Protein AF-A0A1V9Y618-F1 (afdb_monomer)

pLDDT: mean 73.72, std 22.03, range [27.39, 96.81]

Nearest PDB structures (foldseek):
  4c0p-assembly3_C  TM=2.544E-01  e=3.685E-01  Homo sapiens
  5yqg-assembly1_B  TM=2.318E-01  e=3.685E-01  Mus musculus
  4c0q-assembly1_A  TM=2.143E-01  e=6.204E-01  Homo sapiens
  6bzd-assembly2_D  TM=2.128E-01  e=9.262E-01  Homo sapiens
  8ga7-assembly1_A  TM=1.611E-01  e=1.498E+00  synthetic construct

Mean predicted aligned error: 14.47 Å

Organism: NCBI:txid74557

Sequence (433 aa):
MQTKPGPICIGEYAQRRTWCFDIVHLCQNLELRSCFFDVARACIADISPMILQSMTEHPDDWDAMPNATILITFLDECIALFYQRDSIEIAGLTSNISAVIANAPLGASVQIVGSFLETIVTESALVRYLLVEKCHIVYHFIASLTIDAVDTPVACSASTPEQYAAMQTVARVSTFPTEKSLLATLLANPKSCLIDDTYPLSLPPQDVELLLDTHRLCCIFACGFDLFLVQSLKCIVPEEPEVSRLTIKALLTLLDTVKATTLLESIFELLNAVLLVDDSYRGVRVDALFSPDQGILAFAFYYRHHRSFQHYTYNLLDYMLTSATEAAEVAAYLLRPDVKEQASWVRAWLWNFLQSDATVGDLNHEELDGESQLVLEVVEQLFGSKSEIENQVDQILLETHDIKTSPRNNKQIAFSDIKVDLTDEVNPAELMS

Foldseek 3Di:
DDDDDDDQDQPPCVVVDDPLCCLLPVDPDPVSSLVVLVVVLVVCVVCVVVQVVCCVVPPPPVVVRVSLVVVLVVVLNLLCLLLPQPWRFRDDPDNPDGDTPNDQVSLVSSVSSLVSLLVNLLVAPSSLLSCQPPNVSLCSVLVSQDLVLPPDDPPDPDALLVSSLVPDGNSRLSCVVSVLSNLLSSLVCQQDANPDPSRGRAHPPVSLVSCLPLSSVSSCVSSPSLSSLLSNLLRQLQPDLVSLLSNLLSLVSSCVSCLPDPCNVSSLVSLLSNLPNPHPNNLSNLCNQLPCCRHLVVVLVVCCPPPVRVVSNVVSLVSLLVSCLVDVSNLVNCQDPVNCVSSVVDDPVSNVSSVDPDDDPPPPPPPDDPVVVVVVVVCCVVPPDDDCVVVVVVVVVVVVVVVPDDDDDDDDDDPPDDDDPDDDDDDPPPPDD

Radius of gyration: 31.26 Å; Cα contacts (8 Å, |Δi|>4): 401; chains: 1; bounding box: 102×54×99 Å

Secondary structure (DSSP, 8-state):
--PPPPP---TTGGGT--HHHIIIII---HHHHHHHHHHHHHHHHHHHHHHHHHHHHSTT-GGG-HHHHHHHHHHHHHHHHHH--S-EEEE-SSTT-EEEE-SHHHHHHHHHHHHHHHHHHHH-HHHHHHHHHTT-HHHHHHHTS---GGGS-TT--S-HHHHHHHHS-HHHHTTHHHHHHHHHHHTS-TT--SSTTTS-----HHHHHHHS-HHHHHHHHHTT-HHHHHHHHHHHTTT-HHHHHHHHHHHHHHHHHHTTSTTHHHHHHHHHHHHT--STTHHHHHHHHS-TTTSHHHHHHHHTT-GGGHHHHHHHHHHHHHHHHH-HHHHHHHTSHHHHHHTTTS-HHHHHHHHS---TT---TTS--HHHHHHHHHHHHHHSS--THHHHHHHHHHHHHTTS-------------------------SS--

Solvent-accessible surface area (backbone atoms only — not comparable to full-atom values): 25453 Å² total; per-residue (Å²): 134,88,76,75,85,73,82,84,66,44,80,88,43,74,84,69,70,44,74,65,53,43,44,49,72,64,46,86,53,64,67,62,44,52,54,50,53,52,52,51,52,51,52,49,64,66,48,47,63,58,41,55,51,45,48,70,76,42,69,92,47,63,86,80,32,64,69,47,51,54,50,51,54,54,50,38,54,49,49,52,55,58,58,65,62,88,56,47,67,43,54,44,102,48,103,85,40,71,46,69,51,66,39,54,69,61,26,58,40,38,46,62,52,45,54,48,52,38,50,46,39,73,76,27,64,63,51,29,44,42,38,42,68,72,50,36,49,61,38,49,56,60,69,61,53,59,70,77,67,86,73,62,68,96,80,63,91,64,53,68,40,58,47,33,42,67,59,47,48,64,20,54,62,68,37,44,71,53,49,50,54,32,49,32,60,58,39,70,54,46,86,53,39,73,48,91,78,74,44,58,45,59,68,46,70,72,36,48,57,54,52,55,34,60,66,51,38,38,32,45,49,48,65,66,38,53,66,37,49,47,35,52,47,60,40,49,38,72,74,40,65,66,53,23,39,53,50,48,53,32,52,52,53,39,49,66,62,35,67,88,49,95,56,50,63,62,50,50,52,44,51,47,58,57,58,68,46,92,55,95,43,36,66,53,37,47,53,48,42,57,23,58,83,80,14,51,49,26,51,28,62,60,29,58,78,36,85,92,35,40,69,48,22,50,54,48,53,49,51,52,51,54,48,26,76,78,31,66,67,41,32,57,52,61,66,32,70,67,53,43,61,73,40,60,86,57,60,68,64,63,59,50,50,69,71,43,94,62,57,97,86,62,76,68,88,85,78,62,55,79,66,58,46,51,49,48,50,51,46,40,63,75,72,51,70,87,59,75,65,57,59,56,54,49,51,54,50,51,63,60,52,62,73,76,71,71,85,90,75,94,74,94,76,80,85,89,74,77,82,79,86,81,76,87,88,83,81,92,78,84,88,82,129

Structure (mmCIF, N/CA/C/O backbone):
data_AF-A0A1V9Y618-F1
#
_entry.id   AF-A0A1V9Y618-F1
#
loop_
_atom_site.group_PDB
_atom_site.id
_atom_site.type_symbol
_atom_site.label_atom_id
_atom_site.label_alt_id
_atom_site.label_comp_id
_atom_site.label_asym_id
_atom_site.label_entity_id
_atom_site.label_seq_id
_atom_site.pdbx_PDB_ins_code
_atom_site.Cartn_x
_atom_site.Cartn_y
_atom_site.Cartn_z
_atom_site.occupancy
_atom_site.B_iso_or_equiv
_atom_site.auth_seq_id
_atom_site.auth_comp_id
_atom_site.auth_asym_id
_atom_site.auth_atom_id
_atom_site.pdbx_PDB_model_num
ATOM 1 N N . MET A 1 1 ? 5.810 22.366 -54.525 1.00 34.88 1 MET A N 1
ATOM 2 C CA . MET A 1 1 ? 6.955 22.265 -53.597 1.00 34.88 1 MET A CA 1
ATOM 3 C C . MET A 1 1 ? 6.455 21.607 -52.325 1.00 34.88 1 MET A C 1
ATOM 5 O O . MET A 1 1 ? 5.618 22.195 -51.658 1.00 34.88 1 MET A O 1
ATOM 9 N N . GLN A 1 2 ? 6.881 20.373 -52.046 1.00 29.05 2 GLN A N 1
ATOM 10 C CA . GLN A 1 2 ? 6.624 19.720 -50.760 1.00 29.05 2 GLN A CA 1
ATOM 11 C C . GLN A 1 2 ? 7.501 20.402 -49.708 1.00 29.05 2 GLN A C 1
ATOM 13 O O . GLN A 1 2 ? 8.728 20.320 -49.763 1.00 29.05 2 GLN A O 1
ATOM 18 N N . THR A 1 3 ? 6.878 21.141 -48.799 1.00 32.03 3 THR A N 1
ATOM 19 C CA . THR A 1 3 ? 7.544 21.711 -47.630 1.00 32.03 3 THR A CA 1
ATOM 20 C C . THR A 1 3 ? 7.921 20.569 -46.694 1.00 32.03 3 THR A C 1
ATOM 22 O O . THR A 1 3 ? 7.051 19.810 -46.267 1.00 32.03 3 THR A O 1
ATOM 25 N N . LYS A 1 4 ? 9.222 20.422 -46.412 1.00 27.39 4 LYS A N 1
ATOM 26 C CA . LYS A 1 4 ? 9.725 19.498 -45.386 1.00 27.39 4 LYS A CA 1
ATOM 27 C C . LYS A 1 4 ? 8.962 19.736 -44.070 1.00 27.39 4 LYS A C 1
ATOM 29 O O . LYS A 1 4 ? 8.724 20.903 -43.750 1.00 27.39 4 LYS A O 1
ATOM 34 N N . PRO A 1 5 ? 8.605 18.684 -43.312 1.00 31.08 5 PRO A N 1
ATOM 35 C CA . PRO A 1 5 ? 8.033 18.867 -41.986 1.00 31.08 5 PRO A CA 1
ATOM 36 C C . PRO A 1 5 ? 9.027 19.652 -41.125 1.00 31.08 5 PRO A C 1
ATOM 38 O O . PRO A 1 5 ? 10.203 19.288 -41.041 1.00 31.08 5 PRO A O 1
ATOM 41 N N . GLY A 1 6 ? 8.566 20.767 -40.555 1.00 31.55 6 GLY A N 1
ATOM 42 C CA . GLY A 1 6 ? 9.334 21.531 -39.577 1.00 31.55 6 GLY A CA 1
ATOM 43 C C . GLY A 1 6 ? 9.513 20.730 -38.282 1.00 31.55 6 GLY A C 1
ATOM 44 O O . GLY A 1 6 ? 8.737 19.805 -38.026 1.00 31.55 6 GLY A O 1
ATOM 45 N N . PRO A 1 7 ? 10.535 21.048 -37.472 1.00 31.98 7 PRO A N 1
ATOM 46 C CA . PRO A 1 7 ? 10.745 20.384 -36.194 1.00 31.98 7 PRO A CA 1
ATOM 47 C C . PRO A 1 7 ? 9.540 20.622 -35.278 1.00 31.98 7 PRO A C 1
ATOM 49 O O . PRO A 1 7 ? 9.071 21.750 -35.134 1.00 31.98 7 PRO A O 1
ATOM 52 N N . ILE A 1 8 ? 9.048 19.549 -34.659 1.00 36.72 8 ILE A N 1
ATOM 53 C CA . ILE A 1 8 ? 8.092 19.634 -33.556 1.00 36.72 8 ILE A CA 1
ATOM 54 C C . ILE A 1 8 ? 8.841 20.300 -32.396 1.00 36.72 8 ILE A C 1
ATOM 56 O O . ILE A 1 8 ? 9.727 19.694 -31.793 1.00 36.72 8 ILE A O 1
ATOM 60 N N . CYS A 1 9 ? 8.536 21.565 -32.119 1.00 36.00 9 CYS A N 1
ATOM 61 C CA . CYS A 1 9 ? 9.073 22.274 -30.964 1.00 36.00 9 CYS A CA 1
ATOM 62 C C . CYS A 1 9 ? 8.160 22.021 -29.763 1.00 36.00 9 CYS A C 1
ATOM 64 O O . CYS A 1 9 ? 7.164 22.713 -29.579 1.00 36.00 9 CYS A O 1
ATOM 66 N N . ILE A 1 10 ? 8.509 21.019 -28.954 1.00 45.44 10 ILE A N 1
ATOM 67 C CA . ILE A 1 10 ? 7.894 20.782 -27.645 1.00 45.44 10 ILE A CA 1
ATOM 68 C C . ILE A 1 10 ? 8.561 21.763 -26.662 1.00 45.44 10 ILE A C 1
ATOM 70 O O . ILE A 1 10 ? 9.682 21.528 -26.206 1.00 45.44 10 ILE A O 1
ATOM 74 N N . GLY A 1 11 ? 7.947 22.930 -26.446 1.00 34.75 11 GLY A N 1
ATOM 75 C CA . GLY A 1 11 ? 8.455 23.950 -25.518 1.00 34.75 11 GLY A CA 1
ATOM 76 C C . GLY A 1 11 ? 8.514 23.410 -24.085 1.00 34.75 11 GLY A C 1
ATOM 77 O O . GLY A 1 11 ? 7.624 22.670 -23.687 1.00 34.75 11 GLY A O 1
ATOM 78 N N . GLU A 1 12 ? 9.606 23.699 -23.366 1.00 40.47 12 GLU A N 1
ATOM 79 C CA . GLU A 1 12 ? 10.034 23.140 -22.055 1.00 40.47 12 GLU A CA 1
ATOM 80 C C . GLU A 1 12 ? 10.296 21.617 -21.989 1.00 40.47 12 GLU A C 1
ATOM 82 O O . GLU A 1 12 ? 11.133 21.159 -21.213 1.00 40.47 12 GLU A O 1
ATOM 87 N N . TYR A 1 13 ? 9.700 20.824 -22.876 1.00 47.81 13 TYR A N 1
ATOM 88 C CA . TYR A 1 13 ? 9.816 19.359 -22.920 1.00 47.81 13 TYR A CA 1
ATOM 89 C C . TYR A 1 13 ? 11.053 18.807 -23.639 1.00 47.81 13 TYR A C 1
ATOM 91 O O . TYR A 1 13 ? 11.389 17.637 -23.457 1.00 47.81 13 TYR A O 1
ATOM 99 N N . ALA A 1 14 ? 11.770 19.609 -24.432 1.00 41.12 14 ALA A N 1
ATOM 100 C CA . ALA A 1 14 ? 13.026 19.171 -25.054 1.00 41.12 14 ALA A CA 1
ATOM 101 C C . ALA A 1 14 ? 14.082 18.720 -24.019 1.00 41.12 14 ALA A C 1
ATOM 103 O O . ALA A 1 14 ? 14.955 17.924 -24.352 1.00 41.12 14 ALA A O 1
ATOM 104 N N . GLN A 1 15 ? 13.976 19.190 -22.769 1.00 43.19 15 GLN A N 1
ATOM 105 C CA . GLN A 1 15 ? 14.826 18.780 -21.644 1.00 43.19 15 GLN A CA 1
ATOM 106 C C . GLN A 1 15 ? 14.343 17.498 -20.931 1.00 43.19 15 GLN A C 1
ATOM 108 O O . GLN A 1 15 ? 15.093 16.945 -20.138 1.00 43.19 15 GLN A O 1
ATOM 113 N N . ARG A 1 16 ? 13.120 17.012 -21.208 1.00 49.72 16 ARG A N 1
ATOM 114 C CA . ARG A 1 16 ? 12.504 15.819 -20.581 1.00 49.72 16 ARG A CA 1
ATOM 115 C C . ARG A 1 16 ? 12.374 14.617 -21.522 1.00 49.72 16 ARG A C 1
ATOM 117 O O . ARG A 1 16 ? 11.886 13.565 -21.124 1.00 49.72 16 ARG A O 1
ATOM 124 N N . ARG A 1 17 ? 12.768 14.770 -22.787 1.00 60.31 17 ARG A N 1
ATOM 125 C CA . ARG A 1 17 ? 12.706 13.706 -23.790 1.00 60.31 17 ARG A CA 1
ATOM 126 C C . ARG A 1 17 ? 13.796 12.669 -23.514 1.00 60.31 17 ARG A C 1
ATOM 128 O O . ARG A 1 17 ? 14.954 12.884 -23.861 1.00 60.31 17 ARG A O 1
ATOM 135 N N . THR A 1 18 ? 13.418 11.552 -22.903 1.00 64.31 18 THR A N 1
ATOM 136 C CA . THR A 1 18 ? 14.291 10.385 -22.719 1.00 64.31 18 THR A CA 1
ATOM 137 C C . THR A 1 18 ? 14.162 9.422 -23.899 1.00 64.31 18 THR A C 1
ATOM 139 O O . THR A 1 18 ? 13.196 9.463 -24.666 1.00 64.31 18 THR A O 1
ATOM 142 N N . TRP A 1 19 ? 15.130 8.519 -24.056 1.00 69.38 19 TRP A N 1
ATOM 143 C CA . TRP A 1 19 ? 15.021 7.431 -25.032 1.00 69.38 19 TRP A CA 1
ATOM 144 C C . TRP A 1 19 ? 13.798 6.542 -24.724 1.00 69.38 19 TRP A C 1
ATOM 146 O O . TRP A 1 19 ? 13.121 6.092 -25.647 1.00 69.38 19 TRP A O 1
ATOM 156 N N . CYS A 1 20 ? 13.461 6.359 -23.440 1.00 67.31 20 CYS A N 1
ATOM 157 C CA . CYS A 1 20 ? 12.306 5.576 -23.001 1.00 67.31 20 CYS A CA 1
ATOM 158 C C . CYS A 1 20 ? 10.991 6.231 -23.453 1.00 67.31 20 CYS A C 1
ATOM 160 O O . CYS A 1 20 ? 10.122 5.567 -24.022 1.00 67.31 20 CYS A O 1
ATOM 162 N N . PHE A 1 21 ? 10.891 7.560 -23.330 1.00 74.12 21 PHE A N 1
ATOM 163 C CA . PHE A 1 21 ? 9.768 8.333 -23.861 1.00 74.12 21 PHE A CA 1
ATOM 164 C C . PHE A 1 21 ? 9.595 8.134 -25.375 1.00 74.12 21 PHE A C 1
ATOM 166 O O . PHE A 1 21 ? 8.482 7.903 -25.850 1.00 74.12 21 PHE A O 1
ATOM 173 N N . ASP A 1 22 ? 10.686 8.177 -26.144 1.00 73.50 22 ASP A N 1
ATOM 174 C CA . ASP A 1 22 ? 10.635 8.002 -27.599 1.00 73.50 22 ASP A CA 1
ATOM 175 C C . ASP A 1 22 ? 10.118 6.617 -27.999 1.00 73.50 22 ASP A C 1
ATOM 177 O O . ASP A 1 22 ? 9.290 6.487 -28.905 1.00 73.50 22 ASP A O 1
ATOM 181 N N . ILE A 1 23 ? 10.567 5.574 -27.305 1.00 74.31 23 ILE A N 1
ATOM 182 C CA . ILE A 1 23 ? 10.135 4.198 -27.564 1.00 74.31 23 ILE A CA 1
ATOM 183 C C . ILE A 1 23 ? 8.662 4.017 -27.199 1.00 74.31 23 ILE A C 1
ATOM 185 O O . ILE A 1 23 ? 7.909 3.399 -27.947 1.00 74.31 23 ILE A O 1
ATOM 189 N N . VAL A 1 24 ? 8.217 4.580 -26.083 1.00 75.50 24 VAL A N 1
ATOM 190 C CA . VAL A 1 24 ? 6.863 4.354 -25.568 1.00 75.50 24 VAL A CA 1
ATOM 191 C C . VAL A 1 24 ? 5.819 5.208 -26.291 1.00 75.50 24 VAL A C 1
ATOM 193 O O . VAL A 1 24 ? 4.750 4.705 -26.650 1.00 75.50 24 VAL A O 1
ATOM 196 N N . HIS A 1 25 ? 6.126 6.476 -26.566 1.00 72.62 25 HIS A N 1
ATOM 197 C CA . HIS A 1 25 ? 5.159 7.427 -27.116 1.00 72.62 25 HIS A CA 1
ATOM 198 C C . HIS A 1 25 ? 5.324 7.693 -28.614 1.00 72.62 25 HIS A C 1
ATOM 200 O O . HIS A 1 25 ? 4.324 7.957 -29.285 1.00 72.62 25 HIS A O 1
ATOM 206 N N . LEU A 1 26 ? 6.543 7.623 -29.166 1.00 72.50 26 LEU A N 1
ATOM 207 C CA . LEU A 1 26 ? 6.798 7.989 -30.569 1.00 72.50 26 LEU A CA 1
ATOM 208 C C . LEU A 1 26 ? 6.955 6.782 -31.504 1.00 72.50 26 LEU A C 1
ATOM 210 O O . LEU A 1 26 ? 6.623 6.886 -32.687 1.00 72.50 26 LEU A O 1
ATOM 214 N N . CYS A 1 27 ? 7.423 5.631 -31.014 1.00 75.19 27 CYS A N 1
ATOM 215 C CA . CYS A 1 27 ? 7.533 4.426 -31.839 1.00 75.19 27 CYS A CA 1
ATOM 216 C C . CYS A 1 27 ? 6.141 3.912 -32.209 1.00 75.19 27 CYS A C 1
ATOM 218 O O . CYS A 1 27 ? 5.418 3.458 -31.343 1.00 75.19 27 CYS A O 1
ATOM 220 N N . GLN A 1 28 ? 5.729 3.908 -33.473 1.00 74.88 28 GLN A N 1
ATOM 221 C CA . GLN A 1 28 ? 4.388 3.415 -33.839 1.00 74.88 28 GLN A CA 1
ATOM 222 C C . GLN A 1 28 ? 4.290 1.881 -33.925 1.00 74.88 28 GLN A C 1
ATOM 224 O O . GLN A 1 28 ? 3.188 1.339 -33.910 1.00 74.88 28 GLN A O 1
ATOM 229 N N . ASN A 1 29 ? 5.423 1.176 -34.016 1.00 82.50 29 ASN A N 1
ATOM 230 C CA . ASN A 1 29 ? 5.461 -0.278 -34.154 1.00 82.50 29 ASN A CA 1
ATOM 231 C C . ASN A 1 29 ? 5.457 -0.954 -32.773 1.00 82.50 29 ASN A C 1
ATOM 233 O O . ASN A 1 29 ? 6.426 -0.830 -32.029 1.00 82.50 29 ASN A O 1
ATOM 237 N N . LEU A 1 30 ? 4.384 -1.686 -32.457 1.00 81.88 30 LEU A N 1
ATOM 238 C CA . LEU A 1 30 ? 4.218 -2.377 -31.176 1.00 81.88 30 LEU A CA 1
ATOM 239 C C . LEU A 1 30 ? 5.280 -3.461 -30.937 1.00 81.88 30 LEU A C 1
ATOM 241 O O . LEU A 1 30 ? 5.832 -3.520 -29.844 1.00 81.88 30 LEU A O 1
ATOM 245 N N . GLU A 1 31 ? 5.603 -4.267 -31.951 1.00 85.00 31 GLU A N 1
ATOM 246 C CA . GLU A 1 31 ? 6.602 -5.342 -31.850 1.00 85.00 31 GLU A CA 1
ATOM 247 C C . GLU A 1 31 ? 7.977 -4.781 -31.488 1.00 85.00 31 GLU A C 1
ATOM 249 O O . GLU A 1 31 ? 8.654 -5.319 -30.621 1.00 85.00 31 GLU A O 1
ATOM 254 N N . LEU A 1 32 ? 8.366 -3.649 -32.085 1.00 84.44 32 LEU A N 1
ATOM 255 C CA . LEU A 1 32 ? 9.633 -2.996 -31.766 1.00 84.44 32 LEU A CA 1
ATOM 256 C C . LEU A 1 32 ? 9.668 -2.489 -30.318 1.00 84.44 32 LEU A C 1
ATOM 258 O O . LEU A 1 32 ? 10.712 -2.577 -29.672 1.00 84.44 32 LEU A O 1
ATOM 262 N N . ARG A 1 33 ? 8.540 -1.984 -29.796 1.00 85.06 33 ARG A N 1
ATOM 263 C CA . ARG A 1 33 ? 8.455 -1.600 -28.379 1.00 85.06 33 ARG A CA 1
ATOM 264 C C . ARG A 1 33 ? 8.606 -2.826 -27.477 1.00 85.06 33 ARG A C 1
ATOM 266 O O . ARG A 1 33 ? 9.367 -2.767 -26.520 1.00 85.06 33 ARG A O 1
ATOM 273 N N . SER A 1 34 ? 7.926 -3.928 -27.793 1.00 86.25 34 SER A N 1
ATOM 274 C CA . SER A 1 34 ? 8.022 -5.178 -27.029 1.00 86.25 34 SER A CA 1
ATOM 275 C C . SER A 1 34 ? 9.436 -5.748 -27.048 1.00 86.25 34 SER A C 1
ATOM 277 O O . SER A 1 34 ? 10.008 -5.963 -25.985 1.00 86.25 34 SER A O 1
ATOM 279 N N . CYS A 1 35 ? 10.055 -5.866 -28.227 1.00 89.50 35 CYS A N 1
ATOM 280 C CA . CYS A 1 35 ? 11.428 -6.352 -28.354 1.00 89.50 35 CYS A CA 1
ATOM 281 C C . CYS A 1 35 ? 12.424 -5.515 -27.547 1.00 89.50 35 CYS A C 1
ATOM 283 O O . CYS A 1 35 ? 13.382 -6.061 -27.008 1.00 89.50 35 CYS A O 1
ATOM 285 N N . PHE A 1 36 ? 12.218 -4.199 -27.452 1.00 90.94 36 PHE A N 1
ATOM 286 C CA . PHE A 1 36 ? 13.068 -3.353 -26.622 1.00 90.94 36 PHE A CA 1
ATOM 287 C C . PHE A 1 36 ? 13.010 -3.760 -25.141 1.00 90.94 36 PHE A C 1
ATOM 289 O O . PHE A 1 36 ? 14.054 -3.962 -24.521 1.00 90.94 36 PHE A O 1
ATOM 296 N N . PHE A 1 37 ? 11.806 -3.915 -24.583 1.00 92.06 37 PHE A N 1
ATOM 297 C CA . PHE A 1 37 ? 11.638 -4.307 -23.182 1.00 92.06 37 PHE A CA 1
ATOM 298 C C . PHE A 1 37 ? 12.044 -5.764 -22.922 1.00 92.06 37 PHE A C 1
ATOM 300 O O . PHE A 1 37 ? 12.565 -6.058 -21.849 1.00 92.06 37 PHE A O 1
ATOM 307 N N . ASP A 1 38 ? 11.914 -6.652 -23.910 1.00 93.38 38 ASP A N 1
ATOM 308 C CA . ASP A 1 38 ? 12.441 -8.019 -23.830 1.00 93.38 38 ASP A CA 1
ATOM 309 C C . ASP A 1 38 ? 13.974 -8.028 -23.732 1.00 93.38 38 ASP A C 1
ATOM 311 O O . ASP A 1 38 ? 14.549 -8.740 -22.906 1.00 93.38 38 ASP A O 1
ATOM 315 N N . VAL A 1 39 ? 14.652 -7.197 -24.534 1.00 94.38 39 VAL A N 1
ATOM 316 C CA . VAL A 1 39 ? 16.111 -7.028 -24.453 1.00 94.38 39 VAL A CA 1
ATOM 317 C C . VAL A 1 39 ? 16.507 -6.415 -23.112 1.00 94.38 39 VAL A C 1
ATOM 319 O O . VAL A 1 39 ? 17.428 -6.916 -22.472 1.00 94.38 39 VAL A O 1
ATOM 322 N N . ALA A 1 40 ? 15.797 -5.383 -22.649 1.00 94.00 40 ALA A N 1
ATOM 323 C CA . ALA A 1 40 ? 16.063 -4.772 -21.349 1.00 94.00 40 ALA A CA 1
ATOM 324 C C . ALA A 1 40 ? 15.924 -5.790 -20.206 1.00 94.00 40 ALA A C 1
ATOM 326 O O . ALA A 1 40 ? 16.792 -5.872 -19.340 1.00 94.00 40 ALA A O 1
ATOM 327 N N . ARG A 1 41 ? 14.881 -6.627 -20.239 1.00 95.50 41 ARG A N 1
ATOM 328 C CA . ARG A 1 41 ? 14.672 -7.717 -19.280 1.00 95.50 41 ARG A CA 1
ATOM 329 C C . ARG A 1 41 ? 15.829 -8.717 -19.287 1.00 95.50 41 ARG A C 1
ATOM 331 O O . ARG A 1 41 ? 16.296 -9.100 -18.218 1.00 95.50 41 ARG A O 1
ATOM 338 N N . ALA A 1 42 ? 16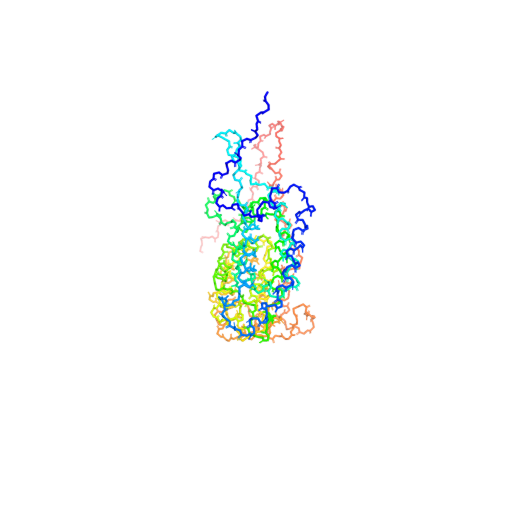.313 -9.113 -20.465 1.00 95.38 42 ALA A N 1
ATOM 339 C CA . ALA A 1 42 ? 17.475 -9.994 -20.578 1.00 95.38 42 ALA A CA 1
ATOM 340 C C . ALA A 1 42 ? 18.740 -9.347 -19.986 1.00 95.38 42 ALA A C 1
ATOM 342 O O . ALA A 1 42 ? 19.447 -9.985 -19.212 1.00 95.38 42 ALA A O 1
ATOM 343 N N . CYS A 1 43 ? 18.978 -8.058 -20.256 1.00 95.06 43 CYS A N 1
ATOM 344 C CA . CYS A 1 43 ? 20.094 -7.329 -19.654 1.00 95.06 43 CYS A CA 1
ATOM 345 C C . CYS A 1 43 ? 20.003 -7.289 -18.122 1.00 95.06 43 CYS A C 1
ATOM 347 O O . CYS A 1 43 ? 21.018 -7.476 -17.457 1.00 95.06 43 CYS A O 1
ATOM 349 N N . ILE A 1 44 ? 18.806 -7.092 -17.554 1.00 96.00 44 ILE A N 1
ATOM 350 C CA . ILE A 1 44 ? 18.585 -7.136 -16.100 1.00 96.00 44 ILE A CA 1
ATOM 351 C C . ILE A 1 44 ? 18.949 -8.515 -15.541 1.00 96.00 44 ILE A C 1
ATOM 353 O O . ILE A 1 44 ? 19.647 -8.598 -14.528 1.00 96.00 44 ILE A O 1
ATOM 357 N N . ALA A 1 45 ? 18.514 -9.593 -16.197 1.00 94.12 45 ALA A N 1
ATOM 358 C CA . ALA A 1 45 ? 18.838 -10.953 -15.778 1.00 94.12 45 ALA A CA 1
ATOM 359 C C . ALA A 1 45 ? 20.355 -11.219 -15.784 1.00 94.12 45 ALA A C 1
ATOM 361 O O . ALA A 1 45 ? 20.859 -11.859 -14.863 1.00 94.12 45 ALA A O 1
ATOM 362 N N . ASP A 1 46 ? 21.080 -10.673 -16.763 1.00 94.31 46 ASP A N 1
ATOM 363 C CA . ASP A 1 46 ? 22.532 -10.840 -16.873 1.00 94.31 46 ASP A CA 1
ATOM 364 C C . ASP A 1 46 ? 23.306 -10.032 -15.814 1.00 94.31 46 ASP A C 1
ATOM 366 O O . ASP A 1 46 ? 24.282 -10.530 -15.251 1.00 94.31 46 ASP A O 1
ATOM 370 N N . ILE A 1 47 ? 22.885 -8.795 -15.508 1.00 94.44 47 ILE A N 1
ATOM 371 C CA . ILE A 1 47 ? 23.599 -7.934 -14.544 1.00 94.44 47 ILE A CA 1
ATOM 372 C C . ILE A 1 47 ? 23.237 -8.216 -13.078 1.00 94.44 47 ILE A C 1
ATOM 374 O O . ILE A 1 47 ? 24.041 -7.923 -12.192 1.00 94.44 47 ILE A O 1
ATOM 378 N N . SER A 1 48 ? 22.060 -8.789 -12.799 1.00 92.56 48 SER A N 1
ATOM 379 C CA . SER A 1 48 ? 21.576 -9.008 -11.424 1.00 92.56 48 SER A CA 1
ATOM 380 C C . SER A 1 48 ? 22.522 -9.868 -10.567 1.00 92.56 48 SER A C 1
ATOM 382 O O . SER A 1 48 ? 22.813 -9.460 -9.442 1.00 92.56 48 SER A O 1
ATOM 384 N N . PRO A 1 49 ? 23.081 -10.999 -11.053 1.00 92.19 49 PRO A N 1
ATOM 385 C CA . PRO A 1 49 ? 24.048 -11.784 -10.283 1.00 92.19 49 PRO A CA 1
ATOM 386 C C . PRO A 1 49 ? 25.317 -11.000 -9.934 1.00 92.19 49 PRO A C 1
ATOM 388 O O . PRO A 1 49 ? 25.851 -11.155 -8.838 1.00 92.19 49 PRO A O 1
ATOM 391 N N . MET A 1 50 ? 25.782 -10.134 -10.842 1.00 92.69 50 MET A N 1
ATOM 392 C CA . MET A 1 50 ? 26.969 -9.306 -10.611 1.00 92.69 50 MET A CA 1
ATOM 393 C C . MET A 1 50 ? 26.717 -8.285 -9.500 1.00 92.69 50 MET A C 1
ATOM 395 O O . MET A 1 50 ? 27.581 -8.069 -8.658 1.00 92.69 50 MET A O 1
ATOM 399 N N . ILE A 1 51 ? 25.521 -7.689 -9.477 1.00 92.19 51 ILE A N 1
ATOM 400 C CA . ILE A 1 51 ? 25.117 -6.750 -8.426 1.00 92.19 51 ILE A CA 1
ATOM 401 C C . ILE A 1 51 ? 25.034 -7.467 -7.077 1.00 92.19 51 ILE A C 1
ATOM 403 O O . ILE A 1 51 ? 25.602 -6.985 -6.105 1.00 92.19 51 ILE A O 1
ATOM 407 N N . LEU A 1 52 ? 24.394 -8.639 -7.021 1.00 90.50 52 LEU A N 1
ATOM 408 C CA . LEU A 1 52 ? 24.282 -9.422 -5.785 1.00 90.50 52 LEU A CA 1
ATOM 409 C C . LEU A 1 52 ? 25.653 -9.816 -5.220 1.00 90.50 52 LEU A C 1
ATOM 411 O O . LEU A 1 52 ? 25.878 -9.7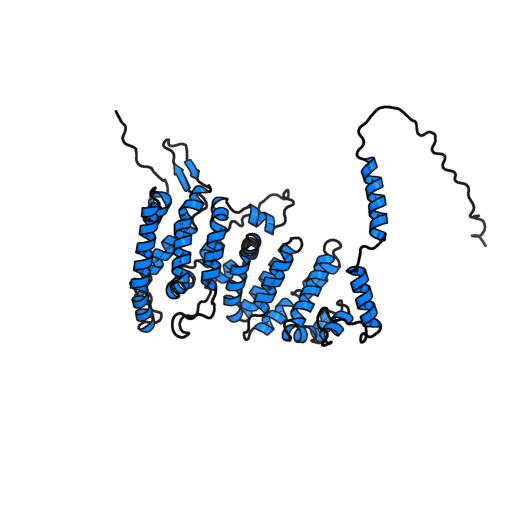26 -4.011 1.00 90.50 52 LEU A O 1
ATOM 415 N N . GLN A 1 53 ? 26.588 -10.206 -6.090 1.00 90.12 53 GLN A N 1
ATOM 416 C CA . GLN A 1 53 ? 27.962 -10.478 -5.680 1.00 90.12 53 GLN A CA 1
ATOM 417 C C . GLN A 1 53 ? 28.620 -9.224 -5.087 1.00 90.12 53 GLN A C 1
ATOM 419 O O . GLN A 1 53 ? 29.173 -9.291 -3.991 1.00 90.12 53 GLN A O 1
ATOM 424 N N . SER A 1 54 ? 28.512 -8.072 -5.757 1.00 89.50 54 SER A N 1
ATOM 425 C CA . SER A 1 54 ? 29.068 -6.816 -5.244 1.00 89.50 54 SER A CA 1
ATOM 426 C C . SER A 1 54 ? 28.432 -6.380 -3.922 1.00 89.50 54 SER A C 1
ATOM 428 O O . SER A 1 54 ? 29.158 -5.936 -3.042 1.00 89.50 54 SER A O 1
ATOM 430 N N . MET A 1 55 ? 27.121 -6.572 -3.731 1.00 88.75 55 MET A N 1
ATOM 431 C CA . MET A 1 55 ? 26.442 -6.313 -2.450 1.00 88.75 55 MET A CA 1
ATOM 432 C C . MET A 1 55 ? 26.973 -7.189 -1.312 1.00 88.75 55 MET A C 1
ATOM 434 O O . MET A 1 55 ? 26.994 -6.758 -0.164 1.00 88.75 55 MET A O 1
ATOM 438 N N . THR A 1 56 ? 27.437 -8.400 -1.626 1.00 86.38 56 THR A N 1
ATOM 439 C CA . THR A 1 56 ? 28.052 -9.301 -0.640 1.00 86.38 56 THR A CA 1
ATOM 440 C C . THR A 1 56 ? 29.481 -8.868 -0.290 1.00 86.38 56 THR A C 1
ATOM 442 O O . THR A 1 56 ? 29.905 -8.978 0.857 1.00 86.38 56 THR A O 1
ATOM 445 N N . GLU A 1 57 ? 30.243 -8.391 -1.277 1.00 86.50 57 GLU A N 1
ATOM 446 C CA . GLU A 1 57 ? 31.652 -8.002 -1.113 1.00 86.50 57 GLU A CA 1
ATOM 447 C C . GLU A 1 57 ? 31.820 -6.597 -0.507 1.00 86.50 57 GLU A C 1
ATOM 449 O O . GLU A 1 57 ? 32.747 -6.358 0.270 1.00 86.50 57 GLU A O 1
ATOM 454 N N . HIS A 1 58 ? 30.913 -5.681 -0.845 1.00 84.25 58 HIS A N 1
ATOM 455 C CA . HIS A 1 58 ? 30.937 -4.272 -0.463 1.00 84.25 58 HIS A CA 1
ATOM 456 C C . HIS A 1 58 ? 29.562 -3.827 0.055 1.00 84.25 58 HIS A C 1
ATOM 458 O O . HIS A 1 58 ? 28.900 -3.014 -0.594 1.00 84.25 58 HIS A O 1
ATOM 464 N N . PRO A 1 59 ? 29.101 -4.352 1.205 1.00 80.81 59 PRO A N 1
ATOM 465 C CA . PRO A 1 59 ? 27.808 -3.970 1.752 1.00 80.81 59 PRO A CA 1
ATOM 466 C C . PRO A 1 59 ? 27.750 -2.451 1.956 1.00 80.81 59 PRO A C 1
ATOM 468 O O . PRO A 1 59 ? 28.676 -1.843 2.491 1.00 80.81 59 PRO A O 1
ATOM 471 N N . ASP A 1 60 ? 26.658 -1.857 1.484 1.00 78.81 60 ASP A N 1
ATOM 472 C CA . ASP A 1 60 ? 26.295 -0.439 1.618 1.00 78.81 60 ASP A CA 1
ATOM 473 C C . ASP A 1 60 ? 27.148 0.588 0.848 1.00 78.81 60 ASP A C 1
ATOM 475 O O . ASP A 1 60 ? 26.825 1.778 0.867 1.00 78.81 60 ASP A O 1
ATOM 479 N N . ASP A 1 61 ? 28.157 0.159 0.084 1.00 84.62 61 ASP A N 1
ATOM 480 C CA . ASP A 1 61 ? 28.931 1.036 -0.808 1.00 84.62 61 ASP A CA 1
ATOM 481 C C . ASP A 1 61 ? 28.360 1.023 -2.236 1.00 84.62 61 ASP A C 1
ATOM 483 O O . ASP A 1 61 ? 28.866 0.366 -3.147 1.00 84.62 61 ASP A O 1
ATOM 487 N N . TRP A 1 62 ? 27.258 1.750 -2.432 1.00 81.69 62 TRP A N 1
ATOM 488 C CA . TRP A 1 62 ? 26.574 1.848 -3.729 1.00 81.69 62 TRP A CA 1
ATOM 489 C C . TRP A 1 62 ? 27.414 2.552 -4.802 1.00 81.69 62 TRP A C 1
ATOM 491 O O . TRP A 1 62 ? 27.255 2.254 -5.988 1.00 81.69 62 TRP A O 1
ATOM 501 N N . ASP A 1 63 ? 28.332 3.435 -4.401 1.00 80.88 63 ASP A N 1
ATOM 502 C CA . ASP A 1 63 ? 29.240 4.132 -5.317 1.00 80.88 63 ASP A CA 1
ATOM 503 C C . ASP A 1 63 ? 30.263 3.163 -5.938 1.00 80.88 63 ASP A C 1
ATOM 505 O O . ASP A 1 63 ? 30.705 3.357 -7.075 1.00 80.88 63 ASP A O 1
ATOM 509 N N . ALA A 1 64 ? 30.593 2.073 -5.237 1.00 81.31 64 ALA A N 1
ATOM 510 C CA . ALA A 1 64 ? 31.424 0.985 -5.746 1.00 81.31 64 ALA A CA 1
ATOM 511 C C . ALA A 1 64 ? 30.675 -0.011 -6.661 1.00 81.31 64 ALA A C 1
ATOM 513 O O . ALA A 1 64 ? 31.298 -0.933 -7.196 1.00 81.31 64 ALA A O 1
ATOM 514 N N . MET A 1 65 ? 29.364 0.162 -6.889 1.00 89.38 65 MET A N 1
ATOM 515 C CA . MET A 1 65 ? 28.518 -0.768 -7.654 1.00 89.38 65 MET A CA 1
ATOM 516 C C . MET A 1 65 ? 27.964 -0.141 -8.947 1.00 89.38 65 MET A C 1
ATOM 518 O O . MET A 1 65 ? 26.754 0.065 -9.073 1.00 89.38 65 MET A O 1
ATOM 522 N N . PRO A 1 66 ? 28.796 0.097 -9.981 1.00 89.19 66 PRO A N 1
ATOM 523 C CA . PRO A 1 66 ? 28.371 0.807 -11.193 1.00 89.19 66 PRO A CA 1
ATOM 524 C C . PRO A 1 66 ? 27.208 0.122 -11.928 1.00 89.19 66 PRO A C 1
ATOM 526 O O . PRO A 1 66 ? 26.343 0.796 -12.484 1.00 89.19 66 PRO A O 1
ATOM 529 N N . ASN A 1 67 ? 27.145 -1.214 -11.903 1.00 91.94 67 ASN A N 1
ATOM 530 C CA . ASN A 1 67 ? 26.033 -1.963 -12.496 1.00 91.94 67 ASN A CA 1
ATOM 531 C C . ASN A 1 67 ? 24.710 -1.707 -11.761 1.00 91.94 67 ASN A C 1
ATOM 533 O O . ASN A 1 67 ? 23.663 -1.623 -12.402 1.00 91.94 67 ASN A O 1
ATOM 537 N N . ALA A 1 68 ? 24.756 -1.552 -10.435 1.00 91.06 68 ALA A N 1
ATOM 538 C CA . ALA A 1 68 ? 23.582 -1.221 -9.642 1.00 91.06 68 ALA A CA 1
ATOM 539 C C . ALA A 1 68 ? 23.112 0.204 -9.948 1.00 91.06 68 ALA A C 1
ATOM 541 O O . ALA A 1 68 ? 21.927 0.407 -10.186 1.00 91.06 68 ALA A O 1
ATOM 542 N N . THR A 1 69 ? 24.033 1.169 -10.052 1.00 91.38 69 THR A N 1
ATOM 543 C CA . THR A 1 69 ? 23.710 2.553 -10.438 1.00 91.38 69 THR A CA 1
ATOM 544 C C . THR A 1 69 ? 23.040 2.629 -11.811 1.00 91.38 69 THR A C 1
ATOM 546 O O . THR A 1 69 ? 22.029 3.316 -11.964 1.00 91.38 69 THR A O 1
ATOM 549 N N . ILE A 1 70 ? 23.570 1.904 -12.806 1.00 91.94 70 ILE A N 1
ATOM 550 C CA . ILE A 1 70 ? 22.993 1.840 -14.158 1.00 91.94 70 ILE A CA 1
ATOM 551 C C . ILE A 1 70 ? 21.572 1.273 -14.107 1.00 91.94 70 ILE A C 1
ATOM 553 O O . ILE A 1 70 ? 20.666 1.841 -14.717 1.00 91.94 70 ILE A O 1
ATOM 557 N N . LEU A 1 71 ? 21.370 0.176 -13.368 1.00 94.56 71 LEU A N 1
ATOM 558 C CA . LEU A 1 71 ? 20.056 -0.440 -13.223 1.00 94.56 71 LEU A CA 1
ATOM 559 C C . LEU A 1 71 ? 19.065 0.495 -12.518 1.00 94.56 71 LEU A C 1
ATOM 561 O O . LEU A 1 71 ? 17.968 0.686 -13.027 1.00 94.56 71 LEU A O 1
ATOM 565 N N . ILE A 1 72 ? 19.457 1.116 -11.403 1.00 93.38 72 ILE A N 1
ATOM 566 C CA . ILE A 1 72 ? 18.619 2.073 -10.662 1.00 93.38 72 ILE A CA 1
ATOM 567 C C . ILE A 1 72 ? 18.200 3.229 -11.575 1.00 93.38 72 ILE A C 1
ATOM 569 O O . ILE A 1 72 ? 17.014 3.506 -11.693 1.00 93.38 72 ILE A O 1
ATOM 573 N N . THR A 1 73 ? 19.143 3.825 -12.311 1.00 90.75 73 THR A N 1
ATOM 574 C CA . THR A 1 73 ? 18.846 4.942 -13.226 1.00 90.75 73 THR A CA 1
ATOM 575 C C . THR A 1 73 ? 17.855 4.530 -14.319 1.00 90.75 73 THR A C 1
ATOM 577 O O . THR A 1 73 ? 16.926 5.267 -14.638 1.00 90.75 73 THR A O 1
ATOM 580 N N . PHE A 1 74 ? 18.018 3.332 -14.887 1.00 92.12 74 PHE A N 1
ATOM 581 C CA . PHE A 1 74 ? 17.083 2.803 -15.880 1.00 92.12 74 PHE A CA 1
ATOM 582 C C . PHE A 1 74 ? 15.678 2.568 -15.294 1.00 92.12 74 PHE A C 1
ATOM 584 O O . PHE A 1 74 ? 14.675 2.881 -15.942 1.00 92.12 74 PHE A O 1
ATOM 591 N N . LEU A 1 75 ? 15.593 2.023 -14.077 1.00 93.56 75 LEU A N 1
ATOM 592 C CA . LEU A 1 75 ? 14.322 1.791 -13.389 1.00 93.56 75 LEU A CA 1
ATOM 593 C C . LEU A 1 75 ? 13.633 3.113 -13.019 1.00 93.56 75 LEU A C 1
ATOM 595 O O . LEU A 1 75 ? 12.428 3.231 -13.242 1.00 93.56 75 LEU A O 1
ATOM 599 N N . ASP A 1 76 ? 14.382 4.119 -12.566 1.00 89.31 76 ASP A N 1
ATOM 600 C CA . ASP A 1 76 ? 13.876 5.469 -12.294 1.00 89.31 76 ASP A CA 1
ATOM 601 C C . ASP A 1 76 ? 13.280 6.111 -13.548 1.00 89.31 76 ASP A C 1
ATOM 603 O O . ASP A 1 76 ? 12.182 6.664 -13.502 1.00 89.31 76 ASP A O 1
ATOM 607 N N . GLU A 1 77 ? 13.946 5.994 -14.702 1.00 86.12 77 GLU A N 1
ATOM 608 C CA . GLU A 1 77 ? 13.399 6.489 -15.969 1.00 86.12 77 GLU A CA 1
ATOM 609 C C . GLU A 1 77 ? 12.093 5.774 -16.353 1.00 86.12 77 GLU A C 1
ATOM 611 O O . GLU A 1 77 ? 11.163 6.410 -16.857 1.00 86.12 77 GLU A O 1
ATOM 616 N N . CYS A 1 78 ? 11.993 4.465 -16.090 1.00 89.25 78 CYS A N 1
ATOM 617 C CA . CYS A 1 78 ? 10.766 3.702 -16.314 1.00 89.25 78 CYS A CA 1
ATOM 618 C C . CYS A 1 78 ? 9.637 4.143 -15.371 1.00 89.25 78 CYS A C 1
ATOM 620 O O . CYS A 1 78 ? 8.508 4.320 -15.827 1.00 89.25 78 CYS A O 1
ATOM 622 N N . ILE A 1 79 ? 9.925 4.352 -14.082 1.00 88.56 79 ILE A N 1
ATOM 623 C CA . ILE A 1 79 ? 8.959 4.820 -13.074 1.00 88.56 79 ILE A CA 1
ATOM 624 C C . ILE A 1 79 ? 8.486 6.234 -13.402 1.00 88.56 79 ILE A C 1
ATOM 626 O O . ILE A 1 79 ? 7.280 6.485 -13.433 1.00 88.56 79 ILE A O 1
ATOM 630 N N . ALA A 1 80 ? 9.418 7.145 -13.686 1.00 82.12 80 ALA A N 1
ATOM 631 C CA . ALA A 1 80 ? 9.114 8.522 -14.041 1.00 82.12 80 ALA A CA 1
ATOM 632 C C . ALA A 1 80 ? 8.188 8.571 -15.258 1.00 82.12 80 ALA A C 1
ATOM 634 O O . ALA A 1 80 ? 7.167 9.252 -15.227 1.00 82.12 80 ALA A O 1
ATOM 635 N N . LEU A 1 81 ? 8.485 7.783 -16.296 1.00 80.31 81 LEU A N 1
ATOM 636 C CA . LEU A 1 81 ? 7.630 7.681 -17.473 1.00 80.31 81 LEU A CA 1
ATOM 637 C C . LEU A 1 81 ? 6.271 7.054 -17.152 1.00 80.31 81 LEU A C 1
ATOM 639 O O . LEU A 1 81 ? 5.239 7.529 -17.626 1.00 80.31 81 LEU A O 1
ATOM 643 N N . PHE A 1 82 ? 6.260 5.987 -16.353 1.00 85.06 82 PHE A N 1
ATOM 644 C CA . PHE A 1 82 ? 5.033 5.296 -15.995 1.00 85.06 82 PHE A CA 1
ATOM 645 C C . PHE A 1 82 ? 4.097 6.202 -15.199 1.00 85.06 82 PHE A C 1
ATOM 647 O O . PHE A 1 82 ? 2.904 6.147 -15.464 1.00 85.06 82 PHE A O 1
ATOM 654 N N . TYR A 1 83 ? 4.594 7.055 -14.299 1.00 78.75 83 TYR A N 1
ATOM 655 C CA . TYR A 1 83 ? 3.775 7.946 -13.467 1.00 78.75 83 TYR A CA 1
ATOM 656 C C . TYR A 1 83 ? 3.607 9.380 -14.007 1.00 78.75 83 TYR A C 1
ATOM 658 O O . TYR A 1 83 ? 2.784 10.128 -13.484 1.00 78.75 83 TYR A O 1
ATOM 666 N N . GLN A 1 84 ? 4.286 9.767 -15.092 1.00 68.25 84 GLN A N 1
ATOM 667 C CA . GLN A 1 84 ? 4.085 11.054 -15.771 1.00 68.25 84 GLN A CA 1
ATOM 668 C C . GLN A 1 84 ? 2.808 11.031 -16.630 1.00 68.25 84 GLN A C 1
ATOM 670 O O . GLN A 1 84 ? 2.835 10.629 -17.795 1.00 68.25 84 GLN A O 1
ATOM 675 N N . ARG A 1 85 ? 1.660 11.446 -16.073 1.00 61.25 85 ARG A N 1
ATOM 676 C CA . ARG A 1 85 ? 0.354 11.296 -16.759 1.00 61.25 85 ARG A CA 1
ATOM 677 C C . ARG A 1 85 ? -0.553 12.518 -16.781 1.00 61.25 85 ARG A C 1
ATOM 679 O O . ARG A 1 85 ? -1.653 12.435 -17.327 1.00 61.25 85 ARG A O 1
ATOM 686 N N . ASP A 1 86 ? -0.089 13.642 -16.252 1.00 50.75 86 ASP A N 1
ATOM 687 C CA . ASP A 1 86 ? -0.967 14.789 -16.008 1.00 50.75 86 ASP A CA 1
ATOM 688 C C . ASP A 1 86 ? -1.293 15.585 -17.274 1.00 50.75 86 ASP A C 1
ATOM 690 O O . ASP A 1 86 ? -2.363 16.178 -17.371 1.00 50.75 86 ASP A O 1
ATOM 694 N N . SER A 1 87 ? -0.416 15.576 -18.281 1.00 49.97 87 SER A N 1
ATOM 695 C CA . SER A 1 87 ? -0.703 16.037 -19.649 1.00 49.97 87 SER A CA 1
ATOM 696 C C . SER A 1 87 ? 0.558 16.033 -20.509 1.00 49.97 87 SER A C 1
ATOM 698 O O . SER A 1 87 ? 1.641 16.369 -20.037 1.00 49.97 87 SER A O 1
ATOM 700 N N . ILE A 1 88 ? 0.418 15.728 -21.804 1.00 51.34 88 ILE A N 1
ATOM 701 C CA . ILE A 1 88 ? 1.416 16.131 -22.804 1.00 51.34 88 ILE A CA 1
ATOM 702 C C . ILE A 1 88 ? 0.863 17.341 -23.548 1.00 51.34 88 ILE A C 1
ATOM 704 O O . ILE A 1 88 ? -0.119 17.224 -24.280 1.00 51.34 88 ILE A O 1
ATOM 708 N N . GLU A 1 89 ? 1.503 18.496 -23.400 1.00 46.53 89 GLU A N 1
ATOM 709 C CA . GLU A 1 89 ? 1.256 19.630 -24.285 1.00 46.53 89 GLU A CA 1
ATOM 710 C C . GLU A 1 89 ? 1.919 19.375 -25.640 1.00 46.53 89 GLU A C 1
ATOM 712 O O . GLU A 1 89 ? 3.142 19.430 -25.781 1.00 46.53 89 GLU A O 1
ATOM 717 N N . ILE A 1 90 ? 1.115 19.086 -26.662 1.00 46.41 90 ILE A N 1
ATOM 718 C CA . ILE A 1 90 ? 1.592 19.066 -28.042 1.00 46.41 90 ILE A CA 1
ATOM 719 C C . ILE A 1 90 ? 1.323 20.437 -28.647 1.00 46.41 90 ILE A C 1
ATOM 721 O O . ILE A 1 90 ? 0.190 20.760 -29.007 1.00 46.41 90 ILE A O 1
ATOM 725 N N . ALA A 1 91 ? 2.376 21.239 -28.811 1.00 41.38 91 ALA A N 1
ATOM 726 C CA . ALA A 1 91 ? 2.307 22.430 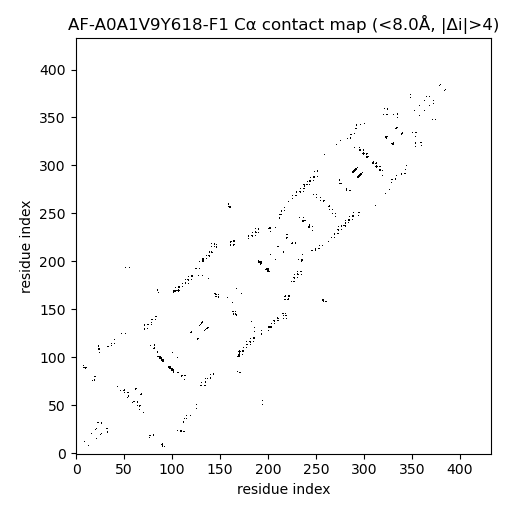-29.644 1.00 41.38 91 ALA A CA 1
ATOM 727 C C . ALA A 1 91 ? 1.982 22.009 -31.088 1.00 41.38 91 ALA A C 1
ATOM 729 O O . ALA A 1 91 ? 2.760 21.329 -31.762 1.00 41.38 91 ALA A O 1
ATOM 730 N N . GLY A 1 92 ? 0.794 22.376 -31.552 1.00 38.78 92 GLY A N 1
ATOM 731 C CA . GLY A 1 92 ? 0.351 22.201 -32.923 1.00 38.78 92 GLY A CA 1
ATOM 732 C C . GLY A 1 92 ? 1.195 23.013 -33.906 1.00 38.78 92 GLY A C 1
ATOM 733 O O . GLY A 1 92 ? 1.933 23.926 -33.546 1.00 38.78 92 GLY A O 1
ATOM 734 N N . LEU A 1 93 ? 1.038 22.696 -35.193 1.00 39.25 93 LEU A N 1
ATOM 735 C CA . LEU A 1 93 ? 1.779 23.264 -36.334 1.00 39.25 93 LEU A CA 1
ATOM 736 C C . LEU A 1 93 ? 1.673 24.797 -36.497 1.00 39.25 93 LEU A C 1
ATOM 738 O O . LEU A 1 93 ? 2.335 25.375 -37.357 1.00 39.25 93 LEU A O 1
ATOM 742 N N . THR A 1 94 ? 0.851 25.462 -35.691 1.00 38.66 94 THR A N 1
ATOM 743 C CA . THR A 1 94 ? 0.693 26.917 -35.652 1.00 38.66 94 THR A CA 1
ATOM 744 C C . THR A 1 94 ? 0.907 27.389 -34.222 1.00 38.66 94 THR A C 1
ATOM 746 O O . THR A 1 94 ? 0.329 26.802 -33.311 1.00 38.66 94 THR A O 1
ATOM 749 N N . SER A 1 95 ? 1.667 28.472 -34.041 1.00 44.09 95 SER A N 1
ATOM 750 C CA . SER A 1 95 ? 2.137 29.045 -32.763 1.00 44.09 95 SER A CA 1
ATOM 751 C C . SER A 1 95 ? 1.081 29.318 -31.676 1.00 44.09 95 SER A C 1
ATOM 753 O O . SER A 1 95 ? 1.441 29.779 -30.601 1.00 44.09 95 SER A O 1
ATOM 755 N N . ASN A 1 96 ? -0.203 29.062 -31.939 1.00 37.78 96 ASN A N 1
ATOM 756 C CA . ASN A 1 96 ? -1.332 29.413 -31.080 1.00 37.78 96 ASN A CA 1
ATOM 757 C C . ASN A 1 96 ? -2.245 28.217 -30.736 1.00 37.78 96 ASN A C 1
ATOM 759 O O . ASN A 1 96 ? -3.355 28.433 -30.258 1.00 37.78 96 ASN A O 1
ATOM 763 N N . ILE A 1 97 ? -1.838 26.969 -31.001 1.00 39.19 97 ILE A N 1
ATOM 764 C CA . ILE A 1 97 ? -2.631 25.778 -30.647 1.00 39.19 97 ILE A CA 1
ATOM 765 C C . ILE A 1 97 ? -1.739 24.826 -29.847 1.00 39.19 97 ILE A C 1
ATOM 767 O O . ILE A 1 97 ? -1.066 23.998 -30.442 1.00 39.19 97 ILE A O 1
ATOM 771 N N . SER A 1 98 ? -1.701 24.946 -28.518 1.00 38.66 98 SER A N 1
ATOM 772 C CA . SER A 1 98 ? -1.223 23.855 -27.652 1.00 38.66 98 SER A CA 1
ATOM 773 C C . SER A 1 98 ? -2.395 22.894 -27.455 1.00 38.66 98 SER A C 1
ATOM 775 O O . SER A 1 98 ? -3.456 23.299 -26.981 1.00 38.66 98 SER A O 1
ATOM 777 N N . ALA A 1 99 ? -2.260 21.649 -27.908 1.00 42.06 99 ALA A N 1
ATOM 778 C CA . ALA A 1 99 ? -3.221 20.593 -27.631 1.00 42.06 99 ALA A CA 1
ATOM 779 C C . ALA A 1 99 ? -2.724 19.805 -26.418 1.00 42.06 99 ALA A C 1
ATOM 781 O O . ALA A 1 99 ? -1.756 19.052 -26.511 1.00 42.06 99 ALA A O 1
ATOM 782 N N . VAL A 1 100 ? -3.394 19.979 -25.282 1.00 47.09 100 VAL A N 1
ATOM 783 C CA . VAL A 1 100 ? -3.188 19.163 -24.083 1.00 47.09 100 VAL A CA 1
ATOM 784 C C . VAL A 1 100 ? -3.745 17.764 -24.364 1.00 47.09 100 VAL A C 1
ATOM 786 O O . VAL A 1 100 ? -4.959 17.576 -24.448 1.00 47.09 100 VAL A O 1
ATOM 789 N N . ILE A 1 101 ? -2.879 16.764 -24.534 1.00 50.38 101 ILE A N 1
ATOM 790 C CA . ILE A 1 101 ? -3.288 15.358 -24.568 1.00 50.38 101 ILE A CA 1
ATOM 791 C C . ILE A 1 101 ? -3.311 14.845 -23.129 1.00 50.38 101 ILE A C 1
ATOM 793 O O . ILE A 1 101 ? -2.334 14.290 -22.633 1.00 50.38 101 ILE A O 1
ATOM 797 N N . ALA A 1 102 ? -4.449 15.026 -22.469 1.00 51.62 102 ALA A N 1
ATOM 798 C CA . ALA A 1 102 ? -4.822 14.304 -21.258 1.00 51.62 102 ALA A CA 1
ATOM 799 C C . ALA A 1 102 ? -5.905 13.290 -21.651 1.00 51.62 102 ALA A C 1
ATOM 801 O O . ALA A 1 102 ? -7.090 13.582 -21.560 1.00 51.62 102 ALA A O 1
ATOM 802 N N . ASN A 1 103 ? -5.521 12.141 -22.223 1.00 56.88 103 ASN A N 1
ATOM 803 C CA . ASN A 1 103 ? -6.485 11.194 -22.800 1.00 56.88 103 ASN A CA 1
ATOM 804 C C . ASN A 1 103 ? -6.066 9.725 -22.621 1.00 56.88 103 ASN A C 1
ATOM 806 O O . ASN A 1 103 ? -4.887 9.411 -22.471 1.00 56.88 103 ASN A O 1
ATOM 810 N N . ALA A 1 104 ? -7.040 8.815 -22.737 1.00 62.59 104 ALA A N 1
ATOM 811 C CA . ALA A 1 104 ? -6.863 7.357 -22.685 1.00 62.59 104 ALA A CA 1
ATOM 812 C C . ALA A 1 104 ? -5.705 6.778 -23.542 1.00 62.59 104 ALA A C 1
ATOM 814 O O . ALA A 1 104 ? -5.059 5.840 -23.078 1.00 62.59 104 ALA A O 1
ATOM 815 N N . PRO A 1 105 ? -5.360 7.307 -24.740 1.00 68.31 105 PRO A N 1
ATOM 816 C CA . PRO A 1 105 ? -4.208 6.826 -25.509 1.00 68.31 105 PRO A CA 1
ATOM 817 C C . PRO A 1 105 ? -2.859 7.038 -24.811 1.00 68.31 105 PRO A C 1
ATOM 819 O O . PRO A 1 105 ? -1.939 6.251 -25.026 1.00 68.31 105 PRO A O 1
ATOM 822 N N . LEU A 1 106 ? -2.738 8.068 -23.962 1.00 68.31 106 LEU A N 1
ATOM 823 C CA . LEU A 1 106 ? -1.535 8.295 -23.162 1.00 68.31 106 LEU A CA 1
ATOM 824 C C . LEU A 1 106 ? -1.375 7.176 -22.126 1.00 68.31 106 LEU A C 1
ATOM 826 O O . LEU A 1 106 ? -0.331 6.529 -22.075 1.00 68.31 106 LEU A O 1
ATOM 830 N N . GLY A 1 107 ? -2.449 6.875 -21.393 1.00 70.50 107 GLY A N 1
ATOM 831 C CA . GLY A 1 107 ? -2.490 5.744 -20.465 1.00 70.50 107 GLY A CA 1
ATOM 832 C C . GLY A 1 107 ? -2.230 4.403 -21.159 1.00 70.50 107 GLY A C 1
ATOM 833 O O . GLY A 1 107 ? -1.455 3.596 -20.661 1.00 70.50 107 GLY A O 1
ATOM 834 N N . ALA A 1 108 ? -2.774 4.194 -22.362 1.00 75.81 108 ALA A N 1
ATOM 835 C CA . ALA A 1 108 ? -2.518 2.993 -23.160 1.00 75.81 108 ALA A CA 1
ATOM 836 C C . ALA A 1 108 ? -1.046 2.856 -23.585 1.00 75.81 108 ALA A C 1
ATOM 838 O O . ALA A 1 108 ? -0.516 1.749 -23.618 1.00 75.81 108 ALA A O 1
ATOM 839 N N . SER A 1 109 ? -0.370 3.966 -23.902 1.00 77.38 109 SER A N 1
ATOM 840 C CA . SER A 1 109 ? 1.030 3.917 -24.335 1.00 77.38 109 SER A CA 1
ATOM 841 C C . SER A 1 109 ? 1.975 3.443 -23.230 1.00 77.38 109 SER A C 1
ATOM 843 O O . SER A 1 109 ? 2.862 2.644 -23.517 1.00 77.38 109 SER A O 1
ATOM 845 N N . VAL A 1 110 ? 1.734 3.830 -21.973 1.00 83.88 110 VAL A N 1
ATOM 846 C CA . VAL A 1 110 ? 2.582 3.449 -20.829 1.00 83.88 110 VAL A CA 1
ATOM 847 C C . VAL A 1 110 ? 2.299 2.041 -20.289 1.00 83.88 110 VAL A C 1
ATOM 849 O O . VAL A 1 110 ? 3.065 1.543 -19.468 1.00 83.88 110 VAL A O 1
ATOM 852 N N . GLN A 1 111 ? 1.255 1.353 -20.771 1.00 86.12 111 GLN A N 1
ATOM 853 C CA . GLN A 1 111 ? 0.929 -0.016 -20.334 1.00 86.12 111 GLN A CA 1
ATOM 854 C C . GLN A 1 111 ? 2.066 -1.004 -20.572 1.00 86.12 111 GLN A C 1
ATOM 856 O O . GLN A 1 111 ? 2.259 -1.922 -19.778 1.00 86.12 111 GLN A O 1
ATOM 861 N N . ILE A 1 112 ? 2.835 -0.813 -21.647 1.00 87.12 112 ILE A N 1
ATOM 862 C CA . ILE A 1 112 ? 3.977 -1.678 -21.943 1.00 87.12 112 ILE A CA 1
ATOM 863 C C . ILE A 1 112 ? 5.072 -1.555 -20.877 1.00 87.12 112 ILE A C 1
ATOM 865 O O . ILE A 1 112 ? 5.683 -2.555 -20.517 1.00 87.12 112 ILE A O 1
ATOM 869 N N . VAL A 1 113 ? 5.256 -0.354 -20.317 1.00 89.81 113 VAL A N 1
ATOM 870 C CA . VAL A 1 113 ? 6.181 -0.109 -19.204 1.00 89.81 113 VAL A CA 1
ATOM 871 C C . VAL A 1 113 ? 5.652 -0.778 -17.942 1.00 89.81 113 VAL A C 1
ATOM 873 O O . VAL A 1 113 ? 6.397 -1.488 -17.281 1.00 89.81 113 VAL A O 1
ATOM 876 N N . GLY A 1 114 ? 4.358 -0.624 -17.642 1.00 90.00 114 GLY A N 1
ATOM 877 C CA . GLY A 1 114 ? 3.731 -1.290 -16.497 1.00 90.00 114 GLY A CA 1
ATOM 878 C C . GLY A 1 114 ? 3.842 -2.818 -16.565 1.00 90.00 114 GLY A C 1
ATOM 879 O O . GLY A 1 114 ? 4.244 -3.443 -15.591 1.00 90.00 114 GLY A O 1
ATOM 880 N N . SER A 1 115 ? 3.589 -3.404 -17.740 1.00 90.69 115 SER A N 1
ATOM 881 C CA . SER A 1 115 ? 3.713 -4.854 -17.976 1.00 90.69 115 SER A CA 1
ATOM 882 C C . SER A 1 115 ? 5.161 -5.334 -17.835 1.00 90.69 115 SER A C 1
ATOM 884 O O . SER A 1 115 ? 5.430 -6.400 -17.278 1.00 90.69 115 SER A O 1
ATOM 886 N N . PHE A 1 116 ? 6.115 -4.540 -18.330 1.00 94.19 116 PHE A N 1
ATOM 887 C CA . PHE A 1 116 ? 7.538 -4.806 -18.157 1.00 94.19 116 PHE A CA 1
ATOM 888 C C . PHE A 1 116 ? 7.932 -4.784 -16.675 1.00 94.19 116 PHE A C 1
ATOM 890 O O . PHE A 1 116 ? 8.525 -5.754 -16.207 1.00 94.19 116 PHE A O 1
ATOM 897 N N . LEU A 1 117 ? 7.552 -3.731 -15.939 1.00 94.81 117 LEU A N 1
ATOM 898 C CA . LEU A 1 117 ? 7.807 -3.593 -14.502 1.00 94.81 117 LEU A CA 1
ATOM 899 C C . LEU A 1 117 ? 7.225 -4.777 -13.719 1.00 94.81 117 LEU A C 1
ATOM 901 O O . LEU A 1 117 ? 7.936 -5.375 -12.919 1.00 94.81 117 LEU A O 1
ATOM 905 N N . GLU A 1 118 ? 5.976 -5.163 -13.999 1.00 93.12 118 GLU A N 1
ATOM 906 C CA . GLU A 1 118 ? 5.298 -6.310 -13.377 1.00 93.12 118 GLU A CA 1
ATOM 907 C C . GLU A 1 118 ? 6.061 -7.627 -13.601 1.00 93.12 118 GLU A C 1
ATOM 909 O O . GLU A 1 118 ? 6.250 -8.434 -12.685 1.00 93.12 118 GLU A O 1
ATOM 914 N N . THR A 1 119 ? 6.572 -7.822 -14.816 1.00 93.31 119 THR A N 1
ATOM 915 C CA . THR A 1 119 ? 7.350 -9.012 -15.172 1.00 93.31 119 THR A CA 1
ATOM 916 C C . THR A 1 119 ? 8.658 -9.071 -14.379 1.00 93.31 119 THR A C 1
ATOM 918 O O . THR A 1 119 ? 8.964 -10.082 -13.744 1.00 93.31 119 THR A O 1
ATOM 921 N N . ILE A 1 120 ? 9.427 -7.978 -14.356 1.00 94.00 120 ILE A N 1
ATOM 922 C CA . ILE A 1 120 ? 10.745 -7.971 -13.707 1.00 94.00 120 ILE A CA 1
ATOM 923 C C . ILE A 1 120 ? 10.658 -8.035 -12.174 1.00 94.00 120 ILE A C 1
ATOM 925 O O . ILE A 1 120 ? 11.532 -8.644 -11.555 1.00 94.00 120 ILE A O 1
ATOM 929 N N . VAL A 1 121 ? 9.601 -7.491 -11.547 1.00 92.19 121 VAL A N 1
ATOM 930 C CA . VAL A 1 121 ? 9.390 -7.643 -10.090 1.00 92.19 121 VAL A CA 1
ATOM 931 C C . VAL A 1 121 ? 9.025 -9.068 -9.702 1.00 92.19 121 VAL A C 1
ATOM 933 O O . VAL A 1 121 ? 9.378 -9.523 -8.613 1.00 92.19 121 VAL A O 1
ATOM 936 N N . THR A 1 122 ? 8.342 -9.791 -10.587 1.00 90.00 122 THR A N 1
ATOM 937 C CA . THR A 1 122 ? 7.991 -11.196 -10.360 1.00 90.00 122 THR A CA 1
ATOM 938 C C . THR A 1 122 ? 9.240 -12.074 -10.416 1.00 90.00 122 THR A C 1
ATOM 940 O O . THR A 1 122 ? 9.411 -12.982 -9.604 1.00 90.00 122 THR A O 1
ATOM 943 N N . GLU A 1 123 ? 10.147 -11.771 -11.341 1.00 90.19 123 GLU A N 1
ATOM 944 C CA . GLU A 1 123 ? 11.299 -12.619 -11.656 1.00 90.19 123 GLU A CA 1
ATOM 945 C C . GLU A 1 123 ? 12.530 -12.354 -10.797 1.00 90.19 123 GLU A C 1
ATOM 947 O O . GLU A 1 123 ? 13.368 -13.241 -10.641 1.00 90.19 123 GLU A O 1
ATOM 952 N N . SER A 1 124 ? 12.651 -11.155 -10.227 1.00 89.38 124 SER A N 1
ATOM 953 C CA . SER A 1 124 ? 13.852 -10.757 -9.504 1.00 89.38 124 SER A CA 1
ATOM 954 C C . SER A 1 124 ? 13.535 -10.059 -8.181 1.00 89.38 124 SER A C 1
ATOM 956 O O . SER A 1 124 ? 13.058 -8.925 -8.154 1.00 89.38 124 SER A O 1
ATOM 958 N N . ALA A 1 125 ? 13.967 -10.668 -7.073 1.00 88.38 125 ALA A N 1
ATOM 959 C CA . ALA A 1 125 ? 13.956 -10.032 -5.754 1.00 88.38 125 ALA A CA 1
ATOM 960 C C . ALA A 1 125 ? 14.826 -8.762 -5.692 1.00 88.38 125 ALA A C 1
ATOM 962 O O . ALA A 1 125 ? 14.432 -7.801 -5.039 1.00 88.38 125 ALA A O 1
ATOM 963 N N . LEU A 1 126 ? 15.959 -8.727 -6.414 1.00 91.12 126 LEU A N 1
ATOM 964 C CA . LEU A 1 126 ? 16.843 -7.553 -6.478 1.00 91.12 126 LEU A CA 1
ATOM 965 C C . LEU A 1 126 ? 16.090 -6.344 -7.032 1.00 91.12 126 LEU A C 1
ATOM 967 O O . LEU A 1 126 ? 16.036 -5.305 -6.394 1.00 91.12 126 LEU A O 1
ATOM 971 N N . VAL A 1 127 ? 15.466 -6.500 -8.198 1.00 92.44 127 VAL A N 1
ATOM 972 C CA . VAL A 1 127 ? 14.605 -5.478 -8.803 1.00 92.44 127 VAL A CA 1
ATOM 973 C C . VAL A 1 127 ?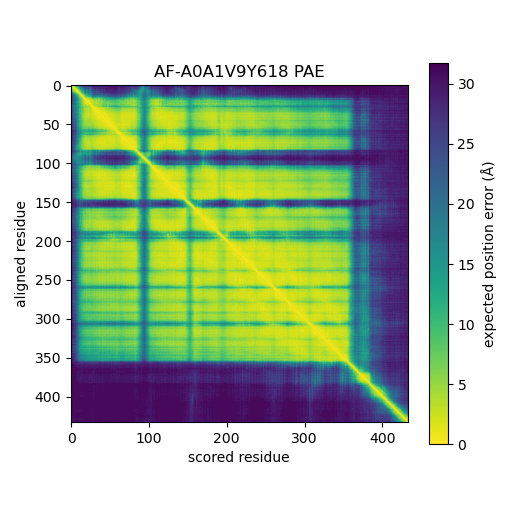 13.504 -5.001 -7.852 1.00 92.44 127 VAL A C 1
ATOM 975 O O . VAL A 1 127 ? 13.315 -3.794 -7.752 1.00 92.44 127 VAL A O 1
ATOM 978 N N . ARG A 1 128 ? 12.814 -5.893 -7.121 1.00 91.50 128 ARG A N 1
ATOM 979 C CA . ARG A 1 128 ? 11.824 -5.465 -6.108 1.00 91.50 128 ARG A CA 1
ATOM 980 C C . ARG A 1 128 ? 12.450 -4.559 -5.053 1.00 91.50 128 ARG A C 1
ATOM 982 O O . ARG A 1 128 ? 11.933 -3.473 -4.814 1.00 91.50 128 ARG A O 1
ATOM 989 N N . TYR A 1 129 ? 13.571 -4.994 -4.480 1.00 90.56 129 TYR A N 1
ATOM 990 C CA . TYR A 1 129 ? 14.320 -4.223 -3.493 1.00 90.56 129 TYR A CA 1
ATOM 991 C C . TYR A 1 129 ? 14.737 -2.856 -4.050 1.00 90.56 129 TYR A C 1
ATOM 993 O O . TYR A 1 129 ? 14.438 -1.836 -3.444 1.00 90.56 129 TYR A O 1
ATOM 1001 N N . LEU A 1 130 ? 15.342 -2.807 -5.242 1.00 92.25 130 LEU A N 1
ATOM 1002 C CA . LEU A 1 130 ? 15.770 -1.551 -5.865 1.00 92.25 130 LEU A CA 1
ATOM 1003 C C . LEU A 1 130 ? 14.591 -0.612 -6.144 1.00 92.25 130 LEU A C 1
ATOM 1005 O O . LEU A 1 130 ? 14.684 0.574 -5.847 1.00 92.25 130 LEU A O 1
ATOM 1009 N N . LEU A 1 131 ? 13.474 -1.126 -6.669 1.00 93.88 131 LEU A N 1
ATOM 1010 C CA . LEU A 1 131 ? 12.299 -0.308 -6.976 1.00 93.88 131 LEU A CA 1
ATOM 1011 C C . LEU A 1 131 ? 11.686 0.334 -5.725 1.00 93.88 131 LEU A C 1
ATOM 1013 O O . LEU A 1 131 ? 11.218 1.469 -5.799 1.00 93.88 131 LEU A O 1
ATOM 1017 N N . VAL A 1 132 ? 11.683 -0.379 -4.597 1.00 92.25 132 VAL A N 1
ATOM 1018 C CA . VAL A 1 132 ? 11.160 0.129 -3.322 1.00 92.25 132 VAL A CA 1
ATOM 1019 C C . VAL A 1 132 ? 12.164 1.061 -2.642 1.00 92.25 132 VAL A C 1
ATOM 1021 O O . VAL A 1 132 ? 11.849 2.218 -2.393 1.00 92.25 132 VAL A O 1
ATOM 1024 N N . GLU A 1 133 ? 13.377 0.576 -2.384 1.00 88.75 133 GLU A N 1
ATOM 1025 C CA . GLU A 1 133 ? 14.350 1.221 -1.489 1.00 88.75 133 GLU A CA 1
ATOM 1026 C C . GLU A 1 133 ? 15.201 2.290 -2.175 1.00 88.75 133 GLU A C 1
ATOM 1028 O O . GLU A 1 133 ? 15.719 3.191 -1.517 1.00 88.75 133 GLU A O 1
ATOM 1033 N N . LYS A 1 134 ? 15.410 2.176 -3.494 1.00 90.31 134 LYS A N 1
ATOM 1034 C CA . LYS A 1 134 ? 16.263 3.102 -4.261 1.00 90.31 134 LYS A CA 1
ATOM 1035 C C . LYS A 1 134 ? 15.470 3.994 -5.198 1.00 90.31 134 LYS A C 1
ATOM 1037 O O . LYS A 1 134 ? 15.777 5.176 -5.293 1.00 90.31 134 LYS A O 1
ATOM 1042 N N . CYS A 1 135 ? 14.453 3.443 -5.851 1.00 91.38 135 CYS A N 1
ATOM 1043 C CA . CYS A 1 135 ? 13.645 4.178 -6.817 1.00 91.38 135 CYS A CA 1
ATOM 1044 C C . CYS A 1 135 ? 12.344 4.748 -6.234 1.00 91.38 135 CYS A C 1
ATOM 1046 O O . CYS A 1 135 ? 11.611 5.422 -6.953 1.00 91.38 135 CYS A O 1
ATOM 1048 N N . HIS A 1 136 ? 12.013 4.460 -4.969 1.00 90.69 136 HIS A N 1
ATOM 1049 C CA . HIS A 1 136 ? 10.831 4.994 -4.278 1.00 90.69 136 HIS A CA 1
ATOM 1050 C C . HIS A 1 136 ? 9.528 4.872 -5.091 1.00 90.69 136 HIS A C 1
ATOM 1052 O O . HIS A 1 136 ? 8.723 5.802 -5.190 1.00 90.69 136 HIS A O 1
ATOM 1058 N N . ILE A 1 137 ? 9.302 3.718 -5.731 1.00 92.69 137 ILE A N 1
ATOM 1059 C CA . ILE A 1 137 ? 8.128 3.511 -6.593 1.00 92.69 137 ILE A CA 1
ATOM 1060 C C . ILE A 1 137 ? 6.805 3.724 -5.839 1.00 92.69 137 ILE A C 1
ATOM 1062 O O . ILE A 1 137 ? 5.821 4.168 -6.436 1.00 92.69 137 ILE A O 1
ATOM 1066 N N . VAL A 1 138 ? 6.784 3.441 -4.532 1.00 92.75 138 VAL A N 1
ATOM 1067 C CA . VAL A 1 138 ? 5.630 3.668 -3.658 1.00 92.75 138 VAL A CA 1
ATOM 1068 C C . VAL A 1 138 ? 5.386 5.163 -3.480 1.00 92.75 138 VAL A C 1
ATOM 1070 O O . VAL A 1 138 ? 4.269 5.616 -3.731 1.00 92.75 138 VAL A O 1
ATOM 1073 N N . TYR A 1 139 ? 6.421 5.948 -3.174 1.00 90.81 139 TYR A N 1
ATOM 1074 C CA . TYR A 1 139 ? 6.334 7.407 -3.194 1.00 90.81 139 TYR A CA 1
ATOM 1075 C C . TYR A 1 139 ? 5.775 7.928 -4.522 1.00 90.81 139 TYR A C 1
ATOM 1077 O O . TYR A 1 139 ? 4.816 8.696 -4.519 1.00 90.81 139 TYR A O 1
ATOM 1085 N N . HIS A 1 140 ? 6.314 7.488 -5.664 1.00 88.62 140 HIS A N 1
ATOM 1086 C CA . HIS A 1 140 ? 5.849 7.942 -6.979 1.00 88.62 140 HIS A CA 1
ATOM 1087 C C . HIS A 1 140 ? 4.379 7.594 -7.238 1.00 88.62 140 HIS A C 1
ATOM 1089 O O . HIS A 1 140 ? 3.622 8.440 -7.725 1.00 88.62 140 HIS A O 1
ATOM 1095 N N . PHE A 1 141 ? 3.951 6.383 -6.870 1.00 91.81 141 PHE A N 1
ATOM 1096 C CA . PHE A 1 141 ? 2.549 5.987 -6.951 1.00 91.81 141 PHE A CA 1
ATOM 1097 C C . PHE A 1 141 ? 1.664 6.931 -6.139 1.00 91.81 141 PHE A C 1
ATOM 1099 O O . PHE A 1 141 ? 0.716 7.494 -6.690 1.00 91.81 141 PHE A O 1
ATOM 1106 N N . ILE A 1 142 ? 1.986 7.130 -4.863 1.00 89.56 142 ILE A N 1
ATOM 1107 C CA . ILE A 1 142 ? 1.165 7.928 -3.958 1.00 89.56 142 ILE A CA 1
ATOM 1108 C C . ILE A 1 142 ? 1.169 9.397 -4.397 1.00 89.56 142 ILE A C 1
ATOM 1110 O O . ILE A 1 142 ? 0.111 10.022 -4.455 1.00 89.56 142 ILE A O 1
ATOM 1114 N N . ALA A 1 143 ? 2.337 9.945 -4.743 1.00 85.88 143 ALA A N 1
ATOM 1115 C CA . ALA A 1 143 ? 2.517 11.326 -5.181 1.00 85.88 143 ALA A CA 1
ATOM 1116 C C . ALA A 1 143 ? 1.723 11.640 -6.455 1.00 85.88 143 ALA A C 1
ATOM 1118 O O . ALA A 1 143 ? 1.191 12.741 -6.570 1.00 85.88 143 ALA A O 1
ATOM 1119 N N . SER A 1 144 ? 1.594 10.667 -7.363 1.00 84.56 144 SER A N 1
ATOM 1120 C CA . SER A 1 144 ? 0.837 10.807 -8.615 1.00 84.56 144 SER A CA 1
ATOM 1121 C C . SER A 1 144 ? -0.691 10.822 -8.454 1.00 84.56 144 SER A C 1
ATOM 1123 O O . SER A 1 144 ? -1.402 11.021 -9.437 1.00 84.56 144 SER A O 1
ATOM 1125 N N . LEU A 1 145 ? -1.226 10.595 -7.249 1.00 83.94 145 LEU A N 1
ATOM 1126 C CA . LEU A 1 145 ? -2.667 10.667 -7.004 1.00 83.94 145 LEU A CA 1
ATOM 1127 C C . LEU A 1 145 ? -3.147 12.117 -6.938 1.00 83.94 145 LEU A C 1
ATOM 1129 O O . LEU A 1 145 ? -2.583 12.944 -6.220 1.00 83.94 145 LEU A O 1
ATOM 1133 N N . THR A 1 146 ? -4.246 12.403 -7.635 1.00 81.62 146 THR A N 1
ATOM 1134 C CA . THR A 1 146 ? -4.903 13.711 -7.584 1.00 81.62 146 THR A CA 1
ATOM 1135 C C . THR A 1 146 ? -5.721 13.826 -6.297 1.00 81.62 146 THR A C 1
ATOM 1137 O O . THR A 1 146 ? -6.692 13.092 -6.122 1.00 81.62 146 THR A O 1
ATOM 1140 N N . ILE A 1 147 ? -5.337 14.742 -5.402 1.00 75.94 147 ILE A N 1
ATOM 1141 C CA . ILE A 1 147 ? -5.957 14.920 -4.073 1.00 75.94 147 ILE A CA 1
ATOM 1142 C C . ILE A 1 147 ? -6.501 16.338 -3.825 1.00 75.94 147 ILE A C 1
ATOM 1144 O O . ILE A 1 147 ? -6.881 16.651 -2.699 1.00 75.94 147 ILE A O 1
ATOM 1148 N N . ASP A 1 148 ? -6.605 17.176 -4.864 1.00 67.44 148 ASP A N 1
ATOM 1149 C CA . ASP A 1 148 ? -7.009 18.600 -4.796 1.00 67.44 148 ASP A CA 1
ATOM 1150 C C . ASP A 1 148 ? -8.473 18.846 -4.348 1.00 67.44 148 ASP A C 1
ATOM 1152 O O . ASP A 1 148 ? -9.009 19.944 -4.493 1.00 67.44 148 ASP A O 1
ATOM 1156 N N . ALA A 1 149 ? -9.147 17.836 -3.789 1.00 54.22 149 ALA A N 1
ATOM 1157 C CA . ALA A 1 149 ? -10.560 17.847 -3.399 1.00 54.22 149 ALA A CA 1
ATOM 1158 C C . ALA A 1 149 ? -10.921 18.901 -2.335 1.00 54.22 149 ALA A C 1
ATOM 1160 O O . ALA A 1 149 ? -12.099 19.113 -2.049 1.00 54.22 149 ALA A O 1
ATOM 1161 N N . VAL A 1 150 ? -9.930 19.565 -1.734 1.00 50.19 150 VAL A N 1
ATOM 1162 C CA . VAL A 1 150 ? -10.146 20.541 -0.658 1.00 50.19 150 VAL A CA 1
ATOM 1163 C C . VAL A 1 150 ? -10.835 21.820 -1.167 1.00 50.19 150 VAL A C 1
ATOM 1165 O O . VAL A 1 150 ? -11.536 22.465 -0.392 1.00 50.19 150 VAL A O 1
ATOM 1168 N N . ASP A 1 151 ? -10.749 22.132 -2.468 1.00 45.75 151 ASP A N 1
ATOM 1169 C CA . ASP A 1 151 ? -11.341 23.349 -3.056 1.00 45.75 151 ASP A CA 1
ATOM 1170 C C . ASP A 1 151 ? -12.580 23.101 -3.939 1.00 45.75 151 ASP A C 1
ATOM 1172 O O . ASP A 1 151 ? -13.129 24.036 -4.535 1.00 45.75 151 ASP A O 1
ATOM 1176 N N . THR A 1 152 ? -13.073 21.861 -4.035 1.00 45.72 152 THR A N 1
ATOM 1177 C CA . THR A 1 152 ? -14.302 21.594 -4.795 1.00 45.72 152 THR A CA 1
ATOM 1178 C C . THR A 1 152 ? -15.520 22.187 -4.074 1.00 45.72 152 THR A C 1
ATOM 1180 O O . THR A 1 152 ? -15.765 21.871 -2.909 1.00 45.72 152 THR A O 1
ATOM 1183 N N . PRO A 1 153 ? -16.310 23.059 -4.732 1.00 41.91 153 PRO A N 1
ATOM 1184 C CA . PRO A 1 153 ? -17.391 23.775 -4.073 1.00 41.91 153 PRO A CA 1
ATOM 1185 C C . PRO A 1 153 ? -18.434 22.805 -3.510 1.00 41.91 153 PRO A C 1
ATOM 1187 O O . PRO A 1 153 ? -18.774 21.807 -4.142 1.00 41.91 153 PRO A O 1
ATOM 1190 N N . VAL A 1 154 ? -18.970 23.185 -2.345 1.00 50.88 154 VAL A N 1
ATOM 1191 C CA . VAL A 1 154 ? -19.961 22.564 -1.429 1.00 50.88 154 VAL A CA 1
ATOM 1192 C C . VAL A 1 154 ? -21.267 22.051 -2.098 1.00 50.88 154 VAL A C 1
ATOM 1194 O O . VAL A 1 154 ? -22.230 21.692 -1.433 1.00 50.88 154 VAL A O 1
ATOM 1197 N N . ALA A 1 155 ? -21.333 22.002 -3.428 1.00 49.59 155 ALA A N 1
ATOM 1198 C CA . ALA A 1 155 ? -22.479 21.580 -4.225 1.00 49.59 155 ALA A CA 1
ATOM 1199 C C . ALA A 1 155 ? -22.471 20.091 -4.632 1.00 49.59 155 ALA A C 1
ATOM 1201 O O . ALA A 1 155 ? -23.475 19.623 -5.168 1.00 49.59 155 ALA A O 1
ATOM 1202 N N . CYS A 1 156 ? -21.391 19.336 -4.398 1.00 51.34 156 CYS A N 1
ATOM 1203 C CA . CYS A 1 156 ? -21.372 17.893 -4.658 1.00 51.34 156 CYS A CA 1
ATOM 1204 C C . CYS A 1 156 ? -21.859 17.113 -3.430 1.00 51.34 156 CYS A C 1
ATOM 1206 O O . CYS A 1 156 ? -21.209 17.108 -2.392 1.00 51.34 156 CYS A O 1
ATOM 1208 N N . SER A 1 157 ? -22.983 16.404 -3.566 1.00 61.12 157 SER A N 1
ATOM 1209 C CA . SER A 1 157 ? -23.534 15.493 -2.549 1.00 61.12 157 SER A CA 1
ATOM 1210 C C . SER A 1 157 ? -22.737 14.192 -2.372 1.00 61.12 157 SER A C 1
ATOM 1212 O O . SER A 1 157 ? -23.169 13.320 -1.625 1.00 61.12 157 SER A O 1
ATOM 1214 N N . ALA A 1 158 ? -21.629 14.029 -3.100 1.00 64.25 158 ALA A N 1
ATOM 1215 C CA . ALA A 1 158 ? -20.772 12.852 -3.034 1.00 64.25 158 ALA A CA 1
ATOM 1216 C C . ALA A 1 158 ? -19.958 12.846 -1.735 1.00 64.25 158 ALA A C 1
ATOM 1218 O O . ALA A 1 158 ? -19.477 13.893 -1.292 1.00 64.25 158 ALA A O 1
ATOM 1219 N N . SER A 1 159 ? -19.780 11.665 -1.152 1.00 78.56 159 SER A N 1
ATOM 1220 C CA . SER A 1 159 ? -18.896 11.463 -0.003 1.00 78.56 159 SER A CA 1
ATOM 1221 C C . SER A 1 159 ? -17.432 11.740 -0.378 1.00 78.56 159 SER A C 1
ATOM 1223 O O . SER A 1 159 ? -17.046 11.641 -1.542 1.00 78.56 159 SER A O 1
ATOM 1225 N N . THR A 1 160 ? -16.589 12.080 0.600 1.00 83.25 160 THR A N 1
ATOM 1226 C CA . THR A 1 160 ? -15.163 12.376 0.367 1.00 83.25 160 THR A CA 1
ATOM 1227 C C . THR A 1 160 ? -14.419 11.277 -0.420 1.00 83.25 160 THR A C 1
ATOM 1229 O O . THR A 1 160 ? -13.716 11.621 -1.370 1.00 83.25 160 THR A O 1
ATOM 1232 N N . PRO A 1 161 ? -14.595 9.968 -0.135 1.00 85.25 161 PRO A N 1
ATOM 1233 C CA . PRO A 1 161 ? -13.976 8.904 -0.934 1.00 85.25 161 PRO A CA 1
ATOM 1234 C C . PRO A 1 161 ? -14.416 8.920 -2.407 1.00 85.25 161 PRO A C 1
ATOM 1236 O O . PRO A 1 161 ? -13.588 8.811 -3.309 1.00 85.25 161 PRO A O 1
ATOM 1239 N N . GLU A 1 162 ? -15.711 9.109 -2.669 1.00 83.38 162 GLU A N 1
ATOM 1240 C CA . GLU A 1 162 ? -16.248 9.174 -4.035 1.00 83.38 162 GLU A CA 1
ATOM 1241 C C . GLU A 1 162 ? -15.693 10.374 -4.807 1.00 83.38 162 GLU A C 1
ATOM 1243 O O . GLU A 1 162 ? -15.412 10.262 -6.000 1.00 83.38 162 GLU A O 1
ATOM 1248 N N . GLN A 1 163 ? -15.490 11.508 -4.128 1.00 83.25 163 GLN A N 1
ATOM 1249 C CA . GLN A 1 163 ? -14.858 12.686 -4.720 1.00 83.25 163 GLN A CA 1
ATOM 1250 C C . GLN A 1 163 ? -13.420 12.376 -5.153 1.00 83.25 163 GLN A C 1
ATOM 1252 O O . GLN A 1 163 ? -13.072 12.633 -6.304 1.00 83.25 163 GLN A O 1
ATOM 1257 N N . TYR A 1 164 ? -12.609 11.751 -4.291 1.00 86.50 164 TYR A N 1
ATOM 1258 C CA . TYR A 1 164 ? -11.240 11.367 -4.655 1.00 86.50 164 TYR A CA 1
ATOM 1259 C C . TYR A 1 164 ? -11.187 10.403 -5.837 1.00 86.50 164 TYR A C 1
ATOM 1261 O O . TYR A 1 164 ? -10.390 10.607 -6.755 1.00 86.50 164 TYR A O 1
ATOM 1269 N N . ALA A 1 165 ? -12.050 9.384 -5.850 1.00 85.00 165 ALA A N 1
ATOM 1270 C CA . ALA A 1 165 ? -12.125 8.437 -6.959 1.00 85.00 165 ALA A CA 1
ATOM 1271 C C . ALA A 1 165 ? -12.533 9.127 -8.275 1.00 85.00 165 ALA A C 1
ATOM 1273 O O . ALA A 1 165 ? -11.959 8.845 -9.327 1.00 85.00 165 ALA A O 1
ATOM 1274 N N . ALA A 1 166 ? -13.481 10.067 -8.221 1.00 82.06 166 ALA A N 1
ATOM 1275 C CA . ALA A 1 166 ? -13.959 10.803 -9.390 1.00 82.06 166 ALA A CA 1
ATOM 1276 C C . ALA A 1 166 ? -12.949 11.828 -9.938 1.00 82.06 166 ALA A C 1
ATOM 1278 O O . ALA A 1 166 ? -13.015 12.173 -11.118 1.00 82.06 166 ALA A O 1
ATOM 1279 N N . MET A 1 167 ? -12.020 12.316 -9.111 1.00 80.56 167 MET A N 1
ATOM 1280 C CA . MET A 1 167 ? -11.000 13.290 -9.521 1.00 80.56 167 MET A CA 1
ATOM 1281 C C . MET A 1 167 ? -9.855 12.685 -10.333 1.00 80.56 167 MET A C 1
ATOM 1283 O O . MET A 1 167 ? -9.104 13.421 -10.974 1.00 80.56 167 MET A O 1
ATOM 1287 N N . GLN A 1 168 ? -9.711 11.360 -10.333 1.00 83.69 168 GLN A N 1
ATOM 1288 C CA . GLN A 1 168 ? -8.629 10.707 -11.059 1.00 83.69 168 GLN A CA 1
ATOM 1289 C C . GLN A 1 168 ? -8.815 10.867 -12.571 1.00 83.69 168 GLN A C 1
ATOM 1291 O O . GLN A 1 168 ? -9.895 10.652 -13.124 1.00 83.69 168 GLN A O 1
ATOM 1296 N N . THR A 1 169 ? -7.738 11.223 -13.272 1.00 77.12 169 THR A N 1
ATOM 1297 C CA . THR A 1 169 ? -7.792 11.428 -14.725 1.00 77.12 169 THR A CA 1
ATOM 1298 C C . THR A 1 169 ? -8.087 10.120 -15.465 1.00 77.12 169 THR A C 1
ATOM 1300 O O . THR A 1 169 ? -7.672 9.037 -15.052 1.00 77.12 169 THR A O 1
ATOM 1303 N N . VAL A 1 170 ? -8.739 10.197 -16.632 1.00 74.75 170 VAL A N 1
ATOM 1304 C CA . VAL A 1 170 ? -9.035 9.009 -17.463 1.00 74.75 170 VAL A CA 1
ATOM 1305 C C . VAL A 1 170 ? -7.759 8.238 -17.834 1.00 74.75 170 VAL A C 1
ATOM 1307 O O . VAL A 1 170 ? -7.759 7.007 -17.871 1.00 74.75 170 VAL A O 1
ATOM 1310 N N . ALA A 1 171 ? -6.654 8.950 -18.084 1.00 72.06 171 ALA A N 1
ATOM 1311 C CA . ALA A 1 171 ? -5.359 8.332 -18.355 1.00 72.06 171 ALA A CA 1
ATOM 1312 C C . ALA A 1 171 ? -4.861 7.517 -17.150 1.00 72.06 171 ALA A C 1
ATOM 1314 O O . ALA A 1 171 ? -4.413 6.386 -17.330 1.00 72.06 171 ALA A O 1
ATOM 1315 N N . ARG A 1 172 ? -5.007 8.040 -15.928 1.00 79.75 172 ARG A N 1
ATOM 1316 C CA . ARG A 1 172 ? -4.654 7.341 -14.688 1.00 79.75 172 ARG A CA 1
ATOM 1317 C C . ARG A 1 172 ? -5.558 6.133 -14.439 1.00 79.75 172 ARG A C 1
ATOM 1319 O O . ARG A 1 172 ? -5.047 5.023 -14.301 1.00 79.75 172 ARG A O 1
ATOM 1326 N N . VAL A 1 173 ? -6.877 6.305 -14.518 1.00 83.12 173 VAL A N 1
ATOM 1327 C CA . VAL A 1 173 ? -7.849 5.210 -14.332 1.00 83.12 173 VAL A CA 1
ATOM 1328 C C . VAL A 1 173 ? -7.578 4.044 -15.290 1.00 83.12 173 VAL A C 1
ATOM 1330 O O . VAL A 1 173 ? -7.665 2.885 -14.893 1.00 83.12 173 VAL A O 1
ATOM 1333 N N . SER A 1 174 ? -7.160 4.323 -16.532 1.00 82.69 174 SER A N 1
ATOM 1334 C CA . SER A 1 174 ? -6.856 3.274 -17.519 1.00 82.69 174 SER A CA 1
ATOM 1335 C C . SER A 1 174 ? -5.690 2.348 -17.138 1.00 82.69 174 SER A C 1
ATOM 1337 O O . SER A 1 174 ? -5.569 1.255 -17.685 1.00 82.69 174 SER A O 1
ATOM 1339 N N . THR A 1 175 ? -4.839 2.762 -16.200 1.00 85.81 175 THR A N 1
ATOM 1340 C CA . THR A 1 175 ? -3.656 2.006 -15.750 1.00 85.81 175 THR A CA 1
ATOM 1341 C C . THR A 1 175 ? -3.832 1.324 -14.399 1.00 85.81 175 THR A C 1
ATOM 1343 O O . THR A 1 175 ? -3.010 0.483 -14.048 1.00 85.81 175 THR A O 1
ATOM 1346 N N . PHE A 1 176 ? -4.913 1.623 -13.670 1.00 90.25 176 PHE A N 1
ATOM 1347 C CA . PHE A 1 176 ? -5.180 1.035 -12.357 1.00 90.25 176 PHE A CA 1
ATOM 1348 C C . PHE A 1 176 ? -5.088 -0.491 -12.315 1.00 90.25 176 PHE A C 1
ATOM 1350 O O . PHE A 1 176 ? -4.509 -0.986 -11.353 1.00 90.25 176 PHE A O 1
ATOM 1357 N N . PRO A 1 177 ? -5.588 -1.261 -13.303 1.00 91.00 177 PRO A N 1
ATOM 1358 C CA . PRO A 1 177 ? -5.440 -2.716 -13.264 1.00 91.00 177 PRO A CA 1
ATOM 1359 C C . PRO A 1 177 ? -3.971 -3.157 -13.179 1.00 91.00 177 PRO A C 1
ATOM 1361 O O . PRO A 1 177 ? -3.614 -3.960 -12.321 1.00 91.00 177 PRO A O 1
ATOM 1364 N N . THR A 1 178 ? -3.115 -2.568 -14.015 1.00 90.44 178 THR A N 1
ATOM 1365 C CA . THR A 1 178 ? -1.675 -2.852 -14.065 1.00 90.44 178 THR A CA 1
ATOM 1366 C C . THR A 1 178 ? -0.971 -2.371 -12.799 1.00 90.44 178 THR A C 1
ATOM 1368 O O . THR A 1 178 ? -0.144 -3.086 -12.246 1.00 90.44 178 THR A O 1
ATOM 1371 N N . GLU A 1 179 ? -1.330 -1.192 -12.283 1.00 92.31 179 GLU A N 1
ATOM 1372 C CA . GLU A 1 179 ? -0.771 -0.674 -11.026 1.00 92.31 179 GLU A CA 1
ATOM 1373 C C . GLU A 1 179 ? -1.125 -1.542 -9.826 1.00 92.31 179 GLU A C 1
ATOM 1375 O O . GLU A 1 179 ? -0.253 -1.840 -9.018 1.00 92.31 179 GLU A O 1
ATOM 1380 N N . LYS A 1 180 ? -2.385 -1.977 -9.717 1.00 92.69 180 LYS A N 1
ATOM 1381 C CA . LYS A 1 180 ? -2.828 -2.866 -8.639 1.00 92.69 180 LYS A CA 1
ATOM 1382 C C . LYS A 1 180 ? -2.033 -4.165 -8.653 1.00 92.69 180 LYS A C 1
ATOM 1384 O O . LYS A 1 180 ? -1.572 -4.590 -7.598 1.00 92.69 180 LYS A O 1
ATOM 1389 N N . SER A 1 181 ? -1.835 -4.756 -9.834 1.00 90.94 181 SER A N 1
ATOM 1390 C CA . SER A 1 181 ? -1.052 -5.987 -9.982 1.00 90.94 181 SER A CA 1
ATOM 1391 C C . SER A 1 181 ? 0.427 -5.780 -9.634 1.00 90.94 181 SER A C 1
ATOM 1393 O O . SER A 1 181 ? 0.988 -6.509 -8.811 1.00 90.94 181 SER A O 1
ATOM 1395 N N . LEU A 1 182 ? 1.043 -4.731 -10.192 1.00 93.12 182 LEU A N 1
ATOM 1396 C CA . LEU A 1 182 ? 2.440 -4.368 -9.951 1.00 93.12 182 LEU A CA 1
ATOM 1397 C C . LEU A 1 182 ? 2.711 -4.121 -8.463 1.00 93.12 182 LEU A C 1
ATOM 1399 O O . LEU A 1 182 ? 3.609 -4.736 -7.892 1.00 93.12 182 LEU A O 1
ATOM 1403 N N . LEU A 1 183 ? 1.929 -3.245 -7.830 1.00 93.44 183 LEU A N 1
ATOM 1404 C CA . LEU A 1 183 ? 2.121 -2.838 -6.438 1.00 93.44 183 LEU A CA 1
ATOM 1405 C C . LEU A 1 183 ? 1.830 -3.974 -5.453 1.00 93.44 183 LEU A C 1
ATOM 1407 O O . LEU A 1 183 ? 2.548 -4.124 -4.466 1.00 93.44 183 LEU A O 1
ATOM 1411 N N . ALA A 1 184 ? 0.818 -4.805 -5.729 1.00 86.56 184 ALA A N 1
ATOM 1412 C CA . ALA A 1 184 ? 0.555 -5.994 -4.925 1.00 86.56 184 ALA A CA 1
ATOM 1413 C C . ALA A 1 184 ? 1.727 -6.984 -4.989 1.00 86.56 184 ALA A C 1
ATOM 1415 O O . ALA A 1 184 ? 2.145 -7.505 -3.959 1.00 86.56 184 ALA A O 1
ATOM 1416 N N . THR A 1 185 ? 2.287 -7.209 -6.182 1.00 87.38 185 THR A N 1
ATOM 1417 C CA . THR A 1 185 ? 3.424 -8.122 -6.388 1.00 87.38 185 THR A CA 1
ATOM 1418 C C . THR A 1 185 ? 4.704 -7.595 -5.749 1.00 87.38 185 THR A C 1
ATOM 1420 O O . THR A 1 185 ? 5.475 -8.360 -5.167 1.00 87.38 185 THR A O 1
ATOM 1423 N N . LEU A 1 186 ? 4.919 -6.282 -5.824 1.00 89.75 186 LEU A N 1
ATOM 1424 C CA . LEU A 1 186 ? 6.092 -5.609 -5.280 1.00 89.75 186 LEU A CA 1
ATOM 1425 C C . LEU A 1 186 ? 6.264 -5.863 -3.775 1.00 89.75 186 LEU A C 1
ATOM 1427 O O . LEU A 1 186 ? 7.384 -6.100 -3.329 1.00 89.75 186 LEU A O 1
ATOM 1431 N N . LEU A 1 187 ? 5.159 -5.861 -3.021 1.00 86.50 187 LEU A N 1
ATOM 1432 C CA . LEU A 1 187 ? 5.143 -5.969 -1.557 1.00 86.50 187 LEU A CA 1
ATOM 1433 C C . LEU A 1 187 ? 4.620 -7.321 -1.036 1.00 86.50 187 LEU A C 1
ATOM 1435 O O . LEU A 1 187 ? 4.432 -7.486 0.164 1.00 86.50 187 LEU A O 1
ATOM 1439 N N . ALA A 1 188 ? 4.392 -8.310 -1.908 1.00 76.69 188 ALA A N 1
ATOM 1440 C CA . ALA A 1 188 ? 3.739 -9.576 -1.550 1.00 76.69 188 ALA A CA 1
ATOM 1441 C C . ALA A 1 188 ? 4.482 -10.420 -0.490 1.00 76.69 188 ALA A C 1
ATOM 1443 O O . ALA A 1 188 ? 3.882 -11.325 0.087 1.00 76.69 188 ALA A O 1
ATOM 1444 N N . ASN A 1 189 ? 5.768 -10.153 -0.228 1.00 69.81 189 ASN A N 1
ATOM 1445 C CA . ASN A 1 189 ? 6.563 -10.850 0.788 1.00 69.81 189 ASN A CA 1
ATOM 1446 C C . ASN A 1 189 ? 7.460 -9.873 1.573 1.00 69.81 189 ASN A C 1
ATOM 1448 O O . ASN A 1 189 ? 8.657 -9.797 1.298 1.00 69.81 189 ASN A O 1
ATOM 1452 N N . PRO A 1 190 ? 6.925 -9.184 2.597 1.00 61.09 190 PRO A N 1
ATOM 1453 C CA . PRO A 1 190 ? 7.691 -8.245 3.431 1.00 61.09 190 PRO A CA 1
ATOM 1454 C C . PRO A 1 190 ? 8.906 -8.899 4.104 1.00 61.09 190 PRO A C 1
ATOM 1456 O O . PRO A 1 190 ? 9.934 -8.278 4.329 1.00 61.09 190 PRO A O 1
ATOM 1459 N N . LYS A 1 191 ? 8.789 -10.200 4.401 1.00 62.38 191 LYS A N 1
ATOM 1460 C CA . LYS A 1 191 ? 9.830 -11.006 5.052 1.00 62.38 191 LYS A CA 1
ATOM 1461 C C . LYS A 1 191 ? 10.869 -11.572 4.074 1.00 62.38 191 LYS A C 1
ATOM 1463 O O . LYS A 1 191 ? 11.751 -12.304 4.510 1.00 62.38 191 LYS A O 1
ATOM 1468 N N . SER A 1 192 ? 10.755 -11.326 2.761 1.00 64.19 192 SER A N 1
ATOM 1469 C CA . SER A 1 192 ? 11.766 -11.807 1.814 1.00 64.19 192 SER A CA 1
ATOM 1470 C C . SER A 1 192 ? 12.972 -10.878 1.831 1.00 64.19 192 SER A C 1
ATOM 1472 O O . SER A 1 192 ? 12.903 -9.763 1.317 1.00 64.19 192 SER A O 1
ATOM 1474 N N . CYS A 1 193 ? 14.072 -11.354 2.399 1.00 63.19 193 CYS A N 1
ATOM 1475 C CA . CYS A 1 193 ? 15.357 -10.671 2.364 1.00 63.19 193 CYS A CA 1
ATOM 1476 C C . CYS A 1 193 ? 16.082 -10.999 1.054 1.00 63.19 193 CYS A C 1
ATOM 1478 O O . CYS A 1 193 ? 16.003 -12.126 0.558 1.00 63.19 193 CYS A O 1
ATOM 1480 N N . LEU A 1 194 ? 16.789 -10.022 0.486 1.00 77.75 194 LEU A N 1
ATOM 1481 C CA . LEU A 1 194 ? 17.521 -10.225 -0.765 1.00 77.75 194 LEU A CA 1
ATOM 1482 C C . LEU A 1 194 ? 18.750 -11.131 -0.584 1.00 77.75 194 LEU A C 1
ATOM 1484 O O . LEU A 1 194 ? 19.038 -11.960 -1.444 1.00 77.75 194 LEU A O 1
ATOM 1488 N N . ILE A 1 195 ? 19.466 -10.956 0.529 1.00 78.00 195 ILE A N 1
ATOM 1489 C CA . ILE A 1 195 ? 20.667 -11.706 0.919 1.00 78.00 195 ILE A CA 1
ATOM 1490 C C . ILE A 1 195 ? 20.566 -11.936 2.428 1.00 78.00 195 ILE A C 1
ATOM 1492 O O . ILE A 1 195 ? 20.538 -10.943 3.146 1.00 78.00 195 ILE A O 1
ATOM 1496 N N . ASP A 1 196 ? 20.463 -13.192 2.883 1.00 65.44 196 ASP A N 1
ATOM 1497 C CA . ASP A 1 196 ? 20.550 -13.660 4.286 1.00 65.44 196 ASP A CA 1
ATOM 1498 C C . ASP A 1 196 ? 20.270 -12.582 5.361 1.00 65.44 196 ASP A C 1
ATOM 1500 O O . ASP A 1 196 ? 21.188 -12.094 6.018 1.00 65.44 196 ASP A O 1
ATOM 1504 N N . ASP A 1 197 ? 19.007 -12.153 5.490 1.00 67.81 197 ASP A N 1
ATOM 1505 C CA . ASP A 1 197 ? 18.509 -11.120 6.430 1.00 67.81 197 ASP A CA 1
ATOM 1506 C C . ASP A 1 197 ? 19.195 -9.736 6.404 1.00 67.81 197 ASP A C 1
ATOM 1508 O O . ASP A 1 197 ? 18.861 -8.854 7.189 1.00 67.81 197 ASP A O 1
ATOM 1512 N N . THR A 1 198 ? 20.115 -9.508 5.469 1.00 72.81 198 THR A N 1
ATOM 1513 C CA . THR A 1 198 ? 20.944 -8.296 5.369 1.00 72.81 198 THR A CA 1
ATOM 1514 C C . THR A 1 198 ? 20.200 -7.149 4.690 1.00 72.81 198 THR A C 1
ATOM 1516 O O . THR A 1 198 ? 20.387 -5.987 5.033 1.00 72.81 198 THR A O 1
ATOM 1519 N N . TYR A 1 199 ? 19.329 -7.483 3.739 1.00 75.25 199 TYR A N 1
ATOM 1520 C CA . TYR A 1 199 ? 18.552 -6.521 2.959 1.00 75.25 199 TYR A CA 1
ATOM 1521 C C . TYR A 1 199 ? 17.070 -6.916 2.985 1.00 75.25 199 TYR A C 1
ATOM 1523 O O . TYR A 1 199 ? 16.582 -7.506 2.009 1.00 75.25 199 TYR A O 1
ATOM 1531 N N . PRO A 1 200 ? 16.370 -6.695 4.116 1.00 78.94 200 PRO A N 1
ATOM 1532 C CA . PRO A 1 200 ? 14.926 -6.864 4.179 1.00 78.94 200 PRO A CA 1
ATOM 1533 C C . PRO A 1 200 ? 14.246 -5.828 3.282 1.00 78.94 200 PRO A C 1
ATOM 1535 O O . PRO A 1 200 ? 14.782 -4.748 3.042 1.00 78.94 200 PRO A O 1
ATOM 1538 N N . LEU A 1 201 ? 13.062 -6.164 2.779 1.00 82.06 201 LEU A N 1
ATOM 1539 C CA . LEU A 1 201 ? 12.238 -5.199 2.066 1.00 82.06 201 LEU A CA 1
ATOM 1540 C C . LEU A 1 201 ? 11.521 -4.314 3.096 1.00 82.06 201 LEU A C 1
ATOM 1542 O O . LEU A 1 201 ? 10.588 -4.784 3.747 1.00 82.06 201 LEU A O 1
ATOM 1546 N N . SER A 1 202 ? 11.945 -3.061 3.241 1.00 84.12 202 SER A N 1
ATOM 1547 C CA . SER A 1 202 ? 11.282 -2.050 4.071 1.00 84.12 202 SER A CA 1
ATOM 1548 C C . SER A 1 202 ? 10.714 -0.944 3.177 1.00 84.12 202 SER A C 1
ATOM 1550 O O . SER A 1 202 ? 11.018 -0.844 1.988 1.00 84.12 202 SER A O 1
ATOM 1552 N N . LEU A 1 203 ? 9.779 -0.164 3.718 1.00 89.38 203 LEU A N 1
ATOM 1553 C CA . LEU A 1 203 ? 9.308 1.041 3.051 1.00 89.38 203 LEU A CA 1
ATOM 1554 C C . LEU A 1 203 ? 10.112 2.229 3.585 1.00 89.38 203 LEU A C 1
ATOM 1556 O O . LEU A 1 203 ? 10.089 2.471 4.791 1.00 89.38 203 LEU A O 1
ATOM 1560 N N . PRO A 1 204 ? 10.775 3.014 2.717 1.00 89.94 204 PRO A N 1
ATOM 1561 C CA . PRO A 1 204 ? 11.534 4.171 3.167 1.00 89.94 204 PRO A CA 1
ATOM 1562 C C . PRO A 1 204 ? 10.671 5.155 3.981 1.00 89.94 204 PRO A C 1
ATOM 1564 O O . PRO A 1 204 ? 9.501 5.357 3.646 1.00 89.94 204 PRO A O 1
ATOM 1567 N N . PRO A 1 205 ? 11.221 5.853 4.995 1.00 89.81 205 PRO A N 1
ATOM 1568 C CA . PRO A 1 205 ? 10.426 6.691 5.903 1.00 89.81 205 PRO A CA 1
ATOM 1569 C C . PRO A 1 205 ? 9.563 7.758 5.213 1.00 89.81 205 PRO A C 1
ATOM 1571 O O . PRO A 1 205 ? 8.448 8.034 5.647 1.00 89.81 205 PRO A O 1
ATOM 1574 N N . GLN A 1 206 ? 10.055 8.337 4.116 1.00 89.75 206 GLN A N 1
ATOM 1575 C CA . GLN A 1 206 ? 9.315 9.325 3.324 1.00 89.75 206 GLN A CA 1
ATOM 1576 C C . GLN A 1 206 ? 8.108 8.718 2.590 1.00 89.75 206 GLN A C 1
ATOM 1578 O O . GLN A 1 206 ? 7.081 9.376 2.429 1.00 89.75 206 GLN A O 1
ATOM 1583 N N . ASP A 1 207 ? 8.216 7.458 2.161 1.00 91.50 207 ASP A N 1
ATOM 1584 C CA . ASP A 1 207 ? 7.133 6.705 1.536 1.00 91.50 207 ASP A CA 1
ATOM 1585 C C . ASP A 1 207 ? 6.063 6.387 2.594 1.00 91.50 207 ASP A C 1
ATOM 1587 O O . ASP A 1 207 ? 4.872 6.533 2.324 1.00 91.50 207 ASP A O 1
ATOM 1591 N N . VAL A 1 208 ? 6.485 6.037 3.818 1.00 93.12 208 VAL A N 1
ATOM 1592 C CA . VAL A 1 208 ? 5.599 5.803 4.972 1.00 93.12 208 VAL A CA 1
ATOM 1593 C C . VAL A 1 208 ? 4.849 7.072 5.374 1.00 93.12 208 VAL A C 1
ATOM 1595 O O . VAL A 1 208 ? 3.627 7.038 5.523 1.00 93.12 208 VAL A O 1
ATOM 1598 N N . GLU A 1 209 ? 5.547 8.200 5.516 1.00 92.31 209 GLU A N 1
ATOM 1599 C CA . GLU A 1 209 ? 4.929 9.491 5.844 1.00 92.31 209 GLU A CA 1
ATOM 1600 C C . GLU A 1 209 ? 3.871 9.876 4.801 1.00 92.31 209 GLU A C 1
ATOM 1602 O O . GLU A 1 209 ? 2.752 10.254 5.151 1.00 92.31 209 GLU A O 1
ATOM 1607 N N . LEU A 1 210 ? 4.196 9.711 3.515 1.00 90.94 210 LEU A N 1
ATOM 1608 C CA . LEU A 1 210 ? 3.286 10.030 2.422 1.00 90.94 210 LEU A CA 1
ATOM 1609 C C . LEU A 1 210 ? 2.087 9.070 2.347 1.00 90.94 210 LEU A C 1
ATOM 1611 O O . LEU A 1 210 ? 0.985 9.499 2.004 1.00 90.94 210 LEU A O 1
ATOM 1615 N N . LEU A 1 211 ? 2.288 7.784 2.656 1.00 94.12 211 LEU A N 1
ATOM 1616 C CA . LEU A 1 211 ? 1.234 6.766 2.683 1.00 94.12 211 LEU A CA 1
ATOM 1617 C C . LEU A 1 211 ? 0.223 7.020 3.804 1.00 94.12 211 LEU A C 1
ATOM 1619 O O . LEU A 1 211 ? -0.971 6.798 3.609 1.00 94.12 211 LEU A O 1
ATOM 1623 N N . LEU A 1 212 ? 0.701 7.461 4.969 1.00 94.06 212 LEU A N 1
ATOM 1624 C CA . LE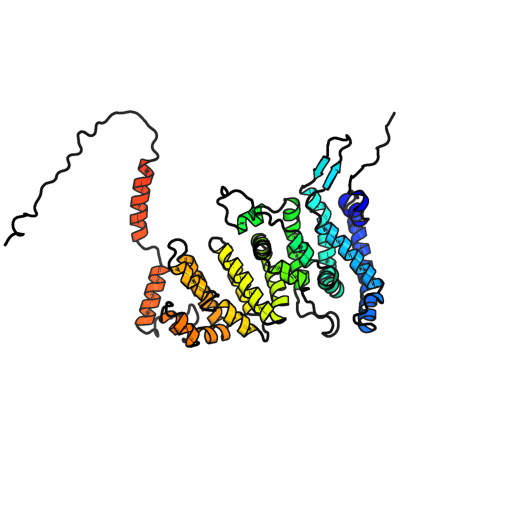U A 1 212 ? -0.118 7.676 6.165 1.00 94.06 212 LEU A CA 1
ATOM 1625 C C . LEU A 1 212 ? -0.773 9.068 6.208 1.00 94.06 212 LEU A C 1
ATOM 1627 O O . LEU A 1 212 ? -1.557 9.347 7.120 1.00 94.06 212 LEU A O 1
ATOM 1631 N N . ASP A 1 213 ? -0.523 9.921 5.210 1.00 92.44 213 ASP A N 1
ATOM 1632 C CA . ASP A 1 213 ? -1.322 11.123 4.979 1.00 92.44 213 ASP A CA 1
ATOM 1633 C C . ASP A 1 213 ? -2.795 10.753 4.749 1.00 92.44 213 ASP A C 1
ATOM 1635 O O . ASP A 1 213 ? -3.134 9.911 3.918 1.00 92.44 213 ASP A O 1
ATOM 1639 N N . THR A 1 214 ? -3.698 11.409 5.478 1.00 89.00 214 THR A N 1
ATOM 1640 C CA . THR A 1 214 ? -5.122 11.039 5.507 1.00 89.00 214 THR A CA 1
ATOM 1641 C C . THR A 1 214 ? -5.789 11.146 4.136 1.00 89.00 214 THR A C 1
ATOM 1643 O O . THR A 1 214 ? -6.583 10.279 3.765 1.00 89.00 214 THR A O 1
ATOM 1646 N N . HIS A 1 215 ? -5.477 12.191 3.367 1.00 89.50 215 HIS A N 1
ATOM 1647 C CA . HIS A 1 215 ? -6.106 12.427 2.069 1.00 89.50 215 HIS A CA 1
ATOM 1648 C C . HIS A 1 215 ? -5.623 11.414 1.034 1.00 89.50 215 HIS A C 1
ATOM 1650 O O . HIS A 1 215 ? -6.424 10.854 0.282 1.00 89.50 215 HIS A O 1
ATOM 1656 N N . ARG A 1 216 ? -4.320 11.127 1.036 1.00 91.62 216 ARG A N 1
ATOM 1657 C CA . ARG A 1 216 ? -3.709 10.127 0.158 1.00 91.62 216 ARG A CA 1
ATOM 1658 C C . ARG A 1 216 ? -4.183 8.727 0.500 1.00 91.62 216 ARG A C 1
ATOM 1660 O O . ARG A 1 216 ? -4.637 8.023 -0.397 1.00 91.62 216 ARG A O 1
ATOM 1667 N N . LEU A 1 217 ? -4.181 8.361 1.777 1.00 94.00 217 LEU A N 1
ATOM 1668 C CA . LEU A 1 217 ? -4.695 7.083 2.257 1.00 94.00 217 LEU A CA 1
ATOM 1669 C C . LEU A 1 217 ? -6.159 6.876 1.840 1.00 94.00 217 LEU A C 1
ATOM 1671 O O . LEU A 1 217 ? -6.507 5.830 1.292 1.00 94.00 217 LEU A O 1
ATOM 1675 N N . CYS A 1 218 ? -7.002 7.900 2.013 1.00 91.81 218 CYS A N 1
ATOM 1676 C CA . CYS A 1 218 ? -8.395 7.863 1.573 1.00 91.81 218 CYS A CA 1
ATOM 1677 C C . CYS A 1 218 ? -8.530 7.720 0.058 1.00 91.81 218 CYS A C 1
ATOM 1679 O O . CYS A 1 218 ? -9.337 6.918 -0.407 1.00 91.81 218 CYS A O 1
ATOM 1681 N N . CYS A 1 219 ? -7.717 8.435 -0.718 1.00 91.12 219 CYS A N 1
ATOM 1682 C CA . CYS A 1 219 ? -7.715 8.328 -2.171 1.00 91.12 219 CYS A CA 1
ATOM 1683 C C . CYS A 1 219 ? -7.287 6.933 -2.654 1.00 91.12 219 CYS A C 1
ATOM 1685 O O . CYS A 1 219 ? -7.936 6.371 -3.537 1.00 91.12 219 CYS A O 1
ATOM 1687 N N . ILE A 1 220 ? -6.221 6.360 -2.084 1.00 94.38 220 ILE A N 1
ATOM 1688 C CA . ILE A 1 220 ? -5.732 5.011 -2.419 1.00 94.38 220 ILE A CA 1
ATOM 1689 C C . ILE A 1 220 ? -6.837 3.984 -2.156 1.00 94.38 220 ILE A C 1
ATOM 1691 O O . ILE A 1 220 ? -7.156 3.174 -3.030 1.00 94.38 220 ILE A O 1
ATOM 1695 N N . PHE A 1 221 ? -7.452 4.068 -0.975 1.00 93.19 221 PHE A N 1
ATOM 1696 C CA . PHE A 1 221 ? -8.546 3.199 -0.561 1.00 93.19 221 PHE A CA 1
ATOM 1697 C C . PHE A 1 221 ? -9.772 3.353 -1.472 1.00 93.19 221 PHE A C 1
ATOM 1699 O O . PHE A 1 221 ? -10.270 2.376 -2.020 1.00 93.19 221 PHE A O 1
ATOM 1706 N N . ALA A 1 222 ? -10.195 4.587 -1.759 1.00 91.25 222 ALA A N 1
ATOM 1707 C CA . ALA A 1 222 ? -11.323 4.867 -2.649 1.00 91.25 222 ALA A CA 1
ATOM 1708 C C . ALA A 1 222 ? -11.105 4.377 -4.092 1.00 91.25 222 ALA A C 1
ATOM 1710 O O . ALA A 1 222 ? -12.055 4.006 -4.779 1.00 91.25 222 ALA A O 1
ATOM 1711 N N . CYS A 1 223 ? -9.854 4.347 -4.560 1.00 91.38 223 CYS A N 1
ATOM 1712 C CA . CYS A 1 223 ? -9.497 3.803 -5.871 1.00 91.38 223 CYS A CA 1
ATOM 1713 C C . CYS A 1 223 ? -9.403 2.258 -5.882 1.00 91.38 223 CYS A C 1
ATOM 1715 O O . CYS A 1 223 ? -9.140 1.655 -6.932 1.00 91.38 223 CYS A O 1
ATOM 1717 N N . GLY A 1 224 ? -9.629 1.597 -4.741 1.00 92.56 224 GLY A N 1
ATOM 1718 C CA . GLY A 1 224 ? -9.663 0.142 -4.581 1.00 92.56 224 GLY A CA 1
ATOM 1719 C C . GLY A 1 224 ? -8.285 -0.516 -4.627 1.00 92.56 224 GLY A C 1
ATOM 1720 O O . GLY A 1 224 ? -8.115 -1.549 -5.280 1.00 92.56 224 GLY A O 1
ATOM 1721 N N . PHE A 1 225 ? -7.270 0.128 -4.049 1.00 94.56 225 PHE A N 1
ATOM 1722 C CA . PHE A 1 225 ? -5.915 -0.421 -3.898 1.00 94.56 225 PHE A CA 1
ATOM 1723 C C . PHE A 1 225 ? -5.741 -1.132 -2.542 1.00 94.56 225 PHE A C 1
ATOM 1725 O O . PHE A 1 225 ? -4.672 -1.089 -1.937 1.00 94.56 225 PHE A O 1
ATOM 1732 N N . ASP A 1 226 ? -6.787 -1.809 -2.067 1.00 91.94 226 ASP A N 1
ATOM 1733 C CA . ASP A 1 226 ? -6.869 -2.400 -0.724 1.00 91.94 226 ASP A CA 1
ATOM 1734 C C . ASP A 1 226 ? -5.757 -3.417 -0.471 1.00 91.94 226 ASP A C 1
ATOM 1736 O O . ASP A 1 226 ? -5.082 -3.372 0.553 1.00 91.94 226 ASP A O 1
ATOM 1740 N N . LEU A 1 227 ? -5.487 -4.286 -1.451 1.00 92.12 227 LEU A N 1
ATOM 1741 C CA . LEU A 1 227 ? -4.416 -5.276 -1.347 1.00 92.12 227 LEU A CA 1
ATOM 1742 C C . LEU A 1 227 ? -3.041 -4.612 -1.196 1.00 92.12 227 LEU A C 1
ATOM 1744 O O . LEU A 1 227 ? -2.241 -5.045 -0.373 1.00 92.12 227 LEU A O 1
ATOM 1748 N N . PHE A 1 228 ? -2.772 -3.549 -1.957 1.00 94.06 228 PHE A N 1
ATOM 1749 C CA . PHE A 1 228 ? -1.530 -2.788 -1.828 1.00 94.06 228 PHE A CA 1
ATOM 1750 C C . PHE A 1 228 ? -1.422 -2.122 -0.449 1.00 94.06 228 PHE A C 1
ATOM 1752 O O . PHE A 1 228 ? -0.356 -2.184 0.166 1.00 94.06 228 PHE A O 1
ATOM 1759 N N . LEU A 1 229 ? -2.515 -1.537 0.057 1.00 94.19 229 LEU A N 1
ATOM 1760 C CA . LEU A 1 229 ? -2.555 -0.957 1.401 1.00 94.19 229 LEU A CA 1
ATOM 1761 C C . LEU A 1 229 ? -2.257 -2.019 2.457 1.00 94.19 229 LEU A C 1
ATOM 1763 O O . LEU A 1 229 ? -1.352 -1.830 3.262 1.00 94.19 229 LEU A O 1
ATOM 1767 N N . VAL A 1 230 ? -2.937 -3.166 2.410 1.00 92.19 230 VAL A N 1
ATOM 1768 C CA . VAL A 1 230 ? -2.697 -4.282 3.332 1.00 92.19 230 VAL A CA 1
ATOM 1769 C C . VAL A 1 230 ? -1.222 -4.683 3.341 1.00 92.19 230 VAL A C 1
ATOM 1771 O O . VAL A 1 230 ? -0.635 -4.797 4.416 1.00 92.19 230 VAL A O 1
ATOM 1774 N N . GLN A 1 231 ? -0.604 -4.883 2.172 1.00 91.69 231 GLN A N 1
ATOM 1775 C CA . GLN A 1 231 ? 0.802 -5.296 2.116 1.00 91.69 231 GLN A CA 1
ATOM 1776 C C . GLN A 1 231 ? 1.748 -4.205 2.629 1.00 91.69 231 GLN A C 1
ATOM 1778 O O . GLN A 1 231 ? 2.637 -4.501 3.421 1.00 91.69 231 GLN A O 1
ATOM 1783 N N . SER A 1 232 ? 1.514 -2.943 2.261 1.00 92.62 232 SER A N 1
ATOM 1784 C CA . SER A 1 232 ? 2.319 -1.809 2.734 1.00 92.62 232 SER A CA 1
ATOM 1785 C C . SER A 1 232 ? 2.284 -1.682 4.253 1.00 92.62 232 SER A C 1
ATOM 1787 O O . SER A 1 232 ? 3.323 -1.581 4.898 1.00 92.62 232 SER A O 1
ATOM 1789 N N . LEU A 1 233 ? 1.092 -1.752 4.848 1.00 92.06 233 LEU A N 1
ATOM 1790 C CA . LEU A 1 233 ? 0.944 -1.631 6.295 1.00 92.06 233 LEU A CA 1
ATOM 1791 C C . LEU A 1 233 ? 1.587 -2.813 7.030 1.00 92.06 233 LEU A C 1
ATOM 1793 O O . LEU A 1 233 ? 2.188 -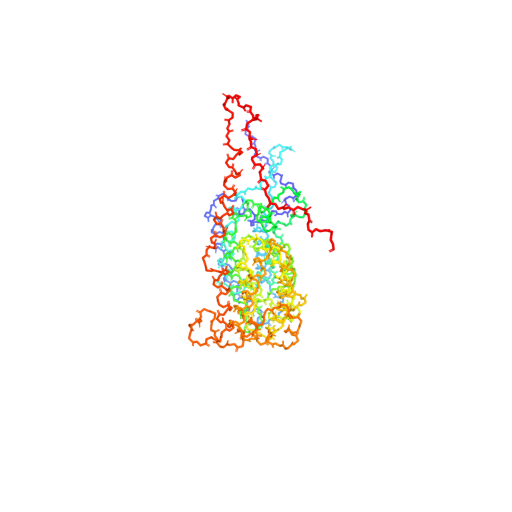2.609 8.081 1.00 92.06 233 LEU A O 1
ATOM 1797 N N . LYS A 1 234 ? 1.542 -4.027 6.463 1.00 89.75 234 LYS A N 1
ATOM 1798 C CA . LYS A 1 234 ? 2.256 -5.197 7.002 1.00 89.75 234 LYS A CA 1
ATOM 1799 C C . LYS A 1 234 ? 3.777 -5.042 6.986 1.00 89.75 234 LYS A C 1
ATOM 1801 O O . LYS A 1 234 ? 4.423 -5.625 7.853 1.00 89.75 234 LYS A O 1
ATOM 1806 N N . CYS A 1 235 ? 4.339 -4.283 6.043 1.00 87.38 235 CYS A N 1
ATOM 1807 C CA . CYS A 1 235 ? 5.763 -3.933 6.054 1.00 87.38 235 CYS A CA 1
ATOM 1808 C C . CYS A 1 235 ? 6.099 -2.930 7.169 1.00 87.38 235 CYS A C 1
ATOM 1810 O O . CYS A 1 235 ? 7.145 -3.045 7.789 1.00 87.38 235 CYS A O 1
ATOM 1812 N N . ILE A 1 236 ? 5.205 -1.973 7.428 1.00 89.62 236 ILE A N 1
ATOM 1813 C CA . ILE A 1 236 ? 5.469 -0.792 8.266 1.00 89.62 236 ILE A CA 1
ATOM 1814 C C . ILE A 1 236 ? 5.276 -1.068 9.762 1.00 89.62 236 ILE A C 1
ATOM 1816 O O . ILE A 1 236 ? 6.077 -0.657 10.600 1.00 89.62 236 ILE A O 1
ATOM 1820 N N . VAL A 1 237 ? 4.184 -1.738 10.139 1.00 86.88 237 VAL A N 1
ATOM 1821 C CA . VAL A 1 237 ? 3.819 -1.868 11.560 1.00 86.88 237 VAL A CA 1
ATOM 1822 C C . VAL A 1 237 ? 4.787 -2.672 12.440 1.00 86.88 237 VAL A C 1
ATOM 1824 O O . VAL A 1 237 ? 4.834 -2.370 13.638 1.00 86.88 237 VAL A O 1
ATOM 1827 N N . PRO A 1 238 ? 5.569 -3.640 11.923 1.00 83.81 238 PRO A N 1
ATOM 1828 C CA . PRO A 1 238 ? 6.566 -4.345 12.725 1.00 83.81 238 PRO A CA 1
ATOM 1829 C C . PRO A 1 238 ? 7.823 -3.528 13.038 1.00 83.81 238 PRO A C 1
ATOM 1831 O O . PRO A 1 238 ? 8.628 -4.000 13.834 1.00 83.81 238 PRO A O 1
ATOM 1834 N N . GLU A 1 239 ? 8.030 -2.361 12.416 1.00 83.56 239 GLU A N 1
ATOM 1835 C CA . GLU A 1 239 ? 9.293 -1.619 12.539 1.00 83.56 239 GLU A CA 1
ATOM 1836 C C . GLU A 1 239 ? 9.457 -0.981 13.921 1.00 83.56 239 GLU A C 1
ATOM 1838 O O . GLU A 1 239 ? 10.443 -1.232 14.614 1.00 83.56 239 GLU A O 1
ATOM 1843 N N . GLU A 1 240 ? 8.474 -0.184 14.352 1.00 89.44 240 GLU A N 1
ATOM 1844 C CA . GLU A 1 240 ? 8.542 0.572 15.603 1.00 89.44 240 GLU A CA 1
ATOM 1845 C C . GLU A 1 240 ? 7.163 0.742 16.266 1.00 89.44 240 GLU A C 1
ATOM 1847 O O . GLU A 1 240 ? 6.133 0.850 15.588 1.00 89.44 240 GLU A O 1
ATOM 1852 N N . PRO A 1 241 ? 7.108 0.859 17.609 1.00 91.50 241 PRO A N 1
ATOM 1853 C CA . PRO A 1 241 ? 5.845 1.023 18.323 1.00 91.50 241 PRO A CA 1
ATOM 1854 C C . PRO A 1 241 ? 5.136 2.343 17.984 1.00 91.50 241 PRO A C 1
ATOM 1856 O O . PRO A 1 241 ? 3.907 2.367 17.900 1.00 91.50 241 PRO A O 1
ATOM 1859 N N . GLU A 1 242 ? 5.874 3.439 17.773 1.00 93.12 242 GLU A N 1
ATOM 1860 C CA . GLU A 1 242 ? 5.274 4.734 17.419 1.00 93.12 242 GLU A CA 1
ATOM 1861 C C . GLU A 1 242 ? 4.675 4.715 16.011 1.00 93.12 242 GLU A C 1
ATOM 1863 O O . GLU A 1 242 ? 3.569 5.216 15.802 1.00 93.12 242 GLU A O 1
ATOM 1868 N N . VAL A 1 243 ? 5.352 4.058 15.068 1.00 91.31 243 VAL A N 1
ATOM 1869 C CA . VAL A 1 243 ? 4.863 3.846 13.701 1.00 91.31 243 VAL A CA 1
ATOM 1870 C C . VAL A 1 243 ? 3.601 2.976 13.704 1.00 91.31 243 VAL A C 1
ATOM 1872 O O . VAL A 1 243 ? 2.616 3.309 13.039 1.00 91.31 243 VAL A O 1
ATOM 1875 N N . SER A 1 244 ? 3.568 1.922 14.529 1.00 93.81 244 SER A N 1
ATOM 1876 C CA . SER A 1 244 ? 2.362 1.124 14.791 1.00 93.81 244 SER A CA 1
ATOM 1877 C C . SER A 1 244 ? 1.187 1.993 15.276 1.00 93.81 244 SER A C 1
ATOM 1879 O O . SER A 1 244 ? 0.080 1.884 14.745 1.00 93.81 244 SER A O 1
ATOM 1881 N N . ARG A 1 245 ? 1.402 2.901 16.241 1.00 94.56 245 ARG A N 1
ATOM 1882 C CA . ARG A 1 245 ? 0.344 3.815 16.725 1.00 94.56 245 ARG A CA 1
ATOM 1883 C C . ARG A 1 245 ? -0.105 4.811 15.662 1.00 94.56 245 ARG A C 1
ATOM 1885 O O . ARG A 1 245 ? -1.304 5.046 15.519 1.00 94.56 245 ARG A O 1
ATOM 1892 N N . LEU A 1 246 ? 0.839 5.399 14.929 1.00 94.81 246 LEU A N 1
ATOM 1893 C CA . LEU A 1 246 ? 0.550 6.374 13.878 1.00 94.81 246 LEU A CA 1
ATOM 1894 C C . LEU A 1 246 ? -0.261 5.733 12.749 1.00 94.81 246 LEU A C 1
ATOM 1896 O O . LEU A 1 246 ? -1.240 6.321 12.294 1.00 94.81 246 LEU A O 1
ATOM 1900 N N . THR A 1 247 ? 0.071 4.492 12.390 1.00 95.31 247 THR A N 1
ATOM 1901 C CA . THR A 1 247 ? -0.688 3.686 11.428 1.00 95.31 247 THR A CA 1
ATOM 1902 C C . THR A 1 247 ? -2.129 3.473 11.888 1.00 95.31 247 THR A C 1
ATOM 1904 O O . THR A 1 247 ? -3.061 3.786 11.151 1.00 95.31 247 THR A O 1
ATOM 1907 N N . ILE A 1 248 ? -2.340 3.010 13.126 1.00 96.44 248 ILE A N 1
ATOM 1908 C CA . ILE A 1 248 ? -3.692 2.820 13.674 1.00 96.44 248 ILE A CA 1
ATOM 1909 C C . ILE A 1 248 ? -4.474 4.140 13.700 1.00 96.44 248 ILE A C 1
ATOM 1911 O O . ILE A 1 248 ? -5.638 4.176 13.311 1.00 96.44 248 ILE A O 1
ATOM 1915 N N . LYS A 1 249 ? -3.835 5.248 14.084 1.00 95.62 249 LYS A N 1
ATOM 1916 C CA . LYS A 1 249 ? -4.463 6.575 14.076 1.00 95.62 249 LYS A CA 1
ATOM 1917 C C . LYS A 1 249 ? -4.874 7.024 12.669 1.00 95.62 249 LYS A C 1
ATOM 1919 O O . LYS A 1 249 ? -5.961 7.583 12.502 1.00 95.62 249 LYS A O 1
ATOM 1924 N N . ALA A 1 250 ? -4.030 6.791 11.665 1.00 95.81 250 ALA A N 1
ATOM 1925 C CA . ALA A 1 250 ? -4.342 7.096 10.272 1.00 95.81 250 ALA A CA 1
ATOM 1926 C C . ALA A 1 250 ? -5.541 6.265 9.783 1.00 95.81 250 ALA A C 1
ATOM 1928 O O . ALA A 1 250 ? -6.480 6.822 9.214 1.00 95.81 250 ALA A O 1
ATOM 1929 N N . LEU A 1 251 ? -5.572 4.965 10.099 1.00 95.88 251 LEU A N 1
ATOM 1930 C CA . LEU A 1 251 ? -6.692 4.078 9.761 1.00 95.88 251 LEU A CA 1
ATOM 1931 C C . LEU A 1 251 ? -7.990 4.461 10.477 1.00 95.88 251 LEU A C 1
ATOM 1933 O O . LEU A 1 251 ? -9.048 4.434 9.861 1.00 95.88 251 LEU A O 1
ATOM 1937 N N . LEU A 1 252 ? -7.931 4.879 11.743 1.00 95.12 252 LEU A N 1
ATOM 1938 C CA . LEU A 1 252 ? -9.094 5.405 12.464 1.00 95.12 252 LEU A CA 1
ATOM 1939 C C . LEU A 1 252 ? -9.612 6.704 11.833 1.00 95.12 252 LEU A C 1
ATOM 1941 O O . LEU A 1 252 ? -10.816 6.905 11.708 1.00 95.12 252 LEU A O 1
ATOM 1945 N N . THR A 1 253 ? -8.714 7.575 11.373 1.00 93.31 253 THR A N 1
ATOM 1946 C CA . THR A 1 253 ? -9.101 8.810 10.672 1.00 93.31 253 THR A CA 1
ATOM 1947 C C . THR A 1 253 ? -9.741 8.492 9.314 1.00 93.31 253 THR A C 1
ATOM 1949 O O . THR A 1 253 ? -10.752 9.092 8.938 1.00 93.31 253 THR A O 1
ATOM 1952 N N . LEU A 1 254 ? -9.213 7.495 8.596 1.00 92.88 254 LEU A N 1
ATOM 1953 C CA . LEU A 1 254 ? -9.835 6.977 7.379 1.00 92.88 254 LEU A CA 1
ATOM 1954 C C . LEU A 1 254 ? -11.221 6.379 7.673 1.00 92.88 254 LEU A C 1
ATOM 1956 O O . LEU A 1 254 ? -12.171 6.686 6.957 1.00 92.88 254 LEU A O 1
ATOM 1960 N N . LEU A 1 255 ? -11.350 5.593 8.744 1.00 92.88 255 LEU A N 1
ATOM 1961 C CA . LEU A 1 255 ? -12.600 4.991 9.211 1.00 92.88 255 LEU A CA 1
ATOM 1962 C C . LEU A 1 255 ? -13.673 6.061 9.460 1.00 92.88 255 LEU A C 1
ATOM 1964 O O . LEU A 1 255 ? -14.797 5.932 8.974 1.00 92.88 255 LEU A O 1
ATOM 1968 N N . ASP A 1 256 ? -13.310 7.180 10.095 1.00 88.81 256 ASP A N 1
ATOM 1969 C CA . ASP A 1 256 ? -14.224 8.317 10.239 1.00 88.81 256 ASP A CA 1
ATOM 1970 C C . ASP A 1 256 ? -14.625 8.945 8.895 1.00 88.81 256 ASP A C 1
ATOM 1972 O O . ASP A 1 256 ? -15.751 9.417 8.732 1.00 88.81 256 ASP A O 1
ATOM 1976 N N . THR A 1 257 ? -13.728 8.939 7.912 1.00 87.12 257 THR A N 1
ATOM 1977 C CA . THR A 1 257 ? -13.977 9.509 6.580 1.00 87.12 257 THR A CA 1
ATOM 1978 C C . THR A 1 257 ? -14.923 8.632 5.747 1.00 87.12 257 THR A C 1
ATOM 1980 O O . THR A 1 257 ? -15.709 9.152 4.954 1.00 87.12 257 THR A O 1
ATOM 1983 N N . VAL A 1 258 ? -14.903 7.308 5.948 1.00 84.19 258 VAL A N 1
ATOM 1984 C CA . VAL A 1 258 ? -15.702 6.329 5.180 1.00 84.19 258 VAL A CA 1
ATOM 1985 C C . VAL A 1 258 ? -16.986 5.873 5.889 1.00 84.19 258 VAL A C 1
ATOM 1987 O O . VAL A 1 258 ? -17.725 5.062 5.342 1.00 84.19 258 VAL A O 1
ATOM 1990 N N . LYS A 1 259 ? -17.312 6.421 7.069 1.00 80.75 259 LYS A N 1
ATOM 1991 C CA . LYS A 1 259 ? -18.442 5.999 7.933 1.00 80.75 259 LYS A CA 1
ATOM 1992 C C . LYS A 1 259 ? -19.837 5.936 7.288 1.00 80.75 259 LYS A C 1
ATOM 1994 O O . LYS A 1 259 ? -20.753 5.365 7.872 1.00 80.75 259 LYS A O 1
ATOM 1999 N N . ALA A 1 260 ? -20.020 6.558 6.124 1.00 72.12 260 ALA A N 1
ATOM 2000 C CA . ALA A 1 260 ? -21.286 6.617 5.389 1.00 72.12 260 ALA A CA 1
ATOM 2001 C C . ALA A 1 260 ? -21.224 5.939 4.007 1.00 72.12 260 ALA A C 1
ATOM 2003 O O . ALA A 1 260 ? -22.149 6.102 3.214 1.00 72.12 260 ALA A O 1
ATOM 2004 N N . THR A 1 261 ? -20.132 5.238 3.688 1.00 74.94 261 THR A N 1
ATOM 2005 C CA . THR A 1 261 ? -19.909 4.635 2.369 1.00 74.94 261 THR A CA 1
ATOM 2006 C C . THR A 1 261 ? -20.022 3.114 2.424 1.00 74.94 261 THR A C 1
ATOM 2008 O O . THR A 1 261 ? -19.991 2.496 3.487 1.00 74.94 261 THR A O 1
ATOM 2011 N N . THR A 1 262 ? -20.110 2.485 1.254 1.00 79.19 262 THR A N 1
ATOM 2012 C CA . THR A 1 262 ? -20.077 1.021 1.107 1.00 79.19 262 THR A CA 1
ATOM 2013 C C . THR A 1 262 ? -18.699 0.413 1.389 1.00 79.19 262 THR A C 1
ATOM 2015 O O . THR A 1 262 ? -18.541 -0.793 1.268 1.00 79.19 262 THR A O 1
ATOM 2018 N N . LEU A 1 263 ? -17.693 1.227 1.732 1.00 85.94 263 LEU A N 1
ATOM 2019 C CA . LEU A 1 263 ? -16.313 0.785 1.956 1.00 85.94 263 LEU A CA 1
ATOM 2020 C C . LEU A 1 263 ? -16.028 0.424 3.424 1.00 85.94 263 LEU A C 1
ATOM 2022 O O . LEU A 1 263 ? -14.887 0.135 3.777 1.00 85.94 263 LEU A O 1
ATOM 2026 N N . LEU A 1 264 ? -17.042 0.474 4.294 1.00 88.31 264 LEU A N 1
ATOM 2027 C CA . LEU A 1 264 ? -16.875 0.243 5.729 1.00 88.31 264 LEU A CA 1
ATOM 2028 C C . LEU A 1 264 ? -16.347 -1.168 6.051 1.00 88.31 264 LEU A C 1
ATOM 2030 O O . LEU A 1 264 ? -15.515 -1.338 6.933 1.00 88.31 264 LEU A O 1
ATOM 2034 N N . GLU A 1 265 ? -16.798 -2.179 5.317 1.00 88.50 265 GLU A N 1
ATOM 2035 C CA . GLU A 1 265 ? -16.360 -3.563 5.522 1.00 88.50 265 GLU A CA 1
ATOM 2036 C C . GLU A 1 265 ? -14.887 -3.743 5.111 1.00 88.50 265 GLU A C 1
ATOM 2038 O O . GLU A 1 265 ? -14.084 -4.289 5.863 1.00 88.50 265 GLU A O 1
ATOM 2043 N N . SER A 1 266 ? -14.481 -3.147 3.986 1.00 90.88 266 SER A N 1
ATOM 2044 C CA . SER A 1 266 ? -13.095 -3.190 3.502 1.00 90.88 266 SER A CA 1
ATOM 2045 C C . SER A 1 266 ? -12.102 -2.504 4.448 1.00 90.88 266 SER A C 1
ATOM 2047 O O . SER A 1 266 ? -10.946 -2.916 4.537 1.00 90.88 266 SER A O 1
ATOM 2049 N N . ILE A 1 267 ? -12.522 -1.477 5.200 1.00 92.75 267 ILE A N 1
ATOM 2050 C CA . ILE A 1 267 ? -11.639 -0.869 6.206 1.00 92.75 267 ILE A CA 1
ATOM 2051 C C . ILE A 1 267 ? -11.527 -1.718 7.471 1.00 92.75 267 ILE A C 1
ATOM 2053 O O . ILE A 1 267 ? -10.466 -1.735 8.093 1.00 92.75 267 ILE A O 1
ATOM 2057 N N . PHE A 1 268 ? -12.572 -2.460 7.837 1.00 93.00 268 PHE A N 1
ATOM 2058 C CA . PHE A 1 268 ? -12.479 -3.454 8.903 1.00 93.00 268 PHE A CA 1
ATOM 2059 C C . PHE A 1 268 ? -11.516 -4.582 8.528 1.00 93.00 268 PHE A C 1
ATOM 2061 O O . PHE A 1 268 ? -10.665 -4.943 9.338 1.00 93.00 268 PHE A O 1
ATOM 2068 N N . GLU A 1 269 ? -11.555 -5.060 7.283 1.00 91.88 269 GLU A N 1
ATOM 2069 C CA . GLU A 1 269 ? -10.560 -6.010 6.771 1.00 91.88 269 GLU A CA 1
ATOM 2070 C C . GLU A 1 269 ? -9.134 -5.442 6.840 1.00 91.88 269 GLU A C 1
ATOM 2072 O O . GLU A 1 269 ? -8.207 -6.140 7.256 1.00 91.88 269 GLU A O 1
ATOM 2077 N N . LEU A 1 270 ? -8.949 -4.163 6.489 1.00 93.00 270 LEU A N 1
ATOM 2078 C CA . LEU A 1 270 ? -7.653 -3.484 6.563 1.00 93.00 270 LEU A CA 1
ATOM 2079 C C . LEU A 1 270 ? -7.138 -3.379 8.008 1.00 93.00 270 LEU A C 1
ATOM 2081 O O . LEU A 1 270 ? -5.968 -3.663 8.271 1.00 93.00 270 LEU A O 1
ATOM 2085 N N . LEU A 1 271 ? -8.009 -3.008 8.949 1.00 94.50 271 LEU A N 1
ATOM 2086 C CA . LEU A 1 271 ? -7.688 -2.948 10.375 1.00 94.50 271 LEU A CA 1
ATOM 2087 C C . LEU A 1 271 ? -7.328 -4.336 10.924 1.00 94.50 271 LEU A C 1
ATOM 2089 O O . LEU A 1 271 ? -6.286 -4.478 11.566 1.00 94.50 271 LEU A O 1
ATOM 2093 N N . ASN A 1 272 ? -8.108 -5.370 10.600 1.00 92.88 272 ASN A N 1
ATOM 2094 C CA . ASN A 1 272 ? -7.811 -6.753 10.981 1.00 92.88 272 ASN A CA 1
ATOM 2095 C C . ASN A 1 272 ? -6.476 -7.225 10.405 1.00 92.88 272 ASN A C 1
ATOM 2097 O O . ASN A 1 272 ? -5.655 -7.792 11.123 1.00 92.88 272 ASN A O 1
ATOM 2101 N N . ALA A 1 273 ? -6.197 -6.932 9.135 1.00 91.56 273 ALA A N 1
ATOM 2102 C CA . ALA A 1 273 ? -4.940 -7.315 8.506 1.00 91.56 273 ALA A CA 1
ATOM 2103 C C . ALA A 1 273 ? -3.710 -6.723 9.217 1.00 91.56 273 ALA A C 1
ATOM 2105 O O . ALA A 1 273 ? -2.660 -7.367 9.233 1.00 91.56 273 ALA A O 1
ATOM 2106 N N . VAL A 1 274 ? -3.848 -5.532 9.811 1.00 92.12 274 VAL A N 1
ATOM 2107 C CA . VAL A 1 274 ? -2.815 -4.857 10.609 1.00 92.12 274 VAL A CA 1
ATOM 2108 C C . VAL A 1 274 ? -2.752 -5.385 12.051 1.00 92.12 274 VAL A C 1
ATOM 2110 O O . VAL A 1 274 ? -1.665 -5.559 12.608 1.00 92.12 274 VAL A O 1
ATOM 2113 N N . LEU A 1 275 ? -3.893 -5.686 12.673 1.00 91.94 275 LEU A N 1
ATOM 2114 C CA . LEU A 1 275 ? -3.948 -6.281 14.015 1.00 91.94 275 LEU A CA 1
ATOM 2115 C C . LEU A 1 275 ? -3.383 -7.703 14.068 1.00 91.94 275 LEU A C 1
ATOM 2117 O O . LEU A 1 275 ? -2.792 -8.096 15.075 1.00 91.94 275 LEU A O 1
ATOM 2121 N N . LEU A 1 276 ? -3.580 -8.476 13.001 1.00 89.62 276 LEU A N 1
ATOM 2122 C CA . LEU A 1 276 ? -3.175 -9.879 12.902 1.00 89.62 276 LEU A CA 1
ATOM 2123 C C . LEU A 1 276 ? -1.711 -10.057 12.478 1.00 89.62 276 LEU A C 1
ATOM 2125 O O . LEU A 1 276 ? -1.255 -11.187 12.310 1.00 89.62 276 LEU A O 1
ATOM 2129 N N . VAL A 1 277 ? -0.957 -8.966 12.305 1.00 89.56 277 VAL A N 1
ATOM 2130 C CA . VAL A 1 277 ? 0.490 -9.065 12.101 1.00 89.56 277 VAL A CA 1
ATOM 2131 C C . VAL A 1 277 ? 1.132 -9.603 13.375 1.00 89.56 277 VAL A C 1
ATOM 2133 O O . VAL A 1 277 ? 0.977 -9.032 14.455 1.00 89.56 277 VAL A O 1
ATOM 2136 N N . ASP A 1 278 ? 1.819 -10.733 13.233 1.00 87.38 278 ASP A N 1
ATOM 2137 C CA . ASP A 1 278 ? 2.511 -11.414 14.321 1.00 87.38 278 ASP A CA 1
ATOM 2138 C C . ASP A 1 278 ? 3.899 -10.792 14.533 1.00 87.38 278 ASP A C 1
ATOM 2140 O O . ASP A 1 278 ? 4.852 -11.090 13.803 1.00 87.38 278 ASP A O 1
ATOM 2144 N N . ASP A 1 279 ? 3.973 -9.864 15.490 1.00 89.50 279 ASP A N 1
ATOM 2145 C CA . ASP A 1 279 ? 5.179 -9.153 15.917 1.00 89.50 279 ASP A CA 1
ATOM 2146 C C . ASP A 1 279 ? 5.076 -8.694 17.388 1.00 89.50 279 ASP A C 1
ATOM 2148 O O . ASP A 1 279 ? 4.045 -8.838 18.052 1.00 89.50 279 ASP A O 1
ATOM 2152 N N . SER A 1 280 ? 6.161 -8.118 17.914 1.00 90.19 280 SER A N 1
ATOM 2153 C CA . SER A 1 280 ? 6.271 -7.662 19.308 1.00 90.19 280 SER A CA 1
ATOM 2154 C C . SER A 1 280 ? 5.410 -6.438 19.651 1.00 90.19 280 SER A C 1
ATOM 2156 O O . SER A 1 280 ? 5.193 -6.153 20.831 1.00 90.19 280 SER A O 1
ATOM 2158 N N . TYR A 1 281 ? 4.900 -5.716 18.653 1.00 92.38 281 TYR A N 1
ATOM 2159 C CA . TYR A 1 281 ? 4.113 -4.491 18.799 1.00 92.38 281 TYR A CA 1
ATOM 2160 C C . TYR A 1 281 ? 2.609 -4.719 18.629 1.00 92.38 281 TYR A C 1
ATOM 2162 O O . TYR A 1 281 ? 1.830 -3.771 18.742 1.00 92.38 281 TYR A O 1
ATOM 2170 N N . ARG A 1 282 ? 2.164 -5.970 18.457 1.00 91.19 282 ARG A N 1
ATOM 2171 C CA . ARG A 1 282 ? 0.739 -6.322 18.375 1.00 91.19 282 ARG A CA 1
ATOM 2172 C C . ARG A 1 282 ? -0.086 -5.751 19.527 1.00 91.19 282 ARG A C 1
ATOM 2174 O O . ARG A 1 282 ? -1.122 -5.138 19.289 1.00 91.19 282 ARG A O 1
ATOM 2181 N N . GLY A 1 283 ? 0.407 -5.855 20.763 1.00 92.44 283 GLY A N 1
ATOM 2182 C CA . GLY A 1 283 ? -0.256 -5.261 21.931 1.00 92.44 283 GLY A CA 1
ATOM 2183 C C . GLY A 1 283 ? -0.401 -3.736 21.836 1.00 92.44 283 GLY A C 1
ATOM 2184 O O . GLY A 1 283 ? -1.438 -3.197 22.195 1.00 92.44 283 GLY A O 1
ATOM 2185 N N . VAL A 1 284 ? 0.590 -3.036 21.272 1.00 94.50 284 VAL A N 1
ATOM 2186 C CA . VAL A 1 284 ? 0.522 -1.578 21.058 1.00 94.50 284 VAL A CA 1
ATOM 2187 C C . VAL A 1 284 ? -0.590 -1.223 20.072 1.00 94.50 284 VAL A C 1
ATOM 2189 O O . VAL A 1 284 ? -1.302 -0.242 20.284 1.00 94.50 284 VAL A O 1
ATOM 2192 N N . ARG A 1 285 ? -0.758 -2.022 19.012 1.00 95.38 285 ARG A N 1
ATOM 2193 C CA . ARG A 1 285 ? -1.824 -1.823 18.023 1.00 95.38 285 ARG A CA 1
ATOM 2194 C C . ARG A 1 285 ? -3.207 -2.086 18.605 1.00 95.38 285 ARG A C 1
ATOM 2196 O O . ARG A 1 285 ? -4.105 -1.285 18.369 1.00 95.38 285 ARG A O 1
ATOM 2203 N N . VAL A 1 286 ? -3.362 -3.154 19.391 1.00 95.25 286 VAL A N 1
ATOM 2204 C CA . VAL A 1 286 ? -4.612 -3.465 20.106 1.00 95.25 286 VAL A CA 1
ATOM 2205 C C . VAL A 1 286 ? -4.985 -2.320 21.048 1.00 95.25 286 VAL A C 1
ATOM 2207 O O . VAL A 1 286 ? -6.089 -1.784 20.949 1.00 95.25 286 VAL A O 1
ATOM 2210 N N . ASP A 1 287 ? -4.046 -1.894 21.897 1.00 94.94 287 ASP A N 1
ATOM 2211 C CA . ASP A 1 287 ? -4.265 -0.816 22.860 1.00 94.94 287 ASP A CA 1
ATOM 2212 C C . ASP A 1 287 ? -4.632 0.508 22.153 1.00 94.94 287 ASP A C 1
ATOM 2214 O O . ASP A 1 287 ? -5.525 1.224 22.604 1.00 94.94 287 ASP A O 1
ATOM 2218 N N . ALA A 1 288 ? -3.984 0.834 21.027 1.00 95.81 288 ALA A N 1
ATOM 2219 C CA . ALA A 1 288 ? -4.286 2.037 20.249 1.00 95.81 288 ALA A CA 1
ATOM 2220 C C . ALA A 1 288 ? -5.652 1.964 19.546 1.00 95.81 288 ALA A C 1
ATOM 2222 O O . ALA A 1 288 ? -6.393 2.947 19.539 1.00 95.81 288 ALA A O 1
ATOM 2223 N N . LEU A 1 289 ? -5.996 0.811 18.965 1.00 96.81 289 LEU A N 1
ATOM 2224 C CA . LEU A 1 289 ? -7.213 0.665 18.171 1.00 96.81 289 LEU A CA 1
ATOM 2225 C C . LEU A 1 289 ? -8.464 0.647 19.041 1.00 96.81 289 LEU A C 1
ATOM 2227 O O . LEU A 1 289 ? -9.464 1.261 18.683 1.00 96.81 289 LEU A O 1
ATOM 2231 N N . PHE A 1 290 ? -8.417 -0.038 20.180 1.00 96.25 290 PHE A N 1
ATOM 2232 C CA . PHE A 1 290 ? -9.567 -0.197 21.068 1.00 96.25 290 PHE A CA 1
ATOM 2233 C C . PHE A 1 290 ? -9.556 0.779 22.249 1.00 96.25 290 PHE A C 1
ATOM 2235 O O . PHE A 1 290 ? -10.386 0.652 23.144 1.00 96.25 290 PHE A O 1
ATOM 2242 N N . SER A 1 291 ? -8.667 1.779 22.243 1.00 94.44 291 SER A N 1
ATOM 2243 C CA . SER A 1 291 ? -8.597 2.805 23.287 1.00 94.44 291 SER A CA 1
ATOM 2244 C C . SER A 1 291 ? -9.964 3.480 23.532 1.00 94.44 291 SER A C 1
ATOM 2246 O O . SER A 1 291 ? -10.581 3.969 22.577 1.00 94.44 291 SER A O 1
ATOM 2248 N N . PRO A 1 292 ? -10.428 3.584 24.794 1.00 91.75 292 PRO A N 1
ATOM 2249 C CA . PRO A 1 292 ? -11.636 4.336 25.153 1.00 91.75 292 PRO A CA 1
ATOM 2250 C C . PRO A 1 292 ? -11.575 5.834 24.835 1.00 91.75 292 PRO A C 1
ATOM 2252 O O . PRO A 1 292 ? -12.623 6.452 24.656 1.00 91.75 292 PRO A O 1
ATOM 2255 N N . ASP A 1 293 ? -10.371 6.406 24.740 1.00 90.75 293 ASP A N 1
ATOM 2256 C CA . ASP A 1 293 ? -10.163 7.845 24.547 1.00 90.75 293 ASP A CA 1
ATOM 2257 C C . ASP A 1 293 ? -10.007 8.237 23.074 1.00 90.75 293 ASP A C 1
ATOM 2259 O O . ASP A 1 293 ? -10.430 9.320 22.668 1.00 90.75 293 ASP A O 1
ATOM 2263 N N . GLN A 1 294 ? -9.360 7.384 22.271 1.00 89.94 294 GLN A N 1
ATOM 2264 C CA . GLN A 1 294 ? -8.961 7.727 20.896 1.00 89.94 294 GLN A CA 1
ATOM 2265 C C . GLN A 1 294 ? -9.243 6.631 19.860 1.00 89.94 294 GLN A C 1
ATOM 2267 O O . GLN A 1 294 ? -9.034 6.865 18.673 1.00 89.94 294 GLN A O 1
ATOM 2272 N N . GLY A 1 295 ? -9.705 5.456 20.291 1.00 93.38 295 GLY A N 1
ATOM 2273 C CA . GLY A 1 295 ? -9.937 4.290 19.443 1.00 93.38 295 GLY A CA 1
ATOM 2274 C C . GLY A 1 295 ? -11.398 4.095 19.029 1.00 93.38 295 GLY A C 1
ATOM 2275 O O . GLY A 1 295 ? -12.240 4.989 19.126 1.00 93.38 295 GLY A O 1
ATOM 2276 N N . ILE A 1 296 ? -11.719 2.871 18.614 1.00 93.75 296 ILE A N 1
ATOM 2277 C CA . ILE A 1 296 ? -13.057 2.431 18.197 1.00 93.75 296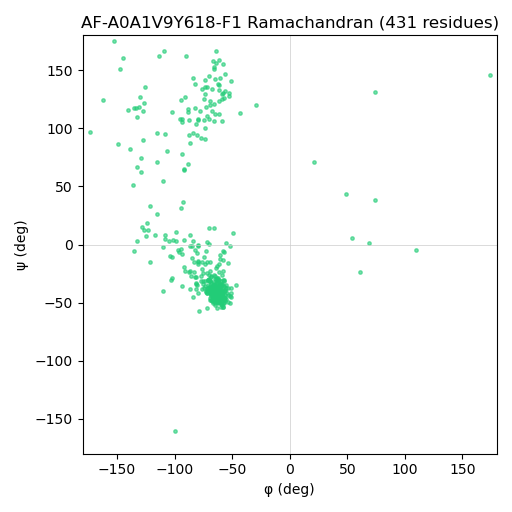 ILE A CA 1
ATOM 2278 C C . ILE A 1 296 ? -14.097 2.678 19.291 1.00 93.75 296 ILE A C 1
ATOM 2280 O O . ILE A 1 296 ? -15.200 3.133 18.991 1.00 93.75 296 ILE A O 1
ATOM 2284 N N . LEU A 1 297 ? -13.750 2.444 20.560 1.00 92.62 297 LEU A N 1
ATOM 2285 C CA . LEU A 1 297 ? -14.651 2.704 21.685 1.00 92.62 297 LEU A CA 1
ATOM 2286 C C . LEU A 1 297 ? -14.988 4.198 21.817 1.00 92.62 297 LEU A C 1
ATOM 2288 O O . LEU A 1 297 ? -16.149 4.541 22.042 1.00 92.62 297 LEU A O 1
ATOM 2292 N N . ALA A 1 298 ? -14.017 5.089 21.604 1.00 91.69 298 ALA A N 1
ATOM 2293 C CA . ALA A 1 298 ? -14.254 6.532 21.606 1.00 91.69 298 ALA A CA 1
ATOM 2294 C C . ALA A 1 298 ? -15.194 6.950 20.463 1.00 91.69 298 ALA A C 1
ATOM 2296 O O . ALA A 1 298 ? -16.131 7.729 20.656 1.00 91.69 298 ALA A O 1
ATOM 2297 N N . PHE A 1 299 ? -14.986 6.387 19.271 1.00 90.00 299 PHE A N 1
ATOM 2298 C CA . PHE A 1 299 ? -15.786 6.690 18.084 1.00 90.00 299 PHE A CA 1
ATOM 2299 C C . PHE A 1 299 ? -17.217 6.170 18.241 1.00 90.00 299 PHE A C 1
ATOM 2301 O O . PHE A 1 299 ? -18.181 6.894 17.988 1.00 90.00 299 PHE A O 1
ATOM 2308 N N . ALA A 1 300 ? -17.371 4.940 18.731 1.00 89.81 300 ALA A N 1
ATOM 2309 C CA . ALA A 1 300 ? -18.665 4.343 19.022 1.00 89.81 300 ALA A CA 1
ATOM 2310 C C . ALA A 1 300 ? -19.427 5.162 20.078 1.00 89.81 300 ALA A C 1
ATOM 2312 O O . ALA A 1 300 ? -20.618 5.438 19.895 1.00 89.81 300 ALA A O 1
ATOM 2313 N N . PHE A 1 301 ? -18.738 5.624 21.131 1.00 88.44 301 PHE A N 1
ATOM 2314 C CA . PHE A 1 301 ? -19.308 6.519 22.139 1.00 88.44 301 PHE A CA 1
ATOM 2315 C C . PHE A 1 301 ? -19.773 7.851 21.554 1.00 88.44 301 PHE A C 1
ATOM 2317 O O . PHE A 1 301 ? -20.840 8.338 21.934 1.00 88.44 301 PHE A O 1
ATOM 2324 N N . TYR A 1 302 ? -18.979 8.443 20.659 1.00 87.00 302 TYR A N 1
ATOM 2325 C CA . TYR A 1 302 ? -19.313 9.698 19.999 1.00 87.00 302 TYR A CA 1
ATOM 2326 C C . TYR A 1 302 ? -20.578 9.533 19.149 1.00 87.00 302 TYR A C 1
ATOM 2328 O O . TYR A 1 302 ? -21.571 10.219 19.388 1.00 87.00 302 TYR A O 1
ATOM 2336 N N . TYR A 1 303 ? -20.597 8.557 18.236 1.00 84.88 303 TYR A N 1
ATOM 2337 C CA . TYR A 1 303 ? -21.684 8.383 17.269 1.00 84.88 303 TYR A CA 1
ATOM 2338 C C . TYR A 1 303 ? -22.986 7.823 17.842 1.00 84.88 303 TYR A C 1
ATOM 2340 O O . TYR A 1 303 ? -24.036 8.026 17.232 1.00 84.88 303 TYR A O 1
ATOM 2348 N N . ARG A 1 304 ? -22.978 7.228 19.044 1.00 82.25 304 ARG A N 1
ATOM 2349 C CA . ARG A 1 304 ? -24.199 6.653 19.644 1.00 82.25 304 ARG A CA 1
ATOM 2350 C C . ARG A 1 304 ? -25.324 7.672 19.829 1.00 82.25 304 ARG A C 1
ATOM 2352 O O . ARG A 1 304 ? -26.492 7.305 19.867 1.00 82.25 304 ARG A O 1
ATOM 2359 N N . HIS A 1 305 ? -24.965 8.948 19.972 1.00 77.38 305 HIS A N 1
ATOM 2360 C CA . HIS A 1 305 ? -25.907 10.051 20.176 1.00 77.38 305 HIS A CA 1
ATOM 2361 C C . HIS A 1 305 ? -26.306 10.750 18.870 1.00 77.38 305 HIS A C 1
ATOM 2363 O O . HIS A 1 305 ? -27.165 11.634 18.877 1.00 77.38 305 HIS A O 1
ATOM 2369 N N . HIS A 1 306 ? -25.718 10.355 17.737 1.00 78.31 306 HIS A N 1
ATOM 2370 C CA . HIS A 1 306 ? -26.030 10.900 16.422 1.00 78.31 306 HIS A CA 1
ATOM 2371 C C . HIS A 1 306 ? -27.097 10.042 15.741 1.00 78.31 306 HIS A C 1
ATOM 2373 O O . HIS A 1 306 ? -26.817 8.948 15.261 1.00 78.31 306 HIS A O 1
ATOM 2379 N N . ARG A 1 307 ? -28.324 10.571 15.638 1.00 70.56 307 ARG A N 1
ATOM 2380 C CA . ARG A 1 307 ? -29.486 9.852 15.072 1.00 70.56 307 ARG A CA 1
ATOM 2381 C C . ARG A 1 307 ? -29.222 9.225 13.697 1.00 70.56 307 ARG A C 1
ATOM 2383 O O . ARG A 1 307 ? -29.694 8.129 13.439 1.00 70.56 307 ARG A O 1
ATOM 2390 N N . SER A 1 308 ? -28.454 9.895 12.837 1.00 73.00 308 SER A N 1
ATOM 2391 C CA . SER A 1 308 ? -28.145 9.407 11.484 1.00 73.00 308 SER A CA 1
ATOM 2392 C C . SER A 1 308 ? -27.034 8.351 11.433 1.00 73.00 308 SER A C 1
ATOM 2394 O O . SER A 1 308 ? -26.877 7.700 10.409 1.00 73.00 308 SER A O 1
ATOM 2396 N N . PHE A 1 309 ? -26.260 8.185 12.509 1.00 76.19 309 PHE A N 1
ATOM 2397 C CA . PHE A 1 309 ? -25.081 7.310 12.559 1.00 76.19 309 PHE A CA 1
ATOM 2398 C C . PHE A 1 309 ? -25.166 6.270 13.678 1.00 76.19 309 PHE A C 1
ATOM 2400 O O . PHE A 1 309 ? -24.169 5.652 14.038 1.00 76.19 309 PHE A O 1
ATOM 2407 N N . GLN A 1 310 ? -26.363 6.014 14.202 1.00 75.06 310 GLN A N 1
ATOM 2408 C CA . GLN A 1 310 ? -26.553 4.986 15.220 1.00 75.06 310 GLN A CA 1
ATOM 2409 C C . GLN A 1 310 ? -26.172 3.589 14.692 1.00 75.06 310 GLN A C 1
ATOM 2411 O O . GLN A 1 310 ? -25.541 2.817 15.407 1.00 75.06 310 GLN A O 1
ATOM 2416 N N . HIS A 1 311 ? -26.459 3.301 13.414 1.00 79.62 311 HIS A N 1
ATOM 2417 C CA . HIS A 1 311 ? -26.012 2.081 12.723 1.00 79.62 311 HIS A CA 1
ATOM 2418 C C . HIS A 1 311 ? -24.490 1.921 12.696 1.00 79.62 311 HIS A C 1
ATOM 2420 O O . HIS A 1 311 ? -23.978 0.817 12.845 1.00 79.62 311 HIS A O 1
ATOM 2426 N N . TYR A 1 312 ? -23.762 3.030 12.587 1.00 85.06 312 TYR A N 1
ATOM 2427 C CA . TYR A 1 312 ? -22.306 3.017 12.579 1.00 85.06 312 TYR A CA 1
ATOM 2428 C C . TYR A 1 312 ? -21.731 2.614 13.943 1.00 85.06 312 TYR A C 1
ATOM 2430 O O . TYR A 1 312 ? -20.819 1.796 13.999 1.00 85.06 312 TYR A O 1
ATOM 2438 N N . THR A 1 313 ? -22.319 3.082 15.052 1.00 85.12 313 THR A N 1
ATOM 2439 C CA . THR A 1 313 ? -21.961 2.600 16.399 1.00 85.12 313 THR A CA 1
ATOM 2440 C C . THR A 1 313 ? -22.125 1.085 16.526 1.00 85.12 313 THR A C 1
ATOM 2442 O O . THR A 1 313 ? -21.281 0.445 17.147 1.00 85.12 313 THR A O 1
ATOM 2445 N N . TYR A 1 314 ? -23.175 0.501 15.938 1.00 82.62 314 TYR A N 1
ATOM 2446 C CA . TYR A 1 314 ? -23.367 -0.951 15.969 1.00 82.62 314 TYR A CA 1
ATOM 2447 C C . TYR A 1 314 ? -22.286 -1.688 15.179 1.00 82.62 314 TYR A C 1
ATOM 2449 O O . TYR A 1 314 ? -21.696 -2.611 15.726 1.00 82.62 314 TYR A O 1
ATOM 2457 N N . ASN A 1 315 ? -21.950 -1.231 13.971 1.00 88.44 315 ASN A N 1
ATOM 2458 C CA . ASN A 1 315 ? -20.885 -1.837 13.163 1.00 88.44 315 ASN A CA 1
ATOM 2459 C C . ASN A 1 315 ? -19.516 -1.784 13.864 1.00 88.44 315 ASN A C 1
ATOM 2461 O O . ASN A 1 315 ? -18.744 -2.732 13.793 1.00 88.44 315 ASN A O 1
ATOM 2465 N N . LEU A 1 316 ? -19.220 -0.694 14.581 1.00 91.19 316 LEU A N 1
ATOM 2466 C CA . LEU A 1 316 ? -17.989 -0.567 15.368 1.00 91.19 316 LEU A CA 1
ATOM 2467 C C . LEU A 1 316 ? -17.937 -1.548 16.551 1.00 91.19 316 LEU A C 1
ATOM 2469 O O . LEU A 1 316 ? -16.877 -2.096 16.853 1.00 91.19 316 LEU A O 1
ATOM 2473 N N . LEU A 1 317 ? -19.068 -1.760 17.232 1.00 89.19 317 LEU A N 1
ATOM 2474 C CA . LEU A 1 317 ? -19.163 -2.724 18.331 1.00 89.19 317 LEU A CA 1
ATOM 2475 C C . LEU A 1 317 ? -19.125 -4.170 17.825 1.00 89.19 317 LEU A C 1
ATOM 2477 O O . LEU A 1 317 ? -18.492 -5.005 18.461 1.00 89.19 317 LEU A O 1
ATOM 2481 N N . ASP A 1 318 ? -19.755 -4.449 16.688 1.00 88.38 318 ASP A N 1
ATOM 2482 C CA . ASP A 1 318 ? -19.702 -5.751 16.026 1.00 88.38 318 ASP A CA 1
ATOM 2483 C C . ASP A 1 318 ? -18.267 -6.097 15.609 1.00 88.38 318 ASP A C 1
ATOM 2485 O O . ASP A 1 318 ? -17.730 -7.124 16.015 1.00 88.38 318 ASP A O 1
ATOM 2489 N N . TYR A 1 319 ? -17.576 -5.165 14.945 1.00 91.31 319 TYR A N 1
ATOM 2490 C CA . TYR A 1 319 ? -16.156 -5.302 14.624 1.00 91.31 319 TYR A CA 1
ATOM 2491 C C . TYR A 1 319 ? -15.294 -5.592 15.863 1.00 91.31 319 TYR A C 1
ATOM 2493 O O . TYR A 1 319 ? -14.395 -6.435 15.813 1.00 91.31 319 TYR A O 1
ATOM 2501 N N . MET A 1 320 ? -15.561 -4.917 16.987 1.00 92.31 320 MET A N 1
ATOM 2502 C CA . MET A 1 320 ? -14.854 -5.155 18.249 1.00 92.31 320 MET A CA 1
ATOM 2503 C C . MET A 1 320 ? -15.060 -6.586 18.763 1.00 92.31 320 MET A C 1
ATOM 2505 O O . MET A 1 320 ? -14.089 -7.211 19.191 1.00 92.31 320 MET A O 1
ATOM 2509 N N . LEU A 1 321 ? -16.289 -7.109 18.723 1.00 88.19 321 LEU A N 1
ATOM 2510 C CA . LEU A 1 321 ? -16.582 -8.484 19.136 1.00 88.19 321 LEU A CA 1
ATOM 2511 C C . LEU A 1 321 ? -15.916 -9.501 18.210 1.00 88.19 321 LEU A C 1
ATOM 2513 O O . LEU A 1 321 ? -15.230 -10.398 18.695 1.00 88.19 321 LEU A O 1
ATOM 2517 N N . THR A 1 322 ? -16.051 -9.321 16.896 1.00 88.38 322 THR A N 1
ATOM 2518 C CA . THR A 1 322 ? -15.416 -10.175 15.885 1.00 88.38 322 THR A CA 1
ATOM 2519 C C . THR A 1 322 ? -13.901 -10.209 16.090 1.00 88.38 322 THR A C 1
ATOM 2521 O O . THR A 1 322 ? -13.320 -11.282 16.256 1.00 88.38 322 THR A O 1
ATOM 2524 N N . SER A 1 323 ? -13.271 -9.041 16.247 1.00 89.75 323 SER A N 1
ATOM 2525 C CA . SER A 1 323 ? -11.834 -8.929 16.538 1.00 89.75 323 SER A CA 1
ATOM 2526 C C . SER A 1 323 ? -11.435 -9.650 17.829 1.00 89.75 323 SER A C 1
ATOM 2528 O O . SER A 1 323 ? -10.379 -10.275 17.892 1.00 89.75 323 SER A O 1
ATOM 2530 N N . ALA A 1 324 ? -12.263 -9.571 18.874 1.00 87.88 324 ALA A N 1
ATOM 2531 C CA . ALA A 1 324 ? -12.007 -10.240 20.145 1.00 87.88 324 ALA A CA 1
ATOM 2532 C C . ALA A 1 324 ? -12.122 -11.765 20.053 1.00 87.88 324 ALA A C 1
ATOM 2534 O O . ALA A 1 324 ? -11.398 -12.470 20.754 1.00 87.88 324 ALA A O 1
ATOM 2535 N N . THR A 1 325 ? -12.992 -12.273 19.178 1.00 84.31 325 THR A N 1
ATOM 2536 C CA . THR A 1 325 ? -13.100 -13.715 18.919 1.00 84.31 325 THR A CA 1
ATOM 2537 C C . THR A 1 325 ? -11.965 -14.257 18.058 1.00 84.31 325 THR A C 1
ATOM 2539 O O . THR A 1 325 ? -11.535 -15.390 18.256 1.00 84.31 325 THR A O 1
ATOM 2542 N N . GLU A 1 326 ? -11.431 -13.446 17.145 1.00 85.75 326 GLU A N 1
ATOM 2543 C CA . GLU A 1 326 ? -10.313 -13.828 16.277 1.00 85.75 326 GLU A CA 1
ATOM 2544 C C . GLU A 1 326 ? -8.946 -13.693 16.967 1.00 85.75 326 GLU A C 1
ATOM 2546 O O . GLU A 1 326 ? -8.003 -14.416 16.638 1.00 85.75 326 GLU A O 1
ATOM 2551 N N . ALA A 1 327 ? -8.821 -12.777 17.933 1.00 85.69 327 ALA A N 1
ATOM 2552 C CA . ALA A 1 327 ? -7.572 -12.474 18.622 1.00 85.69 327 ALA A CA 1
ATOM 2553 C C . ALA A 1 327 ? -7.756 -12.410 20.146 1.00 85.69 327 ALA A C 1
ATOM 2555 O O . ALA A 1 327 ? -8.297 -11.447 20.693 1.00 85.69 327 ALA A O 1
ATOM 2556 N N . ALA A 1 328 ? -7.202 -13.399 20.852 1.00 86.50 328 ALA A N 1
ATOM 2557 C CA . ALA A 1 328 ? -7.276 -13.486 22.311 1.00 86.50 328 ALA A CA 1
ATOM 2558 C C . ALA A 1 328 ? -6.699 -12.246 23.021 1.00 86.50 328 ALA A C 1
ATOM 2560 O O . ALA A 1 328 ? -7.176 -11.858 24.087 1.00 86.50 328 ALA A O 1
ATOM 2561 N N . GLU A 1 329 ? -5.696 -11.586 22.434 1.00 89.56 329 GLU A N 1
ATOM 2562 C CA . GLU A 1 329 ? -5.110 -10.358 22.976 1.00 89.56 329 GLU A CA 1
ATOM 2563 C C . GLU A 1 329 ? -6.097 -9.184 22.975 1.00 89.56 329 GLU A C 1
ATOM 2565 O O . GLU A 1 329 ? -6.055 -8.349 23.881 1.00 89.56 329 GLU A O 1
ATOM 2570 N N . VAL A 1 330 ? -7.008 -9.136 21.997 1.00 90.88 330 VAL A N 1
ATOM 2571 C CA . VAL A 1 330 ? -8.070 -8.124 21.923 1.00 90.88 330 VAL A CA 1
ATOM 2572 C C . VAL A 1 330 ? -9.082 -8.357 23.039 1.00 90.88 330 VAL A C 1
ATOM 2574 O O . VAL A 1 330 ? -9.375 -7.430 23.793 1.00 90.88 330 VAL A O 1
ATOM 2577 N N . ALA A 1 331 ? -9.550 -9.597 23.223 1.00 89.38 331 ALA A N 1
ATOM 2578 C CA . ALA A 1 331 ? -10.429 -9.942 24.340 1.00 89.38 331 ALA A CA 1
ATOM 2579 C C . ALA A 1 331 ? -9.769 -9.625 25.695 1.00 89.38 331 ALA A C 1
ATOM 2581 O O . ALA A 1 331 ? -10.374 -8.981 26.553 1.00 89.38 331 ALA A O 1
ATOM 2582 N N . ALA A 1 332 ? -8.498 -9.997 25.872 1.00 90.50 332 ALA A N 1
ATOM 2583 C CA . ALA A 1 332 ? -7.746 -9.716 27.091 1.00 90.50 332 ALA A CA 1
ATOM 2584 C C . ALA A 1 332 ? -7.605 -8.209 27.368 1.00 90.50 332 ALA A C 1
ATOM 2586 O O . ALA A 1 332 ? -7.712 -7.794 28.523 1.00 90.50 332 ALA A O 1
ATOM 2587 N N . TYR A 1 333 ? -7.388 -7.388 26.333 1.00 93.25 333 TYR A N 1
ATOM 2588 C CA . TYR A 1 333 ? -7.363 -5.929 26.452 1.00 93.25 333 TYR A CA 1
ATOM 2589 C C . TYR A 1 333 ? -8.726 -5.364 26.864 1.00 93.25 333 TYR A C 1
ATOM 2591 O O . TYR A 1 333 ? -8.824 -4.634 27.849 1.00 93.25 333 TYR A O 1
ATOM 2599 N N . LEU A 1 334 ? -9.787 -5.738 26.146 1.00 91.88 334 LEU A N 1
ATOM 2600 C CA . LEU A 1 334 ? -11.150 -5.262 26.392 1.00 91.88 334 LEU A CA 1
ATOM 2601 C C . LEU A 1 334 ? -11.666 -5.658 27.782 1.00 91.88 334 LEU A C 1
ATOM 2603 O O . LEU A 1 334 ? -12.485 -4.954 28.373 1.00 91.88 334 LEU A O 1
ATOM 2607 N N . LEU A 1 335 ? -11.178 -6.775 28.328 1.00 91.12 335 LEU A N 1
ATOM 2608 C CA . LEU A 1 335 ? -11.544 -7.245 29.657 1.00 91.12 335 LEU A CA 1
ATOM 2609 C C . LEU A 1 335 ? -10.774 -6.569 30.804 1.00 91.12 335 LEU A C 1
ATOM 2611 O O . LEU A 1 335 ? -11.108 -6.830 31.967 1.00 91.12 335 LEU A O 1
ATOM 2615 N N . ARG A 1 336 ? -9.790 -5.700 30.524 1.00 93.38 336 ARG A N 1
ATOM 2616 C CA . ARG A 1 336 ? -9.050 -4.983 31.572 1.00 93.38 336 ARG A CA 1
ATOM 2617 C C . ARG A 1 336 ? -9.996 -4.075 32.390 1.00 93.38 336 ARG A C 1
ATOM 2619 O O . ARG A 1 336 ? -10.869 -3.423 31.810 1.00 93.38 336 ARG A O 1
ATOM 2626 N N . PRO A 1 337 ? -9.859 -4.012 33.732 1.00 89.50 337 PRO A N 1
ATOM 2627 C CA . PRO A 1 337 ? -10.779 -3.250 34.582 1.00 89.50 337 PRO A CA 1
ATOM 2628 C C . PRO A 1 337 ? -10.858 -1.757 34.246 1.00 89.50 337 PRO A C 1
ATOM 2630 O O . PRO A 1 337 ? -11.947 -1.192 34.254 1.00 89.50 337 PRO A O 1
ATOM 2633 N N . ASP A 1 338 ? -9.724 -1.139 33.917 1.00 92.44 338 ASP A N 1
ATOM 2634 C CA . ASP A 1 338 ? -9.616 0.270 33.535 1.00 92.44 338 ASP A CA 1
ATOM 2635 C C . ASP A 1 338 ? -10.349 0.567 32.221 1.00 92.44 338 ASP A C 1
ATOM 2637 O O . ASP A 1 338 ? -11.084 1.551 32.138 1.00 92.44 338 ASP A O 1
ATOM 2641 N N . VAL A 1 339 ? -10.231 -0.319 31.225 1.00 91.12 339 VAL A N 1
ATOM 2642 C CA . VAL A 1 339 ? -10.955 -0.202 29.949 1.00 91.12 339 VAL A CA 1
ATOM 2643 C C . VAL A 1 339 ? -12.464 -0.307 30.178 1.00 91.12 339 VAL A C 1
ATOM 2645 O O . VAL A 1 339 ? -13.217 0.535 29.689 1.00 91.12 339 VAL A O 1
ATOM 2648 N N . LYS A 1 340 ? -12.918 -1.284 30.975 1.00 88.50 340 LYS A N 1
ATOM 2649 C CA . LYS A 1 340 ? -14.344 -1.442 31.318 1.00 88.50 340 LYS A CA 1
ATOM 2650 C C . LYS A 1 340 ? -14.906 -0.246 32.084 1.00 88.50 340 LYS A C 1
ATOM 2652 O O . LYS A 1 340 ? -16.041 0.156 31.838 1.00 88.50 340 LYS A O 1
ATOM 2657 N N . GLU A 1 341 ? -14.134 0.315 33.012 1.00 90.31 341 GLU A N 1
ATOM 2658 C CA . GLU A 1 341 ? -14.540 1.483 33.799 1.00 90.31 341 GLU A CA 1
ATOM 2659 C C . GLU A 1 341 ? -14.711 2.721 32.904 1.00 90.31 341 GLU A C 1
ATOM 2661 O O . GLU A 1 341 ? -15.746 3.394 32.951 1.00 90.31 341 GLU A O 1
ATOM 2666 N N . GLN A 1 342 ? -13.742 2.975 32.020 1.00 89.62 342 GLN A N 1
ATOM 2667 C CA . GLN A 1 342 ? -13.790 4.083 31.062 1.00 89.62 342 GLN A CA 1
ATOM 2668 C C . GLN A 1 342 ? -14.896 3.894 30.011 1.00 89.62 342 GLN A C 1
ATOM 2670 O O . GLN A 1 342 ? -15.580 4.847 29.637 1.00 89.62 342 GLN A O 1
ATOM 2675 N N . ALA A 1 343 ? -15.144 2.653 29.587 1.00 88.62 343 ALA A N 1
ATOM 2676 C CA . ALA A 1 343 ? -16.204 2.280 28.656 1.00 88.62 343 ALA A CA 1
ATOM 2677 C C . ALA A 1 343 ? -17.504 1.831 29.358 1.00 88.62 343 ALA A C 1
ATOM 2679 O O . ALA A 1 343 ? -18.264 1.035 28.809 1.00 88.62 343 ALA A O 1
ATOM 2680 N N . SER A 1 344 ? -17.814 2.378 30.540 1.00 85.81 344 SER A N 1
ATOM 2681 C CA . SER A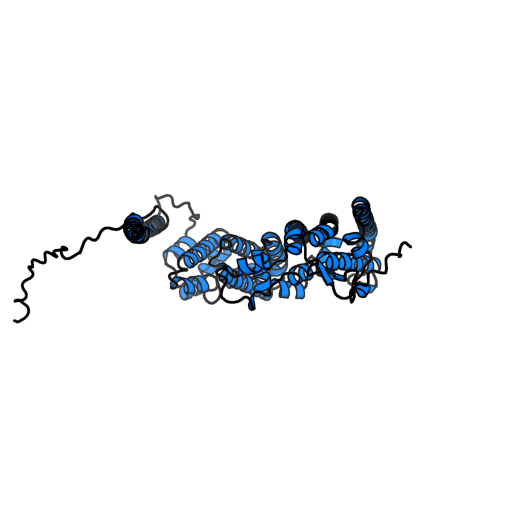 1 344 ? -19.007 2.033 31.349 1.00 85.81 344 SER A CA 1
ATOM 2682 C C . SER A 1 344 ? -20.358 2.226 30.644 1.00 85.81 344 SER A C 1
ATOM 2684 O O . SER A 1 344 ? -21.394 1.751 31.106 1.00 85.81 344 SER A O 1
ATOM 2686 N N . TRP A 1 345 ? -20.362 2.925 29.512 1.00 84.44 345 TRP A N 1
ATOM 2687 C CA . TRP A 1 345 ? -21.526 3.102 28.655 1.00 84.44 345 TRP A CA 1
ATOM 2688 C C . TRP A 1 345 ? -21.863 1.871 27.800 1.00 84.44 345 TRP A C 1
ATOM 2690 O O . TRP A 1 345 ? -22.992 1.769 27.310 1.00 84.44 345 TRP A O 1
ATOM 2700 N N . VAL A 1 346 ? -20.897 0.976 27.581 1.00 83.50 346 VAL A N 1
ATOM 2701 C CA . VAL A 1 346 ? -21.084 -0.291 26.870 1.00 83.50 346 VAL A CA 1
ATOM 2702 C C . VAL A 1 346 ? -21.895 -1.225 27.763 1.00 83.50 346 VAL A C 1
ATOM 2704 O O . VAL A 1 346 ? -21.657 -1.334 28.966 1.00 83.50 346 VAL A O 1
ATOM 2707 N N . ARG A 1 347 ? -22.889 -1.897 27.180 1.00 80.81 347 ARG A N 1
ATOM 2708 C CA . ARG A 1 347 ? -23.822 -2.738 27.938 1.00 80.81 347 ARG A CA 1
ATOM 2709 C C . ARG A 1 347 ? -23.106 -3.935 28.571 1.00 80.81 347 ARG A C 1
ATOM 2711 O O . ARG A 1 347 ? -22.264 -4.556 27.935 1.00 80.81 347 ARG A O 1
ATOM 2718 N N . ALA A 1 348 ? -23.519 -4.304 29.787 1.00 75.62 348 ALA A N 1
ATOM 2719 C CA . ALA A 1 348 ? -22.914 -5.389 30.567 1.00 75.62 348 ALA A CA 1
ATOM 2720 C C . ALA A 1 348 ? -22.827 -6.728 29.814 1.00 75.62 348 ALA A C 1
ATOM 2722 O O . ALA A 1 348 ? -21.818 -7.420 29.911 1.00 75.62 348 ALA A O 1
ATOM 2723 N N . TRP A 1 349 ? -23.842 -7.057 29.011 1.00 76.62 349 TRP A N 1
ATOM 2724 C CA . TRP A 1 349 ? -23.882 -8.308 28.254 1.00 76.62 349 TRP A CA 1
ATOM 2725 C C . TRP A 1 349 ? -22.742 -8.445 27.235 1.00 76.62 349 TRP A C 1
ATOM 2727 O O . TRP A 1 349 ? -22.268 -9.555 27.029 1.00 76.62 349 TRP A O 1
ATOM 2737 N N . LEU A 1 350 ? -22.255 -7.344 26.643 1.00 80.50 350 LEU A N 1
ATOM 2738 C CA . LEU A 1 350 ? -21.118 -7.378 25.710 1.00 80.50 350 LEU A CA 1
ATOM 2739 C C . LEU A 1 350 ? -19.849 -7.843 26.427 1.00 80.50 350 LEU A C 1
ATOM 2741 O O . LEU A 1 350 ? -19.072 -8.627 25.896 1.00 80.50 350 LEU A O 1
ATOM 2745 N N . TRP A 1 351 ? -19.665 -7.401 27.672 1.00 82.38 351 TRP A N 1
ATOM 2746 C CA . TRP A 1 351 ? -18.544 -7.829 28.501 1.00 82.38 351 TRP A CA 1
ATOM 2747 C C . TRP A 1 351 ? -18.674 -9.282 28.948 1.00 82.38 351 TRP A C 1
ATOM 2749 O O . TRP A 1 351 ? -17.659 -9.968 29.027 1.00 82.38 351 TRP A O 1
ATOM 2759 N N . ASN A 1 352 ? -19.895 -9.739 29.235 1.00 78.19 352 ASN A N 1
ATOM 2760 C CA . ASN A 1 352 ? -20.163 -11.134 29.581 1.00 78.19 352 ASN A CA 1
ATOM 2761 C C . ASN A 1 352 ? -19.916 -12.053 28.378 1.00 78.19 352 ASN A C 1
ATOM 2763 O O . ASN A 1 352 ? -19.305 -13.103 28.538 1.00 78.19 352 ASN A O 1
ATOM 2767 N N . PHE A 1 353 ? -20.305 -11.625 27.173 1.00 78.81 353 PHE A N 1
ATOM 2768 C CA . PHE A 1 353 ? -20.043 -12.351 25.932 1.00 78.81 353 PHE A CA 1
ATOM 2769 C C . PHE A 1 353 ? -18.541 -12.573 25.710 1.00 78.81 353 PHE A C 1
ATOM 2771 O O . PHE A 1 353 ? -18.112 -13.692 25.464 1.00 78.81 353 PHE A O 1
ATOM 2778 N N . LEU A 1 354 ? -17.716 -11.541 25.912 1.00 79.31 354 LEU A N 1
ATOM 2779 C CA . LEU A 1 354 ? -16.253 -11.654 25.814 1.00 79.31 354 LEU A CA 1
ATOM 2780 C C . LEU A 1 354 ? -15.623 -12.592 26.863 1.00 79.31 354 LEU A C 1
ATOM 2782 O O . LEU A 1 354 ? -14.478 -13.003 26.701 1.00 79.31 354 LEU A O 1
ATOM 2786 N N . GLN A 1 355 ? -16.326 -12.877 27.964 1.00 73.75 355 GLN A N 1
ATOM 2787 C CA . GLN A 1 355 ? -15.892 -13.823 29.001 1.00 73.75 355 GLN A CA 1
ATOM 2788 C C . GLN A 1 355 ? -16.394 -15.246 28.754 1.00 73.75 355 GLN A C 1
ATOM 2790 O O . GLN A 1 355 ? -15.861 -16.180 29.350 1.00 73.75 355 GLN A O 1
ATOM 2795 N N . SER A 1 356 ? -17.435 -15.405 27.937 1.00 66.56 356 SER A N 1
ATOM 2796 C CA . SER A 1 356 ? -17.976 -16.708 27.582 1.00 66.56 356 SER A CA 1
ATOM 2797 C C . SER A 1 356 ? -17.154 -17.332 26.458 1.00 66.56 356 SER A C 1
ATOM 2799 O O . SER A 1 356 ? -16.842 -16.659 25.482 1.00 66.56 356 SER A O 1
ATOM 2801 N N . ASP A 1 357 ? -16.875 -18.634 26.544 1.00 55.94 357 ASP A N 1
ATOM 2802 C CA . ASP A 1 357 ? -16.270 -19.417 25.450 1.00 55.94 357 ASP A CA 1
ATOM 2803 C C . ASP A 1 357 ? -17.244 -19.626 24.259 1.00 55.94 357 ASP A C 1
ATOM 2805 O O . ASP A 1 357 ? -17.029 -20.488 23.405 1.00 55.94 357 ASP A O 1
ATOM 2809 N N . ALA A 1 358 ? -18.350 -18.875 24.204 1.00 50.31 358 ALA A N 1
ATOM 2810 C CA . ALA A 1 358 ? -19.357 -18.981 23.161 1.00 50.31 358 ALA A CA 1
ATOM 2811 C C . ALA A 1 358 ? -18.835 -18.359 21.858 1.00 50.31 358 ALA A C 1
ATOM 2813 O O . ALA A 1 358 ? -18.425 -17.198 21.820 1.00 50.31 358 ALA A O 1
ATOM 2814 N N . THR A 1 359 ? -18.864 -19.127 20.768 1.00 44.84 359 THR A N 1
ATOM 2815 C CA . THR A 1 359 ? -18.532 -18.591 19.443 1.00 44.84 359 THR A CA 1
ATOM 2816 C C . THR A 1 359 ? -19.637 -17.641 18.967 1.00 44.84 359 THR A C 1
ATOM 2818 O O . THR A 1 359 ? -20.820 -17.852 19.252 1.00 44.84 359 THR A O 1
ATOM 2821 N N . VAL A 1 360 ? -19.267 -16.574 18.245 1.00 44.69 360 VAL A N 1
ATOM 2822 C CA . VAL A 1 360 ? -20.233 -15.671 17.595 1.00 44.69 360 VAL A CA 1
ATOM 2823 C C . VAL A 1 360 ? -21.079 -16.508 16.631 1.00 44.69 360 VAL A C 1
ATOM 2825 O O . VAL A 1 360 ? -20.588 -16.953 15.598 1.00 44.69 360 VAL A O 1
ATOM 2828 N N . GLY A 1 361 ? -22.339 -16.761 16.998 1.00 40.34 361 GLY A N 1
ATOM 2829 C CA . GLY A 1 361 ? -23.289 -17.542 16.199 1.00 40.34 361 GLY A CA 1
ATOM 2830 C C . GLY A 1 361 ? -23.663 -18.930 16.737 1.00 40.34 361 GLY A C 1
ATOM 2831 O O . GLY A 1 361 ? -24.561 -19.538 16.164 1.00 40.34 361 GLY A O 1
ATOM 2832 N N . ASP A 1 362 ? -23.069 -19.419 17.832 1.00 37.41 362 ASP A N 1
ATOM 2833 C CA . ASP A 1 362 ? -23.416 -20.728 18.426 1.00 37.41 362 ASP A CA 1
ATOM 2834 C C . ASP A 1 362 ? -24.141 -20.567 19.768 1.00 37.41 362 ASP A C 1
ATOM 2836 O O . ASP A 1 362 ? -23.752 -21.082 20.815 1.00 37.41 362 ASP A O 1
ATOM 2840 N N . LEU A 1 363 ? -25.222 -19.791 19.734 1.00 39.53 363 LEU A N 1
ATOM 2841 C CA . LEU A 1 363 ? -26.131 -19.616 20.862 1.00 39.53 363 LEU A CA 1
ATOM 2842 C C . LEU A 1 363 ? -27.251 -20.656 20.755 1.00 39.53 363 LEU A C 1
ATOM 2844 O O . LEU A 1 363 ? -28.417 -20.330 20.541 1.00 39.53 363 LEU A O 1
ATOM 2848 N N . ASN A 1 364 ? -26.887 -21.936 20.874 1.00 38.91 364 ASN A N 1
ATOM 2849 C CA . ASN A 1 364 ? -27.876 -22.994 21.044 1.00 38.91 364 ASN A CA 1
ATOM 2850 C C . ASN A 1 364 ? -28.651 -22.747 22.350 1.00 38.91 364 ASN A C 1
ATOM 2852 O O . ASN A 1 364 ? -28.077 -22.631 23.431 1.00 38.91 364 ASN A O 1
ATOM 2856 N N . HIS A 1 365 ? -29.974 -22.648 22.210 1.00 42.91 365 HIS A N 1
ATOM 2857 C CA . HIS A 1 365 ? -30.967 -22.135 23.161 1.00 42.91 365 HIS A CA 1
ATOM 2858 C C . HIS A 1 365 ? -31.024 -22.766 24.571 1.00 42.91 365 HIS A C 1
ATOM 2860 O O . HIS A 1 365 ? -31.887 -22.374 25.356 1.00 42.91 365 HIS A O 1
ATOM 2866 N N . GLU A 1 366 ? -30.173 -23.733 24.919 1.00 40.84 366 GLU A N 1
ATOM 2867 C CA . GLU A 1 366 ? -30.365 -24.567 26.116 1.00 40.84 366 GLU A CA 1
ATOM 2868 C C . GLU A 1 366 ? -29.495 -24.196 27.333 1.00 40.84 366 GLU A C 1
ATOM 2870 O O . GLU A 1 366 ? -29.800 -24.658 28.431 1.00 40.84 366 GLU A O 1
ATOM 2875 N N . GLU A 1 367 ? -28.485 -23.321 27.206 1.00 42.00 367 GLU A N 1
ATOM 2876 C CA . GLU A 1 367 ? -27.574 -22.983 28.328 1.00 42.00 367 GLU A CA 1
ATOM 2877 C C . GLU A 1 367 ? -27.396 -21.479 28.609 1.00 42.00 367 GLU A C 1
ATOM 2879 O O . GLU A 1 367 ? -26.495 -21.075 29.343 1.00 42.00 367 GLU A O 1
ATOM 2884 N N . LEU A 1 368 ? -28.267 -20.626 28.072 1.00 44.00 368 LEU A N 1
ATOM 2885 C CA . LEU A 1 368 ? -28.216 -19.187 28.331 1.00 44.00 368 LEU A CA 1
ATOM 2886 C C . LEU A 1 368 ? -29.077 -18.841 29.545 1.00 44.00 368 LEU A C 1
ATOM 2888 O O . LEU A 1 368 ? -30.254 -19.198 29.612 1.00 44.00 368 LEU A O 1
ATOM 2892 N N . ASP A 1 369 ? -28.489 -18.141 30.515 1.00 47.78 369 ASP A N 1
ATOM 2893 C CA . ASP A 1 369 ? -29.253 -17.558 31.612 1.00 47.78 369 ASP A CA 1
ATOM 2894 C C . ASP A 1 369 ? -30.336 -16.600 31.075 1.00 47.78 369 ASP A C 1
ATOM 2896 O O . ASP A 1 369 ? -30.251 -16.063 29.967 1.00 47.78 369 ASP A O 1
ATOM 2900 N N . GLY A 1 370 ? -31.400 -16.398 31.857 1.00 42.84 370 GLY A N 1
ATOM 2901 C CA . GLY A 1 370 ? -32.572 -15.631 31.418 1.00 42.84 370 GLY A CA 1
ATOM 2902 C C . GLY A 1 370 ? -32.282 -14.170 31.042 1.00 42.84 370 GLY A C 1
ATOM 2903 O O . GLY A 1 370 ? -33.129 -13.530 30.427 1.00 42.84 370 GLY A O 1
ATOM 2904 N N . GLU A 1 371 ? -31.101 -13.636 31.372 1.00 44.28 371 GLU A N 1
ATOM 2905 C CA . GLU A 1 371 ? -30.654 -12.310 30.930 1.00 44.28 371 GLU A CA 1
ATOM 2906 C C . GLU A 1 371 ? -29.973 -12.364 29.554 1.00 44.28 371 GLU A C 1
ATOM 2908 O O . GLU A 1 371 ? -30.224 -11.494 28.719 1.00 44.28 371 GLU A O 1
ATOM 2913 N N . SER A 1 372 ? -29.190 -13.405 29.264 1.00 42.03 372 SER A N 1
ATOM 2914 C CA . SER A 1 372 ? -28.578 -13.630 27.947 1.00 42.03 372 SER A CA 1
ATOM 2915 C C . SER A 1 372 ? -29.611 -14.044 26.893 1.00 42.03 372 SER A C 1
ATOM 2917 O O . SER A 1 372 ? -29.495 -13.667 25.727 1.00 42.03 372 SER A O 1
ATOM 2919 N N . GLN A 1 373 ? -30.679 -14.728 27.315 1.00 40.25 373 GLN A N 1
ATOM 2920 C CA . GLN A 1 373 ? -31.848 -15.028 26.482 1.00 40.25 373 GLN A CA 1
ATOM 2921 C C . GLN A 1 373 ? -32.628 -13.752 26.114 1.00 40.25 373 GLN A C 1
ATOM 2923 O O . GLN A 1 373 ? -33.018 -13.582 24.965 1.00 40.25 373 GLN A O 1
ATOM 2928 N N . LEU A 1 374 ? -32.750 -12.797 27.045 1.00 44.16 374 LEU A N 1
ATOM 2929 C CA . LEU A 1 374 ? -33.369 -11.489 26.794 1.00 44.16 374 LEU A CA 1
ATOM 2930 C C . LEU A 1 374 ? -32.509 -10.607 25.869 1.00 44.16 374 LEU A C 1
ATOM 2932 O O . LEU A 1 374 ? -33.027 -9.794 25.110 1.00 44.16 374 LEU A O 1
ATOM 2936 N N . VAL A 1 375 ? -31.183 -10.753 25.925 1.00 50.12 375 VAL A N 1
ATOM 2937 C CA . VAL A 1 375 ? -30.241 -10.063 25.030 1.00 50.12 375 VAL A CA 1
ATOM 2938 C C . VAL A 1 375 ? -30.312 -10.636 23.619 1.00 50.12 375 VAL A C 1
ATOM 2940 O O . VAL A 1 375 ? -30.350 -9.854 22.676 1.00 50.12 375 VAL A O 1
ATOM 2943 N N . LEU A 1 376 ? -30.403 -11.959 23.471 1.00 45.88 376 LEU A N 1
ATOM 2944 C CA . LEU A 1 376 ? -30.688 -12.611 22.192 1.00 45.88 376 LEU A CA 1
ATOM 2945 C C . LEU A 1 376 ? -32.057 -12.240 21.649 1.00 45.88 376 LEU A C 1
ATOM 2947 O O . LEU A 1 376 ? -32.136 -11.938 20.475 1.00 45.88 376 LEU A O 1
ATOM 2951 N N . GLU A 1 377 ? -33.100 -12.171 22.474 1.00 46.66 377 GLU A N 1
ATOM 2952 C CA . GLU A 1 377 ? -34.419 -11.706 22.036 1.00 46.66 377 GLU A CA 1
ATOM 2953 C C . GLU A 1 377 ? -34.400 -10.225 21.631 1.00 46.66 377 GLU A C 1
ATOM 2955 O O . GLU A 1 377 ? -35.089 -9.840 20.695 1.00 46.66 377 GLU A O 1
ATOM 2960 N N . VAL A 1 378 ? -33.598 -9.373 22.281 1.00 46.22 378 VAL A N 1
ATOM 2961 C CA . VAL A 1 378 ? -33.433 -7.960 21.888 1.00 46.22 378 VAL A CA 1
ATOM 2962 C C . VAL A 1 378 ? -32.589 -7.825 20.620 1.00 46.22 378 VAL A C 1
ATOM 2964 O O . VAL A 1 378 ? -32.875 -6.960 19.797 1.00 46.22 378 VAL A O 1
ATOM 2967 N N . VAL A 1 379 ? -31.578 -8.674 20.434 1.00 47.22 379 VAL A N 1
ATOM 2968 C CA . VAL A 1 379 ? -30.804 -8.778 19.191 1.00 47.22 379 VAL A CA 1
ATOM 2969 C C . VAL A 1 379 ? -31.710 -9.341 18.085 1.00 47.22 379 VAL A C 1
ATOM 2971 O O . VAL A 1 379 ? -31.872 -8.694 17.067 1.00 47.22 379 VAL A O 1
ATOM 2974 N N . GLU A 1 380 ? -32.449 -10.427 18.280 1.00 43.91 380 GLU A N 1
ATOM 2975 C CA . GLU A 1 380 ? -33.422 -10.960 17.317 1.00 43.91 380 GLU A CA 1
ATOM 2976 C C . GLU A 1 380 ? -34.606 -10.014 17.061 1.00 43.91 380 GLU A C 1
ATOM 2978 O O . GLU A 1 380 ? -35.091 -9.968 15.944 1.00 43.91 380 GLU A O 1
ATOM 2983 N N . GLN A 1 381 ? -35.048 -9.178 18.003 1.00 43.91 381 GLN A N 1
ATOM 2984 C CA . GLN A 1 381 ? -36.041 -8.127 17.717 1.00 43.91 381 GLN A CA 1
ATOM 2985 C C . GLN A 1 381 ? -35.452 -6.930 16.956 1.00 43.91 381 GLN A C 1
ATOM 2987 O O . GLN A 1 381 ? -36.187 -6.219 16.271 1.00 43.91 381 GLN A O 1
ATOM 2992 N N . LEU A 1 382 ? -34.143 -6.683 17.068 1.00 42.75 382 LEU A N 1
ATOM 2993 C CA . LEU A 1 382 ? -33.437 -5.624 16.335 1.00 42.75 382 LEU A CA 1
ATOM 2994 C C . LEU A 1 382 ? -32.865 -6.100 14.985 1.00 42.75 382 LEU A C 1
ATOM 2996 O O . LEU A 1 382 ? -32.657 -5.273 14.101 1.00 42.75 382 LEU A O 1
ATOM 3000 N N . PHE A 1 383 ? -32.639 -7.405 14.813 1.00 45.06 383 PHE A N 1
ATOM 3001 C CA . PHE A 1 383 ? -31.993 -8.027 13.649 1.00 45.06 383 PHE A CA 1
ATOM 3002 C C . PHE A 1 383 ? -32.875 -9.073 12.930 1.00 45.06 383 PHE A C 1
ATOM 3004 O O . PHE A 1 383 ? -32.592 -9.439 11.791 1.00 45.06 383 PHE A O 1
ATOM 3011 N N . GLY A 1 384 ? -33.963 -9.541 13.543 1.00 36.31 384 GLY A N 1
ATOM 3012 C CA . GLY A 1 384 ? -34.839 -10.611 13.059 1.00 36.31 384 GLY A CA 1
ATOM 3013 C C . GLY A 1 384 ? -36.251 -10.122 12.737 1.00 36.31 384 GLY A C 1
ATOM 3014 O O . GLY A 1 384 ? -37.148 -10.112 13.573 1.00 36.31 384 GLY A O 1
ATOM 3015 N N . SER A 1 385 ? -36.458 -9.829 11.453 1.00 37.16 385 SER A N 1
ATOM 3016 C CA . SER A 1 385 ? -37.729 -9.529 10.774 1.00 37.16 385 SER A CA 1
ATOM 3017 C C . SER A 1 385 ? -38.370 -8.156 11.035 1.00 37.16 385 SER A C 1
ATOM 3019 O O . SER A 1 385 ? -38.534 -7.694 12.159 1.00 37.16 385 SER A O 1
ATOM 3021 N N . LYS A 1 386 ? -38.745 -7.508 9.920 1.00 39.69 386 LYS A N 1
ATOM 3022 C CA . LYS A 1 386 ? -39.454 -6.226 9.844 1.00 39.69 386 LYS A CA 1
ATOM 3023 C C . LYS A 1 386 ? -40.595 -6.160 10.857 1.00 39.69 386 LYS A C 1
ATOM 3025 O O . LYS A 1 386 ? -41.602 -6.851 10.712 1.00 39.69 386 LYS A O 1
ATOM 3030 N N . SER A 1 387 ? -40.444 -5.279 11.838 1.00 34.47 387 SER A N 1
ATOM 3031 C CA . SER A 1 387 ? -41.513 -4.897 12.752 1.00 34.47 387 SER A CA 1
ATOM 3032 C C . SER A 1 387 ? -42.701 -4.343 11.958 1.00 34.47 387 SER A C 1
ATOM 3034 O O . SER A 1 387 ? -42.544 -3.443 11.134 1.00 34.47 387 SER A O 1
ATOM 3036 N N . GLU A 1 388 ? -43.910 -4.841 12.235 1.00 39.91 388 GLU A N 1
ATOM 3037 C CA . GLU A 1 388 ? -45.18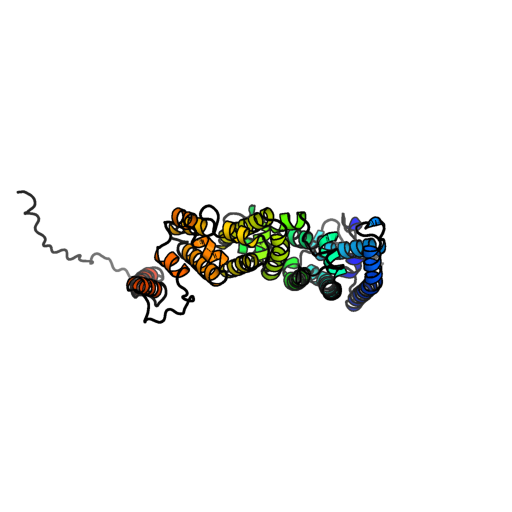5 -4.393 11.644 1.00 39.91 388 GLU A CA 1
ATOM 3038 C C . GLU A 1 388 ? -45.478 -2.891 11.857 1.00 39.91 388 GLU A C 1
ATOM 3040 O O . GLU A 1 388 ? -46.413 -2.344 11.270 1.00 39.91 388 GLU A O 1
ATOM 3045 N N . ILE A 1 389 ? -44.649 -2.196 12.641 1.00 41.94 389 ILE A N 1
ATOM 3046 C CA . ILE A 1 389 ? -44.670 -0.741 12.809 1.00 41.94 389 ILE A CA 1
ATOM 3047 C C . ILE A 1 389 ? -44.160 -0.026 11.539 1.00 41.94 389 ILE A C 1
ATOM 3049 O O . ILE A 1 389 ? -44.673 1.044 11.208 1.00 41.94 389 ILE A O 1
ATOM 3053 N N . GLU A 1 390 ? -43.242 -0.628 10.767 1.00 37.69 390 GLU A N 1
ATOM 3054 C CA . GLU A 1 390 ? -42.811 -0.088 9.462 1.00 37.69 390 GLU A CA 1
ATOM 3055 C C . GLU A 1 390 ? -43.965 -0.064 8.448 1.00 37.69 390 GLU A C 1
ATOM 3057 O O . GLU A 1 390 ? -44.087 0.890 7.687 1.00 37.69 390 GLU A O 1
ATOM 3062 N N . ASN A 1 391 ? -44.901 -1.021 8.507 1.00 39.47 391 ASN A N 1
ATOM 3063 C CA . ASN A 1 391 ? -46.060 -1.046 7.605 1.00 39.47 391 ASN A CA 1
ATOM 3064 C C . ASN A 1 391 ? -47.080 0.071 7.890 1.00 39.47 391 ASN A C 1
ATOM 3066 O O . ASN A 1 391 ? -47.789 0.490 6.975 1.00 39.47 391 ASN A O 1
ATOM 3070 N N . GLN A 1 392 ? -47.163 0.578 9.126 1.00 36.28 392 GLN A N 1
ATOM 3071 C CA . GLN A 1 392 ? -48.051 1.702 9.455 1.00 36.28 392 GLN A CA 1
ATOM 3072 C C . GLN A 1 392 ? -47.429 3.050 9.076 1.00 36.28 392 GLN A C 1
ATOM 3074 O O . GLN A 1 392 ? -48.141 3.951 8.636 1.00 36.28 392 GLN A O 1
ATOM 3079 N N . VAL A 1 393 ? -46.105 3.185 9.190 1.00 40.06 393 VAL A N 1
ATOM 3080 C CA . VAL A 1 393 ? -45.391 4.401 8.772 1.00 40.06 393 VAL A CA 1
ATOM 3081 C C . VAL A 1 393 ? -45.295 4.475 7.245 1.00 40.06 393 VAL A C 1
ATOM 3083 O O . VAL A 1 393 ? -45.526 5.548 6.686 1.00 40.06 393 VAL A O 1
ATOM 3086 N N . ASP A 1 394 ? -45.092 3.343 6.565 1.00 38.38 394 ASP A N 1
ATOM 3087 C CA . ASP A 1 394 ? -45.127 3.267 5.103 1.00 38.38 394 ASP A CA 1
ATOM 3088 C C . ASP A 1 394 ? -46.541 3.488 4.546 1.00 38.38 394 ASP A C 1
ATOM 3090 O O . ASP A 1 394 ? -46.674 4.190 3.549 1.00 38.38 394 ASP A O 1
ATOM 3094 N N . GLN A 1 395 ? -47.618 3.015 5.195 1.00 39.91 395 GLN A N 1
ATOM 3095 C CA . GLN A 1 395 ? -48.989 3.361 4.775 1.00 39.91 395 GLN A CA 1
ATOM 3096 C C . GLN A 1 395 ? -49.290 4.859 4.915 1.00 39.91 395 GLN A C 1
ATOM 3098 O O . GLN A 1 395 ? -49.878 5.448 4.009 1.00 39.91 395 GLN A O 1
ATOM 3103 N N . ILE A 1 396 ? -48.835 5.506 5.992 1.00 40.38 396 ILE A N 1
ATOM 3104 C CA . ILE A 1 396 ? -49.040 6.950 6.196 1.00 40.38 396 ILE A CA 1
ATOM 3105 C C . ILE A 1 396 ? -48.180 7.782 5.221 1.00 40.38 396 ILE A C 1
ATOM 3107 O O . ILE A 1 396 ? -48.628 8.830 4.742 1.00 40.38 396 ILE A O 1
ATOM 3111 N N . LEU A 1 397 ? -46.971 7.322 4.873 1.00 37.34 397 LEU A N 1
ATOM 3112 C CA . LEU A 1 397 ? -46.093 7.967 3.883 1.00 37.34 397 LEU A CA 1
ATOM 3113 C C . LEU A 1 397 ? -46.546 7.736 2.431 1.00 37.34 397 LEU A C 1
ATOM 3115 O O . LEU A 1 397 ? -46.432 8.654 1.618 1.00 37.34 397 LEU A O 1
ATOM 3119 N N . LEU A 1 398 ? -47.120 6.574 2.105 1.00 42.34 398 LEU A N 1
ATOM 3120 C CA . LEU A 1 398 ? -47.736 6.306 0.798 1.00 42.34 398 LEU A CA 1
ATOM 3121 C C . LEU A 1 398 ? -49.031 7.111 0.604 1.00 42.34 398 LEU A C 1
ATOM 3123 O O . LEU A 1 398 ? -49.209 7.717 -0.452 1.00 42.34 398 LEU A O 1
ATOM 3127 N N . GLU A 1 399 ? -49.875 7.243 1.633 1.00 39.53 399 GLU A N 1
ATOM 3128 C CA . GLU A 1 399 ? -51.090 8.071 1.556 1.00 39.53 399 GLU A CA 1
ATOM 3129 C C . GLU A 1 399 ? -50.789 9.580 1.469 1.00 39.53 399 GLU A C 1
ATOM 3131 O O . GLU A 1 399 ? -51.549 10.335 0.858 1.00 39.53 399 GLU A O 1
ATOM 3136 N N . THR A 1 400 ? -49.657 10.047 2.011 1.00 41.66 400 THR A N 1
ATOM 3137 C CA . THR A 1 400 ? -49.239 11.457 1.883 1.00 41.66 400 THR A CA 1
ATOM 3138 C C . THR A 1 400 ? -48.448 11.760 0.607 1.00 41.66 400 THR A C 1
ATOM 3140 O O . THR A 1 400 ? -48.465 12.912 0.151 1.00 41.66 400 THR A O 1
ATOM 3143 N N . HIS A 1 401 ? -47.815 10.764 -0.026 1.00 36.03 401 HIS A N 1
ATOM 3144 C CA . HIS A 1 401 ? -47.158 10.936 -1.326 1.00 36.03 401 HIS A CA 1
ATOM 3145 C C . HIS A 1 401 ? -48.113 10.856 -2.528 1.00 36.03 401 HIS A C 1
ATOM 3147 O O . HIS A 1 401 ? -47.881 11.567 -3.515 1.00 36.03 401 HIS A O 1
ATOM 3153 N N . ASP A 1 402 ? -49.231 10.132 -2.425 1.00 35.81 402 ASP A N 1
ATOM 3154 C CA . ASP A 1 402 ? -50.247 10.077 -3.490 1.00 35.81 402 ASP A CA 1
ATOM 3155 C C . ASP A 1 402 ? -51.070 11.374 -3.636 1.00 35.81 402 ASP A C 1
ATOM 3157 O O . ASP A 1 402 ? -51.657 11.638 -4.687 1.00 35.81 402 ASP A O 1
ATOM 3161 N N . ILE A 1 403 ? -51.040 12.279 -2.649 1.00 38.53 403 ILE A N 1
ATOM 3162 C CA . ILE A 1 403 ? -51.733 13.581 -2.735 1.00 38.53 403 ILE A CA 1
ATOM 3163 C C . ILE A 1 403 ? -50.937 14.615 -3.564 1.00 38.53 403 ILE A C 1
ATOM 3165 O O . ILE A 1 403 ? -51.496 15.620 -4.012 1.00 38.53 403 ILE A O 1
ATOM 3169 N N . LYS A 1 404 ? -49.644 14.387 -3.846 1.00 35.69 404 LYS A N 1
ATOM 3170 C CA . LYS A 1 404 ? -48.798 15.348 -4.592 1.00 35.69 404 LYS A CA 1
ATOM 3171 C C . LYS A 1 404 ? -48.491 14.972 -6.042 1.00 35.69 404 LYS A C 1
ATOM 3173 O O . LYS A 1 404 ? -47.823 15.749 -6.723 1.00 35.69 404 LYS A O 1
ATOM 3178 N N . THR A 1 405 ? -49.026 13.866 -6.557 1.00 35.31 405 THR A N 1
ATOM 3179 C CA . THR A 1 405 ? -48.862 13.482 -7.969 1.00 35.31 405 THR A CA 1
ATOM 3180 C C . THR A 1 405 ? -50.195 13.153 -8.645 1.00 35.31 405 THR A C 1
ATOM 3182 O O . THR A 1 405 ? -50.420 12.066 -9.158 1.00 35.31 405 THR A O 1
ATOM 3185 N N . SER A 1 406 ? -51.091 14.140 -8.735 1.00 28.30 406 SER A N 1
ATOM 3186 C CA . SER A 1 406 ? -52.182 14.087 -9.716 1.00 28.30 406 SER A CA 1
ATOM 3187 C C . SER A 1 406 ? -52.273 15.400 -10.499 1.00 28.30 406 SER A C 1
ATOM 3189 O O . SER A 1 406 ? -52.471 16.462 -9.900 1.00 28.30 406 SER A O 1
ATOM 3191 N N . PRO A 1 407 ? -52.097 15.389 -11.836 1.00 30.98 407 PRO A N 1
ATOM 3192 C CA . PRO A 1 407 ? -52.249 16.584 -12.642 1.00 30.98 407 PRO A CA 1
ATOM 3193 C C . PRO A 1 407 ? -53.734 16.931 -12.778 1.00 30.98 407 PRO A C 1
ATOM 3195 O O . PRO A 1 407 ? -54.584 16.086 -13.048 1.00 30.98 407 PRO A O 1
ATOM 3198 N N . ARG A 1 408 ? -54.014 18.225 -12.607 1.00 30.52 408 ARG A N 1
ATOM 3199 C CA . ARG A 1 408 ? -55.278 18.913 -12.892 1.00 30.52 408 ARG A CA 1
ATOM 3200 C C . ARG A 1 408 ? -56.081 18.268 -14.029 1.00 30.52 408 ARG A C 1
ATOM 3202 O O . ARG A 1 408 ? -55.681 18.344 -15.188 1.00 30.52 408 ARG A O 1
ATOM 3209 N N . ASN A 1 409 ? -57.300 17.840 -13.712 1.00 27.78 409 ASN A N 1
ATOM 3210 C CA . ASN A 1 409 ? -58.422 18.006 -14.624 1.00 27.78 409 ASN A CA 1
ATOM 3211 C C . ASN A 1 409 ? -59.602 18.627 -13.866 1.00 27.78 409 ASN A C 1
ATOM 3213 O O . ASN A 1 409 ? -59.981 18.189 -12.784 1.00 27.78 409 ASN A O 1
ATOM 3217 N N . ASN A 1 410 ? -60.110 19.725 -14.418 1.00 35.00 410 ASN A N 1
ATOM 3218 C CA . ASN A 1 410 ? -61.093 20.618 -13.816 1.00 35.00 410 ASN A CA 1
ATOM 3219 C C . ASN A 1 410 ? -62.392 19.905 -13.414 1.00 35.00 410 ASN A C 1
ATOM 3221 O O . ASN A 1 410 ? -63.083 19.369 -14.278 1.00 35.00 410 ASN A O 1
ATOM 3225 N N . LYS A 1 411 ? -62.795 20.061 -12.147 1.00 30.23 411 LYS A N 1
ATOM 3226 C CA . LYS A 1 411 ? -64.167 20.412 -11.740 1.00 30.23 411 LYS A CA 1
ATOM 3227 C C . LYS A 1 411 ? -64.150 20.928 -10.298 1.00 30.23 411 LYS A C 1
ATOM 3229 O O . LYS A 1 411 ? -63.636 20.271 -9.403 1.00 30.23 411 LYS A O 1
ATOM 3234 N N . GLN A 1 412 ? -64.683 22.134 -10.106 1.00 39.97 412 GLN A N 1
ATOM 3235 C CA . GLN A 1 412 ? -64.951 22.731 -8.798 1.00 39.97 412 GLN A CA 1
ATOM 3236 C C . GLN A 1 412 ? -65.786 21.775 -7.942 1.00 39.97 412 GLN A C 1
ATOM 3238 O O . GLN A 1 412 ? -66.870 21.384 -8.370 1.00 39.97 412 GLN A O 1
ATOM 3243 N N . ILE A 1 413 ? -65.337 21.494 -6.720 1.00 29.66 413 ILE A N 1
ATOM 3244 C CA . ILE A 1 413 ? -66.226 21.162 -5.606 1.00 29.66 413 ILE A CA 1
ATOM 3245 C C . ILE A 1 413 ? -65.742 21.982 -4.411 1.00 29.66 413 ILE A C 1
ATOM 3247 O O . ILE A 1 413 ? -64.584 21.902 -4.005 1.00 29.66 413 ILE A O 1
ATOM 3251 N N . ALA A 1 414 ? -66.620 22.860 -3.935 1.00 32.28 414 ALA A N 1
ATOM 3252 C CA . ALA A 1 414 ? -66.414 23.699 -2.770 1.00 32.28 414 ALA A CA 1
ATOM 3253 C C . ALA A 1 414 ? -66.517 22.841 -1.505 1.00 32.28 414 ALA A C 1
ATOM 3255 O O . ALA A 1 414 ? -67.502 22.131 -1.324 1.00 32.28 414 ALA A O 1
ATOM 3256 N N . PHE A 1 415 ? -65.540 22.941 -0.606 1.00 30.48 415 PHE A N 1
ATOM 3257 C CA . PHE A 1 415 ? -65.654 22.387 0.741 1.00 30.48 415 PHE A CA 1
ATOM 3258 C C . PHE A 1 415 ? -66.289 23.419 1.679 1.00 30.48 415 PHE A C 1
ATOM 3260 O O . PHE A 1 415 ? -65.652 23.971 2.568 1.00 30.48 415 PHE A O 1
ATOM 3267 N N . SER A 1 416 ? -67.576 23.677 1.441 1.00 36.22 416 SER A N 1
ATOM 3268 C CA . SER A 1 416 ? -68.538 24.090 2.468 1.00 36.22 416 SER A CA 1
ATOM 3269 C C . SER A 1 416 ? -69.177 22.884 3.175 1.00 36.22 416 SER A C 1
ATOM 3271 O O . SER A 1 416 ? -70.087 23.074 3.967 1.00 36.22 416 SER A O 1
ATOM 3273 N N . ASP A 1 417 ? -68.701 21.659 2.927 1.00 34.78 417 ASP A N 1
ATOM 3274 C CA . ASP A 1 417 ? -69.330 20.423 3.411 1.00 34.78 417 ASP A CA 1
ATOM 3275 C C . ASP A 1 417 ? -68.317 19.404 3.968 1.00 34.78 417 ASP A C 1
ATOM 3277 O O . ASP A 1 417 ? -68.336 18.227 3.618 1.00 34.78 417 ASP A O 1
ATOM 3281 N N . ILE A 1 418 ? -67.440 19.832 4.880 1.00 33.47 418 ILE A N 1
ATOM 3282 C CA . ILE A 1 418 ? -66.953 18.915 5.925 1.00 33.47 418 ILE A CA 1
ATOM 3283 C C . ILE A 1 418 ? -67.590 19.366 7.233 1.00 33.47 418 ILE A C 1
ATOM 3285 O O . ILE A 1 418 ? -67.126 20.289 7.901 1.00 33.47 418 ILE A O 1
ATOM 3289 N N . LYS A 1 419 ? -68.710 18.715 7.561 1.00 30.33 419 LYS A N 1
ATOM 3290 C CA . LYS A 1 419 ? -69.276 18.704 8.907 1.00 30.33 419 LYS A CA 1
ATOM 3291 C C . LYS A 1 419 ? -68.292 17.988 9.824 1.00 30.33 419 LYS A C 1
ATOM 3293 O O . LYS A 1 419 ? -68.088 16.785 9.699 1.00 30.33 419 LYS A O 1
ATOM 3298 N N . VAL A 1 420 ? -67.703 18.742 10.739 1.00 30.98 420 VAL A N 1
ATOM 3299 C CA . VAL A 1 420 ? -67.102 18.197 11.952 1.00 30.98 420 VAL A CA 1
ATOM 3300 C C . VAL A 1 420 ? -68.256 17.990 12.934 1.00 30.98 420 VAL A C 1
ATOM 3302 O O . VAL A 1 420 ? -68.765 18.965 13.483 1.00 30.98 420 VAL A O 1
ATOM 3305 N N . ASP A 1 421 ? -68.702 16.746 13.116 1.00 28.00 421 ASP A N 1
ATOM 3306 C CA . ASP A 1 421 ? -69.533 16.382 14.269 1.00 28.00 421 ASP A CA 1
ATOM 3307 C C . ASP A 1 421 ? -68.624 16.346 15.506 1.00 28.00 421 ASP A C 1
ATOM 3309 O O . ASP A 1 421 ? -67.976 15.349 15.819 1.00 28.00 421 ASP A O 1
ATOM 3313 N N . LEU A 1 422 ? -68.541 17.495 16.174 1.00 33.62 422 LEU A N 1
ATOM 3314 C CA . LEU A 1 422 ? -68.200 17.598 17.586 1.00 33.62 422 LEU A CA 1
ATOM 3315 C C . LEU A 1 422 ? -69.511 17.454 18.364 1.00 33.62 422 LEU A C 1
ATOM 3317 O O . LEU A 1 422 ? -70.331 18.372 18.367 1.00 33.62 422 LEU A O 1
ATOM 3321 N N . THR A 1 423 ? -69.702 16.316 19.024 1.00 32.12 423 THR A N 1
ATOM 3322 C CA . THR A 1 423 ? -70.617 16.216 20.165 1.00 32.12 423 THR A CA 1
ATOM 3323 C C . THR A 1 423 ? -69.868 15.622 21.344 1.00 32.12 423 THR A C 1
ATOM 3325 O O . THR A 1 423 ? -69.287 14.540 21.249 1.00 32.12 423 THR A O 1
ATOM 3328 N N . ASP A 1 424 ? -69.876 16.418 22.406 1.00 33.72 424 ASP A N 1
ATOM 3329 C CA . ASP A 1 424 ? -69.212 16.283 23.691 1.00 33.72 424 ASP A CA 1
ATOM 3330 C C . ASP A 1 424 ? -69.639 15.044 24.492 1.00 33.72 424 ASP A C 1
ATOM 3332 O O . ASP A 1 424 ? -70.746 14.541 24.324 1.00 33.72 424 ASP A O 1
ATOM 3336 N N . GLU A 1 425 ? -68.790 14.623 25.436 1.00 34.00 425 GLU A N 1
ATOM 3337 C CA . GLU A 1 425 ? -69.111 14.737 26.871 1.00 34.00 425 GLU A CA 1
ATOM 3338 C C . GLU A 1 425 ? -67.903 14.340 27.745 1.00 34.00 425 GLU A C 1
ATOM 3340 O O . GLU A 1 425 ? -67.683 13.176 28.071 1.00 34.00 425 GLU A O 1
ATOM 3345 N N . VAL A 1 426 ? -67.135 15.339 28.194 1.00 34.81 426 VAL A N 1
ATOM 3346 C CA . VAL A 1 426 ? -66.553 15.326 29.545 1.00 34.81 426 VAL A CA 1
ATOM 3347 C C . VAL A 1 426 ? -66.946 16.646 30.200 1.00 34.81 426 VAL A C 1
ATOM 3349 O O . VAL A 1 426 ? -66.591 17.724 29.731 1.00 34.81 426 VAL A O 1
ATOM 3352 N N . ASN A 1 427 ? -67.747 16.538 31.255 1.00 36.34 427 ASN A N 1
ATOM 3353 C CA . ASN A 1 427 ? -68.390 17.628 31.979 1.00 36.34 427 ASN A CA 1
ATOM 3354 C C . ASN A 1 427 ? -67.371 18.421 32.834 1.00 36.34 427 ASN A C 1
ATOM 3356 O O . ASN A 1 427 ? -66.788 17.844 33.754 1.00 36.34 427 ASN A O 1
ATOM 3360 N N . PRO A 1 428 ? -67.152 19.730 32.606 1.00 37.84 428 PRO A N 1
ATOM 3361 C CA . PRO A 1 428 ? -66.217 20.534 33.389 1.00 37.84 428 PRO A CA 1
ATOM 3362 C C . PRO A 1 428 ? -66.922 21.222 34.572 1.00 37.84 428 PRO A C 1
ATOM 3364 O O . PRO A 1 428 ? -66.992 22.449 34.640 1.00 37.84 428 PRO A O 1
ATOM 3367 N N . ALA A 1 429 ? -67.438 20.430 35.517 1.00 43.25 429 ALA A N 1
ATOM 3368 C CA . ALA A 1 429 ? -68.012 20.931 36.774 1.00 43.25 429 ALA A CA 1
ATOM 3369 C C . ALA A 1 429 ? -67.394 20.327 38.057 1.00 43.25 429 ALA A C 1
ATOM 3371 O O . ALA A 1 429 ? -67.865 20.641 39.144 1.00 43.25 429 ALA A O 1
ATOM 3372 N N . GLU A 1 430 ? -66.315 19.538 37.979 1.00 43.38 430 GLU A N 1
ATOM 3373 C CA . GLU A 1 430 ? -65.669 18.922 39.164 1.00 43.38 430 GLU A CA 1
ATOM 3374 C C . GLU A 1 430 ? -64.233 19.409 39.450 1.00 43.38 430 GLU A C 1
ATOM 3376 O O . GLU A 1 430 ? -63.446 18.720 40.089 1.00 43.38 430 GLU A O 1
ATOM 3381 N N . LEU A 1 431 ? -63.874 20.626 39.030 1.00 40.03 431 LEU A N 1
ATOM 3382 C CA . LEU A 1 431 ? -62.576 21.240 39.367 1.00 40.03 431 LEU A CA 1
ATOM 3383 C C . LEU A 1 431 ? -62.700 22.574 40.117 1.00 40.03 431 LEU A C 1
ATOM 3385 O O . LEU A 1 431 ? -61.848 23.443 39.965 1.00 40.03 431 LEU A O 1
ATOM 3389 N N . MET A 1 432 ? -63.732 22.721 40.957 1.00 39.31 432 MET A N 1
ATOM 3390 C CA . MET A 1 432 ? -63.710 23.633 42.111 1.00 39.31 432 MET A CA 1
ATOM 3391 C C . MET A 1 432 ? -64.577 23.099 43.265 1.00 39.31 432 MET A C 1
ATOM 3393 O O . MET A 1 432 ? -65.738 23.483 43.409 1.00 39.31 432 MET A O 1
ATOM 3397 N N . SER A 1 433 ? -63.976 22.256 44.110 1.00 37.38 433 SER A N 1
ATOM 3398 C CA . SER A 1 433 ? -64.247 22.176 45.556 1.00 37.38 433 SER A CA 1
ATOM 3399 C C . SER A 1 433 ? -63.035 21.621 46.289 1.00 37.38 433 SER A C 1
ATOM 3401 O O . SER A 1 433 ? -62.634 20.492 45.924 1.00 37.38 433 SER A O 1
#